Protein AF-A0AAJ6BED9-F1 (afdb_monomer)

Structure (mmCIF, N/CA/C/O backbone):
data_AF-A0AAJ6BED9-F1
#
_entry.id   AF-A0AAJ6BED9-F1
#
loop_
_atom_site.group_PDB
_atom_site.id
_atom_site.type_symbol
_atom_site.label_atom_id
_atom_site.label_alt_id
_atom_site.label_comp_id
_atom_site.label_asym_id
_atom_site.label_entity_id
_atom_site.label_seq_id
_atom_site.pdbx_PDB_ins_code
_atom_site.Cartn_x
_atom_site.Cartn_y
_atom_site.Cartn_z
_atom_site.occupancy
_atom_site.B_iso_or_equiv
_atom_site.auth_seq_id
_atom_site.auth_comp_id
_atom_site.auth_asym_id
_atom_site.auth_atom_id
_atom_site.pdbx_PDB_model_num
ATOM 1 N N . MET A 1 1 ? -24.612 -36.968 -10.592 1.00 33.69 1 MET A N 1
ATOM 2 C CA . MET A 1 1 ? -23.695 -37.540 -11.597 1.00 33.69 1 MET A CA 1
ATOM 3 C C . MET A 1 1 ? -22.971 -36.372 -12.225 1.00 33.69 1 MET A C 1
ATOM 5 O O . MET A 1 1 ? -23.582 -35.660 -13.008 1.00 33.69 1 MET A O 1
ATOM 9 N N . GLU A 1 2 ? -21.736 -36.111 -11.804 1.00 35.62 2 GLU A N 1
ATOM 10 C CA . GLU A 1 2 ? -20.855 -35.187 -12.520 1.00 35.62 2 GLU A CA 1
ATOM 11 C C . GLU A 1 2 ? -20.514 -35.832 -13.863 1.00 35.62 2 GLU A C 1
ATOM 13 O O . GLU A 1 2 ? -19.914 -36.905 -13.925 1.00 35.62 2 GLU A O 1
ATOM 18 N N . THR A 1 3 ? -20.979 -35.229 -14.951 1.00 35.81 3 THR A N 1
ATOM 19 C CA . THR A 1 3 ? -20.512 -35.554 -16.297 1.00 35.81 3 THR A CA 1
ATOM 20 C C . THR A 1 3 ? -19.046 -35.152 -16.381 1.00 35.81 3 THR A C 1
ATOM 22 O O . THR A 1 3 ? -18.733 -33.973 -16.519 1.00 35.81 3 THR A O 1
ATOM 25 N N . VAL A 1 4 ? -18.148 -36.130 -16.279 1.00 38.84 4 VAL A N 1
ATOM 26 C CA . VAL A 1 4 ? -16.735 -35.963 -16.627 1.00 38.84 4 VAL A CA 1
ATOM 27 C C . VAL A 1 4 ? -16.687 -35.678 -18.129 1.00 38.84 4 VAL A C 1
ATOM 29 O O . VAL A 1 4 ? -16.867 -36.581 -18.946 1.00 38.84 4 VAL A O 1
ATOM 32 N N . ILE A 1 5 ? -16.540 -34.405 -18.499 1.00 49.09 5 ILE A N 1
ATOM 33 C CA . ILE A 1 5 ? -16.327 -33.994 -19.888 1.00 49.09 5 ILE A CA 1
ATOM 34 C C . ILE A 1 5 ? -14.952 -34.540 -20.286 1.00 49.09 5 ILE A C 1
ATOM 36 O O . ILE A 1 5 ? -13.954 -34.237 -19.634 1.00 49.09 5 ILE A O 1
ATOM 40 N N . ALA A 1 6 ? -14.900 -35.391 -21.312 1.00 54.53 6 ALA A N 1
ATOM 41 C CA . ALA A 1 6 ? -13.629 -35.865 -21.851 1.00 54.53 6 ALA A CA 1
ATOM 42 C C . ALA A 1 6 ? -12.780 -34.653 -22.288 1.00 54.53 6 ALA A C 1
ATOM 44 O O . ALA A 1 6 ? -13.336 -33.736 -22.896 1.00 54.53 6 ALA A O 1
ATOM 45 N N . PRO A 1 7 ? -11.468 -34.619 -21.992 1.00 61.41 7 PRO A N 1
ATOM 46 C CA . PRO A 1 7 ? -10.629 -33.486 -22.364 1.00 61.41 7 PRO A CA 1
ATOM 47 C C . PRO A 1 7 ? -10.627 -33.308 -23.890 1.00 61.41 7 PRO A C 1
ATOM 49 O O . PRO A 1 7 ? -10.408 -34.273 -24.626 1.00 61.41 7 PRO A O 1
ATOM 52 N N . ASP A 1 8 ? -10.884 -32.086 -24.372 1.00 81.38 8 ASP A N 1
ATOM 53 C CA . ASP A 1 8 ? -10.763 -31.749 -25.796 1.00 81.38 8 ASP A CA 1
ATOM 54 C C . ASP A 1 8 ? -9.273 -31.743 -26.149 1.00 81.38 8 ASP A C 1
ATOM 56 O O . ASP A 1 8 ? -8.536 -30.849 -25.738 1.00 81.38 8 ASP A O 1
ATOM 60 N N . ILE A 1 9 ? -8.807 -32.784 -26.842 1.00 90.75 9 ILE A N 1
ATOM 61 C CA . ILE A 1 9 ? -7.402 -32.947 -27.227 1.00 90.75 9 ILE A CA 1
ATOM 62 C C . ILE A 1 9 ? -7.258 -32.670 -28.726 1.00 90.75 9 ILE A C 1
ATOM 64 O O . ILE A 1 9 ? -7.881 -33.325 -29.566 1.00 90.75 9 ILE A O 1
ATOM 68 N N . LEU A 1 10 ? -6.372 -31.737 -29.072 1.00 92.06 10 LEU A N 1
ATOM 69 C CA . LEU A 1 10 ? -6.001 -31.392 -30.437 1.00 92.06 10 LEU A CA 1
ATOM 70 C C . LEU A 1 10 ? -4.534 -31.747 -30.699 1.00 92.06 10 LEU A C 1
ATOM 72 O O . LEU A 1 10 ? -3.616 -31.123 -30.169 1.00 92.06 10 LEU A O 1
ATOM 76 N N . ASN A 1 11 ? -4.297 -32.717 -31.584 1.00 91.94 11 ASN A N 1
ATOM 77 C CA . ASN A 1 11 ? -2.950 -32.980 -32.078 1.00 91.94 11 ASN A CA 1
ATOM 78 C C . ASN A 1 11 ? -2.599 -32.000 -33.207 1.00 91.94 11 ASN A C 1
ATOM 80 O O . ASN A 1 11 ? -3.043 -32.150 -34.345 1.00 91.94 11 ASN A O 1
ATOM 84 N N . VAL A 1 12 ? -1.791 -30.996 -32.875 1.00 91.00 12 VAL A N 1
ATOM 85 C CA . VAL A 1 12 ? -1.409 -29.893 -33.762 1.00 91.00 12 VAL A CA 1
ATOM 86 C C . VAL A 1 12 ? -0.424 -30.352 -34.841 1.00 91.00 12 VAL A C 1
ATOM 88 O O . VAL A 1 12 ? -0.367 -29.750 -35.911 1.00 91.00 12 VAL A O 1
ATOM 91 N N . THR A 1 13 ? 0.311 -31.444 -34.613 1.00 88.75 13 THR A N 1
ATOM 92 C CA . THR A 1 13 ? 1.275 -31.992 -35.589 1.00 88.75 13 THR A CA 1
ATOM 93 C C . THR A 1 13 ? 0.605 -32.494 -36.874 1.00 88.75 13 THR A C 1
ATOM 95 O O . THR A 1 13 ? 1.237 -32.524 -37.925 1.00 88.75 13 THR A O 1
ATOM 98 N N . LEU A 1 14 ? -0.690 -32.825 -36.812 1.00 90.25 14 LEU A N 1
ATOM 99 C CA . LEU A 1 14 ? -1.482 -33.288 -37.957 1.00 90.25 14 LEU A CA 1
ATOM 100 C C . LEU A 1 14 ? -2.046 -32.141 -38.811 1.00 90.25 14 LEU A C 1
ATOM 102 O O . LEU A 1 14 ? -2.648 -32.392 -39.853 1.00 90.25 14 LEU A O 1
ATOM 106 N N . LEU A 1 15 ? -1.891 -30.891 -38.368 1.00 87.88 15 LEU A N 1
ATOM 107 C CA . LEU A 1 15 ? -2.387 -29.712 -39.070 1.00 87.88 15 LEU A CA 1
ATOM 108 C C . LEU A 1 15 ? -1.301 -29.109 -39.964 1.00 87.88 15 LEU A C 1
ATOM 110 O O . LEU A 1 15 ? -0.133 -29.011 -39.580 1.00 87.88 15 LEU A O 1
ATOM 114 N N . GLU A 1 16 ? -1.708 -28.606 -41.131 1.00 84.75 16 GLU A N 1
ATOM 115 C CA . GLU A 1 16 ? -0.817 -27.821 -41.984 1.00 84.75 16 GLU A CA 1
ATOM 116 C C . GLU A 1 16 ? -0.281 -26.591 -41.226 1.00 84.75 16 GLU A C 1
ATOM 118 O O . GLU A 1 16 ? -1.057 -25.926 -40.530 1.00 84.75 16 GLU A O 1
ATOM 123 N N . PRO A 1 17 ? 1.004 -26.211 -41.388 1.00 79.88 17 PRO A N 1
ATOM 124 C CA . PRO A 1 17 ? 1.624 -25.136 -40.606 1.00 79.88 17 PRO A CA 1
ATOM 125 C C . PRO A 1 17 ? 0.834 -23.821 -40.581 1.00 79.88 17 PRO A C 1
ATOM 127 O O . PRO A 1 17 ? 0.736 -23.175 -39.542 1.00 79.88 17 PRO A O 1
ATOM 130 N N . LYS A 1 18 ? 0.213 -23.445 -41.707 1.00 81.06 18 LYS A N 1
ATOM 131 C CA . LYS A 1 18 ? -0.584 -22.212 -41.829 1.00 81.06 18 LYS A CA 1
ATOM 132 C C . LYS A 1 18 ? -1.930 -22.274 -41.096 1.00 81.06 18 LYS A C 1
ATOM 134 O O . LYS A 1 18 ? -2.507 -21.230 -40.813 1.00 81.06 18 LYS A O 1
ATOM 139 N N . LEU A 1 19 ? -2.428 -23.475 -40.806 1.00 85.00 19 LEU A N 1
ATOM 140 C CA . LEU A 1 19 ? -3.727 -23.716 -40.176 1.00 85.00 19 LEU A CA 1
ATOM 141 C C . LEU A 1 19 ? -3.622 -24.011 -38.675 1.00 85.00 19 LEU A C 1
ATOM 143 O O . LEU A 1 19 ? -4.649 -23.978 -37.998 1.00 85.00 19 LEU A O 1
ATOM 147 N N . LYS A 1 20 ? -2.413 -24.247 -38.142 1.00 88.62 20 LYS A N 1
ATOM 148 C CA . LYS A 1 20 ? -2.180 -24.560 -36.721 1.00 88.62 20 LYS A CA 1
ATOM 149 C C . LYS A 1 20 ? -2.824 -23.523 -35.785 1.00 88.62 20 LYS A C 1
ATOM 151 O O . LYS A 1 20 ? -3.777 -23.848 -35.083 1.00 88.62 20 LYS A O 1
ATOM 156 N N . HIS A 1 21 ? -2.363 -22.269 -35.810 1.00 87.81 21 HIS A N 1
ATOM 157 C CA . HIS A 1 21 ? -2.853 -21.226 -34.892 1.00 87.81 21 HIS A CA 1
ATOM 158 C C . HIS A 1 21 ? -4.339 -20.873 -35.105 1.00 87.81 21 HIS A C 1
ATOM 160 O O . HIS A 1 21 ? -5.075 -20.884 -34.118 1.00 87.81 21 HIS A O 1
ATOM 166 N N . PRO A 1 22 ? -4.836 -20.647 -36.346 1.00 88.00 22 PRO A N 1
ATOM 167 C CA . PRO A 1 22 ? -6.257 -20.360 -36.564 1.00 88.00 22 PRO A CA 1
ATOM 168 C C . PRO A 1 22 ? -7.191 -21.449 -36.024 1.00 88.00 22 PRO A C 1
ATOM 170 O O . PRO A 1 22 ? -8.229 -21.138 -35.446 1.00 88.00 22 PRO A O 1
ATOM 173 N N . THR A 1 23 ? -6.812 -22.724 -36.169 1.00 90.62 23 THR A N 1
ATOM 174 C CA . THR A 1 23 ? -7.613 -23.851 -35.666 1.00 90.62 23 THR A CA 1
ATOM 175 C C . THR A 1 23 ? -7.649 -23.870 -34.142 1.00 90.62 23 THR A C 1
ATOM 177 O O . THR A 1 23 ? -8.713 -24.065 -33.559 1.00 90.62 23 THR A O 1
ATOM 180 N N . ILE A 1 24 ? -6.505 -23.640 -33.492 1.00 92.44 24 ILE A N 1
ATOM 181 C CA . ILE A 1 24 ? -6.423 -23.597 -32.028 1.00 92.44 24 ILE A CA 1
ATOM 182 C C . ILE A 1 24 ? -7.272 -22.447 -31.481 1.00 92.44 24 ILE A C 1
ATOM 184 O O . ILE A 1 24 ? -8.019 -22.647 -30.529 1.00 92.44 24 ILE A O 1
ATOM 188 N N . PHE A 1 25 ? -7.223 -21.271 -32.112 1.00 92.31 25 PHE A N 1
ATOM 189 C CA . PHE A 1 25 ? -7.998 -20.108 -31.671 1.00 92.31 25 PHE A CA 1
ATOM 190 C C . PHE A 1 25 ? -9.494 -20.335 -31.854 1.00 92.31 25 PHE A C 1
ATOM 192 O O . PHE A 1 25 ? -10.259 -20.099 -30.927 1.00 92.31 25 PHE A O 1
ATOM 199 N N . ALA A 1 26 ? -9.908 -20.882 -33.001 1.00 90.88 26 ALA A N 1
ATOM 200 C CA . ALA A 1 26 ? -11.305 -21.224 -33.239 1.00 90.88 26 ALA A CA 1
ATOM 201 C C . ALA A 1 26 ? -11.838 -22.239 -32.215 1.00 90.88 26 ALA A C 1
ATOM 203 O O . ALA A 1 26 ? -12.966 -22.092 -31.746 1.00 90.88 26 ALA A O 1
ATOM 204 N N . ARG A 1 27 ? -11.035 -23.246 -31.834 1.00 92.50 27 ARG A N 1
ATOM 205 C CA . ARG A 1 27 ? -11.416 -24.192 -30.774 1.00 92.50 27 ARG A CA 1
ATOM 206 C C . ARG A 1 27 ? -11.488 -23.525 -29.408 1.00 92.50 27 ARG A C 1
ATOM 208 O O . ARG A 1 27 ? -12.482 -23.700 -28.713 1.00 92.50 27 ARG A O 1
ATOM 215 N N . PHE A 1 28 ? -10.488 -22.724 -29.049 1.00 92.25 28 PHE A N 1
ATOM 216 C CA . PHE A 1 28 ? -10.480 -21.968 -27.799 1.00 92.25 28 PHE A CA 1
ATOM 217 C C . PHE A 1 28 ? -11.705 -21.043 -27.672 1.00 92.25 28 PHE A C 1
ATOM 219 O O . PHE A 1 28 ? -12.379 -21.018 -26.640 1.00 92.25 28 PHE A O 1
ATOM 226 N N . ASP A 1 29 ? -12.055 -20.327 -28.742 1.00 89.00 29 ASP A N 1
ATOM 227 C CA . ASP A 1 29 ? -13.200 -19.416 -28.766 1.00 89.00 29 ASP A CA 1
ATOM 228 C C . ASP A 1 29 ? -14.529 -20.160 -28.530 1.00 89.00 29 ASP A C 1
ATOM 230 O O . ASP A 1 29 ? -15.430 -19.616 -27.888 1.00 89.00 29 ASP A O 1
ATOM 234 N N . GLN A 1 30 ? -14.623 -21.423 -28.961 1.00 91.12 30 GLN A N 1
ATOM 235 C CA . GLN A 1 30 ? -15.791 -22.293 -28.777 1.00 91.12 30 GLN A CA 1
ATOM 236 C C . GLN A 1 30 ? -15.861 -22.978 -27.404 1.00 91.12 30 GLN A C 1
ATOM 238 O O . GLN A 1 30 ? -16.915 -23.515 -27.060 1.00 91.12 30 GLN A O 1
ATOM 243 N N . LEU A 1 31 ? -14.787 -22.954 -26.605 1.00 89.12 31 LEU A N 1
ATOM 244 C CA . LEU A 1 31 ? -14.802 -23.557 -25.271 1.00 89.12 31 LEU A CA 1
ATOM 245 C C . LEU A 1 31 ? -15.856 -22.878 -24.371 1.00 89.12 31 LEU A C 1
ATOM 247 O O . LEU A 1 31 ? -15.963 -21.642 -24.369 1.00 89.12 31 LEU A O 1
ATOM 251 N N . PRO A 1 32 ? -16.611 -23.654 -23.571 1.00 86.31 32 PRO A N 1
ATOM 252 C CA . PRO A 1 32 ? -17.351 -23.135 -22.424 1.00 86.31 32 PRO A CA 1
ATOM 253 C C . PRO A 1 32 ? -16.419 -22.507 -21.377 1.00 86.31 32 PRO A C 1
ATOM 255 O O . PRO A 1 32 ? -15.206 -22.720 -21.396 1.00 86.31 32 PRO A O 1
ATOM 258 N N . ASP A 1 33 ? -16.985 -21.747 -20.438 1.00 81.50 33 ASP A N 1
ATOM 259 C CA . ASP A 1 33 ? -16.214 -21.243 -19.299 1.00 81.50 33 ASP A CA 1
ATOM 260 C C . ASP A 1 33 ? -15.652 -22.395 -18.452 1.00 81.50 33 ASP A C 1
ATOM 262 O O . ASP A 1 33 ? -16.314 -23.419 -18.279 1.00 81.50 33 ASP A O 1
ATOM 266 N N . SER A 1 34 ? -14.436 -22.229 -17.932 1.00 82.44 34 SER A N 1
ATOM 267 C CA . SER A 1 34 ? -13.672 -23.241 -17.183 1.00 82.44 34 SER A CA 1
ATOM 268 C C . SER A 1 34 ? -13.345 -24.538 -17.943 1.00 82.44 34 SER A C 1
ATOM 270 O O . SER A 1 34 ? -12.804 -25.468 -17.348 1.00 82.44 34 SER A O 1
ATOM 272 N N . ALA A 1 35 ? -13.636 -24.629 -19.246 1.00 89.06 35 ALA A N 1
ATOM 273 C CA . ALA A 1 35 ? -13.276 -25.789 -20.057 1.00 89.06 35 ALA A CA 1
ATOM 274 C C . ALA A 1 35 ? -11.829 -25.700 -20.573 1.00 89.06 35 ALA A C 1
ATOM 276 O O . ALA A 1 35 ? -11.302 -24.611 -20.816 1.00 89.06 35 ALA A O 1
ATOM 277 N N . THR A 1 36 ? -11.204 -26.860 -20.783 1.00 92.00 36 THR A N 1
ATOM 278 C CA . THR A 1 36 ? -9.792 -26.983 -21.173 1.00 92.00 36 THR A CA 1
ATOM 279 C C . THR A 1 36 ? -9.641 -27.613 -22.555 1.00 92.00 36 THR A C 1
ATOM 281 O O . THR A 1 36 ? -10.211 -28.670 -22.824 1.00 92.00 36 THR A O 1
ATOM 284 N N . LEU A 1 37 ? -8.813 -26.991 -23.398 1.00 95.00 37 LEU A N 1
ATOM 285 C CA . LEU A 1 37 ? -8.277 -27.553 -24.639 1.00 95.00 37 LEU A CA 1
ATOM 286 C C . LEU A 1 37 ? -6.828 -27.985 -24.404 1.00 95.00 37 LEU A C 1
ATOM 288 O O . LEU A 1 37 ? -5.996 -27.170 -24.016 1.00 95.00 37 LEU A O 1
ATOM 292 N N . ILE A 1 38 ? -6.508 -29.245 -24.678 1.00 95.69 38 ILE A N 1
ATOM 293 C CA . ILE A 1 38 ? -5.142 -29.765 -24.621 1.00 95.69 38 ILE A CA 1
ATOM 294 C C . ILE A 1 38 ? -4.577 -29.817 -26.037 1.00 95.69 38 ILE A C 1
ATOM 296 O O . ILE A 1 38 ? -5.147 -30.466 -26.912 1.00 95.69 38 ILE A O 1
ATOM 300 N N . ILE A 1 39 ? -3.436 -29.176 -26.269 1.00 95.56 39 ILE A N 1
ATOM 301 C CA . ILE A 1 39 ? -2.714 -29.260 -27.540 1.00 95.56 39 ILE A CA 1
ATOM 302 C C . ILE A 1 39 ? -1.499 -30.176 -27.415 1.00 95.56 39 ILE A C 1
ATOM 304 O O . ILE A 1 39 ? -0.772 -30.119 -26.425 1.00 95.56 39 ILE A O 1
ATOM 308 N N . HIS A 1 40 ? -1.265 -31.006 -28.431 1.00 94.00 40 HIS A N 1
ATOM 309 C CA . HIS A 1 40 ? -0.024 -31.768 -28.593 1.00 94.00 40 HIS A CA 1
ATOM 310 C C . HIS A 1 40 ? 0.761 -31.208 -29.777 1.00 94.00 40 HIS A C 1
ATOM 312 O O . HIS A 1 40 ? 0.226 -31.131 -30.886 1.00 94.00 40 HIS A O 1
ATOM 318 N N . ASN A 1 41 ? 2.018 -30.840 -29.554 1.00 91.38 41 ASN A N 1
ATOM 319 C CA . ASN A 1 41 ? 2.892 -30.258 -30.567 1.00 91.38 41 ASN A CA 1
ATOM 320 C C . ASN A 1 41 ? 4.282 -30.918 -30.544 1.00 91.38 41 ASN A C 1
ATOM 322 O O . ASN A 1 41 ? 4.678 -31.520 -29.547 1.00 91.38 41 ASN A O 1
ATOM 326 N N . ASP A 1 42 ? 5.011 -30.791 -31.650 1.00 86.94 42 ASP A N 1
ATOM 327 C CA . ASP A 1 42 ? 6.367 -31.323 -31.864 1.00 86.94 42 ASP A CA 1
ATOM 328 C C . ASP A 1 42 ? 7.481 -30.341 -31.441 1.00 86.94 42 ASP A C 1
ATOM 330 O O . ASP A 1 42 ? 8.663 -30.657 -31.513 1.00 86.94 42 ASP A O 1
ATOM 334 N N . HIS A 1 43 ? 7.110 -29.145 -30.981 1.00 81.38 43 HIS A N 1
ATOM 335 C CA . HIS A 1 43 ? 8.003 -28.112 -30.457 1.00 81.38 43 HIS A CA 1
ATOM 336 C C . HIS A 1 43 ? 7.274 -27.255 -29.414 1.00 81.38 43 HIS A C 1
ATOM 338 O O . HIS A 1 43 ? 6.044 -27.306 -29.312 1.00 81.38 43 HIS A O 1
ATOM 344 N N . ASP A 1 44 ? 8.019 -26.439 -28.670 1.00 80.75 44 ASP A N 1
ATOM 345 C CA . ASP A 1 44 ? 7.466 -25.522 -27.672 1.00 80.75 44 ASP A CA 1
ATOM 346 C C . ASP A 1 44 ? 6.478 -24.517 -28.318 1.00 80.75 44 ASP A C 1
ATOM 348 O O . ASP A 1 44 ? 6.885 -23.705 -29.158 1.00 80.75 44 ASP A O 1
ATOM 352 N N . PRO A 1 45 ? 5.181 -24.533 -27.947 1.00 84.12 45 PRO A N 1
ATOM 353 C CA . PRO A 1 45 ? 4.178 -23.627 -28.492 1.00 84.12 45 PRO A CA 1
ATOM 354 C C . PRO A 1 45 ? 4.193 -22.217 -27.860 1.00 84.12 45 PRO A C 1
ATOM 356 O O . PRO A 1 45 ? 3.204 -21.494 -27.968 1.00 84.12 45 PRO A O 1
ATOM 359 N N . LYS A 1 46 ? 5.288 -21.752 -27.243 1.00 73.69 46 LYS A N 1
ATOM 360 C CA . LYS A 1 46 ? 5.443 -20.353 -26.774 1.00 73.69 46 LYS A CA 1
ATOM 361 C C . LYS A 1 46 ? 4.968 -19.265 -27.761 1.00 73.69 46 LYS A C 1
ATOM 363 O O . LYS A 1 46 ? 4.277 -18.344 -27.323 1.00 73.69 46 LYS A O 1
ATOM 368 N N . PRO A 1 47 ? 5.259 -19.315 -29.079 1.00 73.50 47 PRO A N 1
ATOM 369 C CA . PRO A 1 47 ? 4.750 -18.308 -30.018 1.00 73.50 47 PRO A CA 1
ATOM 370 C C . PRO A 1 47 ? 3.218 -18.232 -30.064 1.00 73.50 47 PRO A C 1
ATOM 372 O O . PRO A 1 47 ? 2.649 -17.147 -30.193 1.00 73.50 47 PRO A O 1
ATOM 375 N N . LEU A 1 48 ? 2.554 -19.382 -29.934 1.00 79.38 48 LEU A N 1
ATOM 376 C CA . LEU A 1 48 ? 1.101 -19.486 -29.879 1.00 79.38 48 LEU A CA 1
ATOM 377 C C . LEU A 1 48 ? 0.547 -18.849 -28.598 1.00 79.38 48 LEU A C 1
ATOM 379 O O . LEU A 1 48 ? -0.450 -18.138 -28.685 1.00 79.38 48 LEU A O 1
ATOM 383 N N . TYR A 1 49 ? 1.203 -19.045 -27.446 1.00 72.38 49 TYR A N 1
ATOM 384 C CA . TYR A 1 49 ? 0.829 -18.396 -26.181 1.00 72.38 49 TYR A CA 1
ATOM 385 C C . TYR A 1 49 ? 0.757 -16.874 -26.332 1.00 72.38 49 TYR A C 1
ATOM 387 O O . TYR A 1 49 ? -0.269 -16.264 -26.034 1.00 72.38 49 TYR A O 1
ATOM 395 N N . TYR A 1 50 ? 1.821 -16.257 -26.855 1.00 55.66 50 TYR A N 1
ATOM 396 C CA . TYR A 1 50 ? 1.868 -14.803 -27.007 1.00 55.66 50 TYR A CA 1
ATOM 397 C C . TYR A 1 50 ? 0.855 -14.285 -28.022 1.00 55.66 50 TYR A C 1
ATOM 399 O O . TYR A 1 50 ? 0.283 -13.214 -27.821 1.00 55.66 50 TYR A O 1
ATOM 407 N N . GLN A 1 51 ? 0.615 -15.030 -29.102 1.00 67.81 51 GLN A N 1
ATOM 408 C CA . GLN A 1 51 ? -0.397 -14.636 -30.071 1.00 67.81 51 GLN A CA 1
ATOM 409 C C . GLN A 1 51 ? -1.811 -14.734 -29.472 1.00 67.81 51 GLN A C 1
ATOM 411 O O . GLN A 1 51 ? -2.605 -13.814 -29.651 1.00 67.81 51 GLN A O 1
ATOM 416 N N . LEU A 1 52 ? -2.111 -15.790 -28.708 1.00 72.62 52 LEU A N 1
ATOM 417 C CA . LEU A 1 52 ? -3.402 -15.940 -28.033 1.00 72.62 52 LEU A CA 1
ATOM 418 C C . LEU A 1 52 ? -3.614 -14.834 -26.988 1.00 72.62 52 LEU A C 1
ATOM 420 O O . LEU A 1 52 ? -4.675 -14.214 -26.959 1.00 72.62 52 LEU A O 1
ATOM 424 N N . LEU A 1 53 ? -2.585 -14.527 -26.190 1.00 61.50 53 LEU A N 1
ATOM 425 C CA . LEU A 1 53 ? -2.602 -13.429 -25.221 1.00 61.50 53 LEU A CA 1
ATOM 426 C C . LEU A 1 53 ? -2.835 -12.072 -25.897 1.00 61.50 53 LEU A C 1
ATOM 428 O O . LEU A 1 53 ? -3.644 -11.277 -25.423 1.00 61.50 53 LEU A O 1
ATOM 432 N N . GLY A 1 54 ? -2.154 -11.811 -27.015 1.00 49.06 54 GLY A N 1
ATOM 433 C CA . GLY A 1 54 ? -2.286 -10.561 -27.760 1.00 49.06 54 GLY A CA 1
ATOM 434 C C . GLY A 1 54 ? -3.669 -10.365 -28.385 1.00 49.06 54 GLY A C 1
ATOM 435 O O . GLY A 1 54 ? -4.162 -9.240 -28.420 1.00 49.06 54 GLY A O 1
ATOM 436 N N . GLU A 1 55 ? -4.311 -11.436 -28.858 1.00 68.00 55 GLU A N 1
ATOM 437 C CA . GLU A 1 55 ? -5.606 -11.329 -29.536 1.00 68.00 55 GLU A CA 1
ATOM 438 C C . GLU A 1 55 ? -6.829 -11.524 -28.625 1.00 68.00 55 GLU A C 1
ATOM 440 O O . GLU A 1 55 ? -7.919 -11.078 -28.983 1.00 68.00 55 GLU A O 1
ATOM 445 N N . ARG A 1 56 ? -6.698 -12.233 -27.495 1.00 72.00 56 ARG A N 1
ATOM 446 C CA . ARG A 1 56 ? -7.822 -12.566 -26.596 1.00 72.00 56 ARG A CA 1
ATOM 447 C C . ARG A 1 56 ? -7.680 -11.989 -25.188 1.00 72.00 56 ARG A C 1
ATOM 449 O O . ARG A 1 56 ? -8.651 -11.991 -24.436 1.00 72.00 56 ARG A O 1
ATOM 456 N N . GLY A 1 57 ? -6.515 -11.447 -24.840 1.00 60.75 57 GLY A N 1
ATOM 457 C CA . GLY A 1 57 ? -6.233 -10.948 -23.498 1.00 60.75 57 GLY A CA 1
ATOM 458 C C . GLY A 1 57 ? -6.089 -12.074 -22.470 1.00 60.75 57 GLY A C 1
ATOM 459 O O . GLY A 1 57 ? -5.989 -13.251 -22.811 1.00 60.75 57 GLY A O 1
ATOM 460 N N . ASN A 1 58 ? -6.071 -11.709 -21.187 1.00 70.25 58 ASN A N 1
ATOM 461 C CA . ASN A 1 58 ? -5.813 -12.631 -20.077 1.00 70.25 58 ASN A CA 1
ATOM 462 C C . ASN A 1 58 ? -7.072 -13.407 -19.633 1.00 70.25 58 ASN A C 1
ATOM 464 O O . ASN A 1 58 ? -7.472 -13.347 -18.473 1.00 70.25 58 ASN A O 1
ATOM 468 N N . ILE A 1 59 ? -7.732 -14.088 -20.574 1.00 79.38 59 ILE A N 1
ATOM 469 C CA . ILE A 1 59 ? -8.969 -14.861 -20.337 1.00 79.38 59 ILE A CA 1
ATOM 470 C C . ILE A 1 59 ? -8.734 -16.378 -20.347 1.00 79.38 59 ILE A C 1
ATOM 472 O O . ILE A 1 59 ? -9.649 -17.159 -20.619 1.00 79.38 59 ILE A O 1
ATOM 476 N N . PHE A 1 60 ? -7.496 -16.812 -20.120 1.00 84.00 60 PHE A N 1
ATOM 477 C CA . PHE A 1 60 ? -7.132 -18.222 -20.114 1.00 84.00 60 PHE A CA 1
ATOM 478 C C . PHE A 1 60 ? -5.959 -18.507 -19.179 1.00 84.00 60 PHE A C 1
ATOM 480 O O . PHE A 1 60 ? -5.138 -17.634 -18.914 1.00 84.00 60 PHE A O 1
ATOM 487 N N . ALA A 1 61 ? -5.877 -19.746 -18.703 1.00 81.38 61 ALA A N 1
ATOM 488 C CA . ALA A 1 61 ? -4.697 -20.285 -18.038 1.00 81.38 61 ALA A CA 1
ATOM 489 C C . ALA A 1 61 ? -3.891 -21.152 -19.016 1.00 81.38 61 ALA A C 1
ATOM 491 O O . ALA A 1 61 ? -4.469 -21.791 -19.9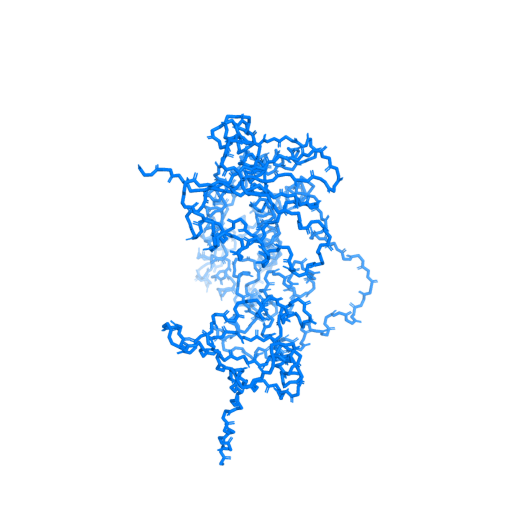00 1.00 81.38 61 ALA A O 1
ATOM 492 N N . TRP A 1 62 ? -2.568 -21.171 -18.843 1.00 85.75 62 TRP A N 1
ATOM 493 C CA . TRP A 1 62 ? -1.628 -21.916 -19.680 1.00 85.75 62 TRP A CA 1
ATOM 494 C C . TRP A 1 62 ? -0.762 -22.828 -18.815 1.00 85.75 62 TRP A C 1
ATOM 496 O O . TRP A 1 62 ? 0.010 -22.346 -17.987 1.00 85.75 62 TRP A O 1
ATOM 506 N N . GLU A 1 63 ? -0.869 -24.136 -19.017 1.00 87.50 63 GLU A N 1
ATOM 507 C CA . GLU A 1 63 ? -0.158 -25.135 -18.221 1.00 87.50 63 GLU A CA 1
ATOM 508 C C . GLU A 1 63 ? 0.556 -26.138 -19.127 1.00 87.50 63 GLU A C 1
ATOM 510 O O . GLU A 1 63 ? -0.045 -26.722 -20.029 1.00 87.50 63 GLU A O 1
ATOM 515 N N . TYR A 1 64 ? 1.847 -26.363 -18.881 1.00 83.25 64 TYR A N 1
ATOM 516 C CA . TYR A 1 64 ? 2.585 -27.435 -19.541 1.00 83.25 64 TYR A CA 1
ATOM 517 C C . TYR A 1 64 ? 2.334 -28.751 -18.814 1.00 83.25 64 TYR A C 1
ATOM 519 O O . TYR A 1 64 ? 2.751 -28.922 -17.672 1.00 83.25 64 TYR A O 1
ATOM 527 N N . LEU A 1 65 ? 1.715 -29.695 -19.512 1.00 88.62 65 LEU A N 1
ATOM 528 C CA . LEU A 1 65 ? 1.556 -31.071 -19.051 1.00 88.62 65 LEU A CA 1
ATOM 529 C C . LEU A 1 65 ? 2.797 -31.916 -19.375 1.00 88.62 65 LEU A C 1
ATOM 531 O O . LEU A 1 65 ? 3.092 -32.878 -18.674 1.00 88.62 65 LEU A O 1
ATOM 535 N N . GLU A 1 66 ? 3.522 -31.564 -20.441 1.00 89.38 66 GLU A N 1
ATOM 536 C CA . GLU A 1 66 ? 4.763 -32.223 -20.859 1.00 89.38 66 GLU A CA 1
ATOM 537 C C . GLU A 1 66 ? 5.650 -31.238 -21.636 1.00 89.38 66 GLU A C 1
ATOM 539 O O . GLU A 1 66 ? 5.141 -30.471 -22.459 1.00 89.38 66 GLU A O 1
ATOM 544 N N . GLN A 1 67 ? 6.962 -31.255 -21.374 1.00 85.38 67 GLN A N 1
ATOM 545 C CA . GLN A 1 67 ? 7.944 -30.323 -21.945 1.00 85.38 67 GLN A CA 1
ATOM 546 C C . GLN A 1 67 ? 9.110 -31.068 -22.609 1.00 85.38 67 GLN A C 1
ATOM 548 O O . GLN A 1 67 ? 10.192 -31.177 -22.036 1.00 85.38 67 GLN A O 1
ATOM 553 N N . GLY A 1 68 ? 8.890 -31.561 -23.829 1.00 79.88 68 GLY A N 1
ATOM 554 C CA . GLY A 1 68 ? 9.925 -32.104 -24.708 1.00 79.88 68 GLY A CA 1
ATOM 555 C C . GLY A 1 68 ? 10.704 -33.313 -24.156 1.00 79.88 68 GLY A C 1
ATOM 556 O O . GLY A 1 68 ? 10.406 -33.833 -23.083 1.00 79.88 68 GLY A O 1
ATOM 557 N N . PRO A 1 69 ? 11.718 -33.797 -24.901 1.00 67.00 69 PRO A N 1
ATOM 558 C CA . PRO A 1 69 ? 12.144 -33.325 -26.223 1.00 67.00 69 PRO A CA 1
ATOM 559 C C . PRO A 1 69 ? 11.280 -33.850 -27.383 1.00 67.00 69 PRO A C 1
ATOM 561 O O . PRO A 1 69 ? 11.336 -33.282 -28.467 1.00 67.00 69 PRO A O 1
ATOM 564 N N . GLU A 1 70 ? 10.477 -34.897 -27.172 1.00 78.12 70 GLU A N 1
ATOM 565 C CA . GLU A 1 70 ? 9.657 -35.511 -28.231 1.00 78.12 70 GLU A CA 1
ATOM 566 C C . GLU A 1 70 ? 8.259 -34.894 -28.350 1.00 78.12 70 GLU A C 1
ATOM 568 O O . GLU A 1 70 ? 7.740 -34.749 -29.455 1.00 78.12 70 GLU A O 1
ATOM 573 N N . TRP A 1 71 ? 7.654 -34.507 -27.222 1.00 86.25 71 TRP A N 1
ATOM 574 C CA . TRP A 1 71 ? 6.292 -33.982 -27.179 1.00 86.25 71 TRP A CA 1
ATOM 575 C C . TRP A 1 71 ? 6.172 -32.767 -26.273 1.00 86.25 71 TRP A C 1
ATOM 577 O O . TRP A 1 71 ? 6.704 -32.730 -25.168 1.00 86.25 71 TRP A O 1
ATOM 587 N N . TRP A 1 72 ? 5.392 -31.794 -26.728 1.00 89.12 72 TRP A N 1
ATOM 588 C CA . TRP A 1 72 ? 4.970 -30.649 -25.936 1.00 89.12 72 TRP A CA 1
ATOM 589 C C . TRP A 1 72 ? 3.458 -30.706 -25.780 1.00 89.12 72 TRP A C 1
ATOM 591 O O . TRP A 1 72 ? 2.720 -30.558 -26.759 1.00 89.12 72 TRP A O 1
ATOM 601 N N . LYS A 1 73 ? 2.998 -30.962 -24.554 1.00 92.88 73 LYS A N 1
ATOM 602 C CA . LYS A 1 73 ? 1.572 -31.033 -24.224 1.00 92.88 73 LYS A CA 1
ATOM 603 C C . LYS A 1 73 ? 1.206 -29.843 -23.362 1.00 92.88 73 LYS A C 1
ATOM 605 O O . LYS A 1 73 ? 1.793 -29.655 -22.299 1.00 92.88 73 LYS A O 1
ATOM 610 N N . VAL A 1 74 ? 0.236 -29.058 -23.808 1.00 92.19 74 VAL A N 1
ATOM 611 C CA . VAL A 1 74 ? -0.189 -27.842 -23.111 1.00 92.19 74 VAL A CA 1
ATOM 612 C C . VAL A 1 74 ? -1.694 -27.854 -22.914 1.00 92.19 74 VAL A C 1
ATOM 614 O O . VAL A 1 74 ? -2.431 -28.065 -23.873 1.00 92.19 74 VAL A O 1
ATOM 617 N N . ALA A 1 75 ? -2.138 -27.591 -21.690 1.00 93.31 75 ALA A N 1
ATOM 618 C CA . ALA A 1 75 ? -3.524 -27.312 -21.354 1.00 93.31 75 ALA A CA 1
ATOM 619 C C . ALA A 1 75 ? -3.797 -25.800 -21.418 1.00 93.31 75 ALA A C 1
ATOM 621 O O . ALA A 1 75 ? -3.106 -24.997 -20.789 1.00 93.31 75 ALA A O 1
ATOM 622 N N . ILE A 1 76 ? -4.822 -25.428 -22.183 1.00 92.75 76 ILE A N 1
ATOM 623 C CA . ILE A 1 76 ? -5.334 -24.066 -22.333 1.00 92.75 76 ILE A CA 1
ATOM 624 C C . ILE A 1 76 ? -6.748 -24.048 -21.752 1.00 92.75 76 ILE A C 1
ATOM 626 O O . ILE A 1 76 ? -7.686 -24.550 -22.373 1.00 92.75 76 ILE A O 1
ATOM 630 N N . THR A 1 77 ? -6.909 -23.487 -20.557 1.00 89.56 77 THR A N 1
ATOM 631 C CA . THR A 1 77 ? -8.204 -23.453 -19.856 1.00 89.56 77 THR A CA 1
ATOM 632 C C . THR A 1 77 ? -8.845 -22.088 -20.017 1.00 89.56 77 THR A C 1
ATOM 634 O O . THR A 1 77 ? -8.245 -21.086 -19.634 1.00 89.56 77 THR A O 1
ATOM 637 N N . LYS A 1 78 ? -10.061 -22.026 -20.570 1.00 87.25 78 LYS A N 1
ATOM 638 C CA . LYS A 1 78 ? -10.796 -20.769 -20.738 1.00 87.25 78 LYS A CA 1
ATOM 639 C C . LYS A 1 78 ? -11.348 -20.291 -19.403 1.00 87.25 78 LYS A C 1
ATOM 641 O O . LYS A 1 78 ? -11.931 -21.067 -18.657 1.00 87.25 78 LYS A O 1
ATOM 646 N N . ASN A 1 79 ? -11.185 -19.005 -19.127 1.00 78.69 79 ASN A N 1
ATOM 647 C CA . ASN A 1 79 ? -11.659 -18.373 -17.909 1.00 78.69 79 ASN A CA 1
ATOM 648 C C . ASN A 1 79 ? -12.298 -17.018 -18.252 1.00 78.69 79 ASN A C 1
ATOM 650 O O . ASN A 1 79 ? -11.638 -15.979 -18.256 1.00 78.69 79 ASN A O 1
ATOM 654 N N . LEU A 1 80 ? -13.594 -17.038 -18.586 1.00 60.00 80 LEU A N 1
ATOM 655 C CA . LEU A 1 80 ? -14.405 -15.838 -18.846 1.00 60.00 80 LEU A CA 1
ATOM 656 C C . LEU A 1 80 ? -14.576 -14.998 -17.577 1.00 60.00 80 LEU A C 1
ATOM 658 O O . LEU A 1 80 ? -14.728 -13.778 -17.644 1.00 60.00 80 LEU A O 1
ATOM 662 N N . HIS A 1 81 ? -14.512 -15.659 -16.424 1.00 56.31 81 HIS A N 1
ATOM 663 C CA . HIS A 1 81 ? -14.395 -15.053 -15.109 1.00 56.31 81 HIS A CA 1
ATOM 664 C C . HIS A 1 81 ? -12.979 -15.198 -14.585 1.00 56.31 81 HIS A C 1
ATOM 666 O O . HIS A 1 81 ? -12.828 -15.609 -13.429 1.00 56.31 81 HIS A O 1
ATOM 672 N N . ALA A 1 82 ? -11.972 -14.881 -15.420 1.00 48.69 82 ALA A N 1
ATOM 673 C CA . ALA A 1 82 ? -10.597 -14.703 -14.969 1.00 48.69 82 ALA A CA 1
ATOM 674 C C . ALA A 1 82 ? -10.692 -14.051 -13.599 1.00 48.69 82 ALA A C 1
ATOM 676 O O . ALA A 1 82 ? -11.237 -12.944 -13.495 1.00 48.69 82 ALA A O 1
ATOM 677 N N . ALA A 1 83 ? -10.366 -14.832 -12.552 1.00 49.12 83 ALA A N 1
ATOM 678 C CA . ALA A 1 83 ? -10.463 -14.366 -11.181 1.00 49.12 83 ALA A CA 1
ATOM 679 C C . ALA A 1 83 ? -9.804 -13.011 -11.232 1.00 49.12 83 ALA A C 1
ATOM 681 O O . ALA A 1 83 ? -8.698 -12.942 -11.767 1.00 49.12 83 ALA A O 1
ATOM 682 N N . SER A 1 84 ? -10.539 -11.956 -10.873 1.00 55.06 84 SER A N 1
ATOM 683 C CA . SER A 1 84 ? -9.993 -10.616 -10.956 1.00 55.06 84 SER A CA 1
ATOM 684 C C . SER A 1 84 ? -8.664 -10.687 -10.227 1.00 55.06 84 SER A C 1
ATOM 686 O O . SER A 1 84 ? -8.643 -10.808 -9.006 1.00 55.06 84 SER A O 1
ATOM 688 N N . THR A 1 85 ? -7.566 -10.704 -10.985 1.00 64.50 85 THR A N 1
ATOM 689 C CA . THR A 1 85 ? -6.222 -10.710 -10.415 1.00 64.50 85 THR A CA 1
ATOM 690 C C . THR A 1 85 ? -5.975 -9.365 -9.760 1.00 64.50 85 THR A C 1
ATOM 692 O O . THR A 1 85 ? -4.974 -9.189 -9.078 1.00 64.50 85 THR A O 1
ATOM 695 N N . GLU A 1 86 ? -6.893 -8.413 -9.982 1.00 82.12 86 GLU A N 1
ATOM 696 C CA . GLU A 1 86 ? -6.933 -7.179 -9.245 1.00 82.12 86 GLU A CA 1
ATOM 697 C C . GLU A 1 86 ? -7.089 -7.448 -7.761 1.00 82.12 86 GLU A C 1
ATOM 699 O O . GLU A 1 86 ? -8.070 -8.035 -7.288 1.00 82.12 86 GLU A O 1
ATOM 704 N N . THR A 1 87 ? -6.092 -6.972 -7.043 1.00 90.69 87 THR A N 1
ATOM 705 C CA . THR A 1 87 ? -6.037 -7.037 -5.600 1.00 90.69 87 THR A CA 1
ATOM 706 C C . THR A 1 87 ? -6.989 -6.008 -4.978 1.00 90.69 87 THR A C 1
ATOM 708 O O . THR A 1 87 ? -7.474 -5.092 -5.651 1.00 90.69 87 THR A O 1
ATOM 711 N N . LEU A 1 88 ? -7.263 -6.125 -3.676 1.00 90.56 88 LEU A N 1
ATOM 712 C CA . LEU A 1 88 ? -8.047 -5.144 -2.919 1.00 90.56 88 LEU A CA 1
ATOM 713 C C . LEU A 1 88 ? -7.484 -3.728 -3.100 1.00 90.56 88 LEU A C 1
ATOM 715 O O . LEU A 1 88 ? -8.234 -2.790 -3.373 1.00 90.56 88 LEU A O 1
ATOM 719 N N . GLY A 1 89 ? -6.158 -3.599 -3.023 1.00 88.62 89 GLY A N 1
ATOM 720 C CA . GLY A 1 89 ? -5.440 -2.352 -3.240 1.00 88.62 89 GLY A CA 1
ATOM 721 C C . GLY A 1 89 ? -5.642 -1.808 -4.651 1.00 88.62 89 GLY A C 1
ATOM 722 O O . GLY A 1 89 ? -6.001 -0.650 -4.817 1.00 88.62 89 GLY A O 1
ATOM 723 N N . GLN A 1 90 ? -5.514 -2.635 -5.688 1.00 88.19 90 GLN A N 1
ATOM 724 C CA . GLN A 1 90 ? -5.723 -2.180 -7.069 1.00 88.19 90 GLN A CA 1
ATOM 725 C C . GLN A 1 90 ? -7.168 -1.728 -7.321 1.00 88.19 90 GLN A C 1
ATOM 727 O O . GLN A 1 90 ? -7.399 -0.715 -7.985 1.00 88.19 90 GLN A O 1
ATOM 732 N N . LEU A 1 91 ? -8.146 -2.433 -6.748 1.00 89.38 91 LEU A N 1
ATOM 733 C CA . LEU A 1 91 ? -9.554 -2.056 -6.840 1.00 89.38 91 LEU A CA 1
ATOM 734 C C . LEU A 1 91 ? -9.840 -0.726 -6.130 1.00 89.38 91 LEU A C 1
ATOM 736 O O . LEU A 1 91 ? -10.538 0.112 -6.701 1.00 89.38 91 LEU A O 1
ATOM 740 N N . ALA A 1 92 ? -9.293 -0.522 -4.928 1.00 88.38 92 ALA A N 1
ATOM 741 C CA . ALA A 1 92 ? -9.437 0.719 -4.165 1.00 88.38 92 ALA A CA 1
ATOM 742 C C . ALA A 1 92 ? -8.697 1.900 -4.817 1.00 88.38 92 ALA A C 1
ATOM 744 O O . ALA A 1 92 ? -9.239 3.000 -4.878 1.00 88.38 92 ALA A O 1
ATOM 745 N N . ALA A 1 93 ? -7.516 1.662 -5.392 1.00 86.56 93 ALA A N 1
ATOM 746 C CA . ALA A 1 93 ? -6.737 2.684 -6.084 1.00 86.56 93 ALA A CA 1
ATOM 747 C C . ALA A 1 93 ? -7.439 3.188 -7.356 1.00 86.56 93 ALA A C 1
ATOM 749 O O . ALA A 1 93 ? -7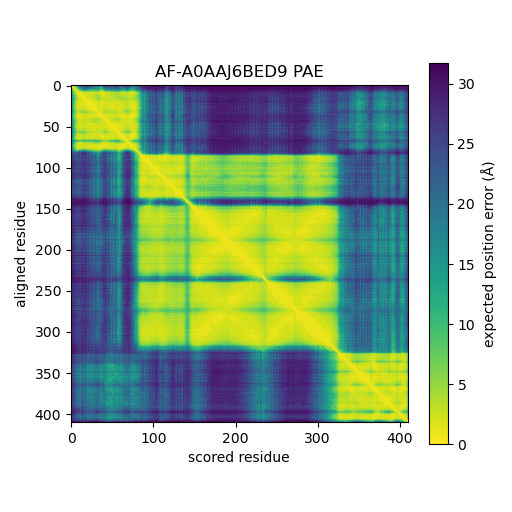.346 4.367 -7.702 1.00 86.56 93 ALA A O 1
ATOM 750 N N . LYS A 1 94 ? -8.159 2.299 -8.059 1.00 85.06 94 LYS A N 1
ATOM 751 C CA . LYS A 1 94 ? -8.990 2.662 -9.218 1.00 85.06 94 LYS A CA 1
ATOM 752 C C . LYS A 1 94 ? -10.271 3.391 -8.821 1.00 85.06 94 LYS A C 1
ATOM 754 O O . LYS A 1 94 ? -10.717 4.255 -9.568 1.00 85.06 94 LYS A O 1
ATOM 759 N N . ASP A 1 95 ? -10.881 3.011 -7.701 1.00 84.25 95 ASP A N 1
ATOM 760 C CA . ASP A 1 95 ? -12.130 3.594 -7.213 1.00 84.25 95 ASP A CA 1
ATOM 761 C C . ASP A 1 95 ? -12.196 3.521 -5.684 1.00 84.25 95 ASP A C 1
ATOM 763 O O . ASP A 1 95 ? -12.517 2.477 -5.107 1.00 84.25 95 ASP A O 1
ATOM 767 N N . LEU A 1 96 ? -11.955 4.656 -5.022 1.00 83.12 96 LEU A N 1
ATOM 768 C CA . LEU A 1 96 ? -11.920 4.720 -3.562 1.00 83.12 96 LEU A CA 1
ATOM 769 C C . LEU A 1 96 ? -13.275 4.378 -2.918 1.00 83.12 96 LEU A C 1
ATOM 771 O O . LEU A 1 96 ? -13.328 3.978 -1.759 1.00 83.12 96 LEU A O 1
ATOM 775 N N . ARG A 1 97 ? -14.396 4.444 -3.647 1.00 84.00 97 ARG A N 1
ATOM 776 C CA . ARG A 1 97 ? -15.695 4.003 -3.107 1.00 84.00 97 ARG A CA 1
ATOM 777 C C . ARG A 1 97 ? -15.701 2.501 -2.827 1.00 84.00 97 ARG A C 1
ATOM 779 O O . ARG A 1 97 ? -16.397 2.046 -1.922 1.00 84.00 97 ARG A O 1
ATOM 786 N N . LYS A 1 98 ? -14.897 1.719 -3.554 1.00 88.44 98 LYS A N 1
ATOM 787 C CA . LYS A 1 98 ? -14.713 0.287 -3.276 1.00 88.44 98 LYS A CA 1
ATOM 788 C C . LYS A 1 98 ? -14.032 0.053 -1.929 1.00 88.44 98 LYS A C 1
ATOM 790 O O . LYS A 1 98 ? -14.363 -0.926 -1.265 1.00 88.44 98 LYS A O 1
ATOM 795 N N . ALA A 1 99 ? -13.195 0.984 -1.465 1.00 87.31 99 ALA A N 1
ATOM 796 C CA . ALA A 1 99 ? -12.624 0.938 -0.120 1.00 87.31 99 ALA A CA 1
ATOM 797 C C . ALA A 1 99 ? -13.704 0.963 0.974 1.00 87.31 99 ALA A C 1
ATOM 799 O O . ALA A 1 99 ? -13.577 0.267 1.979 1.00 87.31 99 ALA A O 1
ATOM 800 N N . GLN A 1 100 ? -14.816 1.677 0.759 1.00 86.12 100 GLN A N 1
ATOM 801 C CA . GLN A 1 100 ? -15.942 1.677 1.704 1.00 86.12 100 GLN A CA 1
ATOM 802 C C . GLN A 1 100 ? -16.615 0.302 1.790 1.00 86.12 100 GLN A C 1
ATOM 804 O O . GLN A 1 100 ? -16.994 -0.135 2.878 1.00 86.12 100 GLN A O 1
ATOM 809 N N . VAL A 1 101 ? -16.724 -0.405 0.660 1.00 90.81 101 VAL A N 1
ATOM 810 C CA . VAL A 1 101 ? -17.226 -1.786 0.629 1.00 90.81 101 VAL A CA 1
ATOM 811 C C . VAL A 1 101 ? -16.269 -2.700 1.390 1.00 90.81 101 VAL A C 1
ATOM 813 O O . VAL A 1 101 ? -16.709 -3.462 2.247 1.00 90.81 101 VAL A O 1
ATOM 816 N N 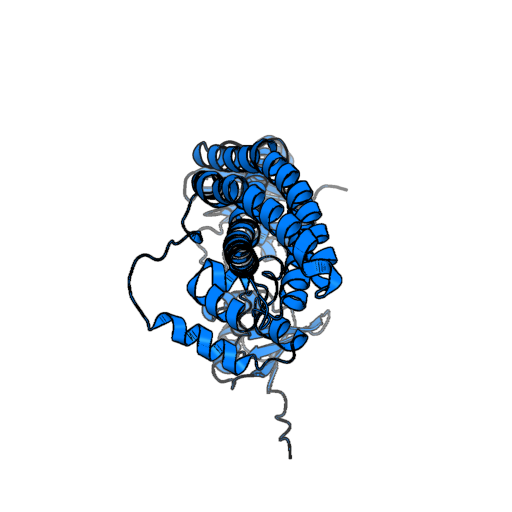. PHE A 1 102 ? -14.961 -2.589 1.152 1.00 92.25 102 PHE A N 1
ATOM 817 C CA . PHE A 1 102 ? -13.964 -3.370 1.886 1.00 92.25 102 PHE A CA 1
ATOM 818 C C . PHE A 1 102 ? -14.045 -3.120 3.393 1.00 92.25 102 PHE A C 1
ATOM 820 O O . PHE A 1 102 ? -14.199 -4.072 4.156 1.00 92.25 102 PHE A O 1
ATOM 827 N N . LYS A 1 103 ? -14.088 -1.854 3.817 1.00 87.06 103 LYS A N 1
ATOM 828 C CA . LYS A 1 103 ? -14.246 -1.462 5.222 1.00 87.06 103 LYS A CA 1
ATOM 829 C C . LYS A 1 103 ? -15.499 -2.069 5.862 1.00 87.06 103 LYS A C 1
ATOM 831 O O . LYS A 1 103 ? -15.412 -2.619 6.959 1.00 87.06 103 LYS A O 1
ATOM 836 N N . LYS A 1 104 ? -16.644 -2.028 5.169 1.00 89.00 104 LYS A N 1
ATOM 837 C CA . LYS A 1 104 ? -17.917 -2.609 5.637 1.00 89.00 104 LYS A CA 1
ATOM 838 C C . LYS A 1 104 ? -17.801 -4.101 5.963 1.00 89.00 104 LYS A C 1
ATOM 840 O O . LYS A 1 104 ? -18.412 -4.559 6.922 1.00 89.00 104 LYS A O 1
ATOM 845 N N . TYR A 1 105 ? -17.018 -4.847 5.188 1.00 89.31 105 TYR A N 1
ATOM 846 C CA . TYR A 1 105 ? -16.773 -6.276 5.415 1.00 89.31 105 TYR A CA 1
ATOM 847 C C . TYR A 1 105 ? -15.482 -6.550 6.207 1.00 89.31 105 TYR A C 1
ATOM 849 O O . TYR A 1 105 ? -15.097 -7.703 6.396 1.00 89.31 105 TYR A O 1
ATOM 857 N N . GLY A 1 106 ? -14.802 -5.498 6.676 1.00 87.81 106 GLY A N 1
ATOM 858 C CA . GLY A 1 106 ? -13.519 -5.585 7.363 1.00 87.81 106 GLY A CA 1
ATOM 859 C C . GLY A 1 106 ? -12.391 -6.141 6.490 1.00 87.81 106 GLY A C 1
ATOM 860 O O . GLY A 1 106 ? -11.456 -6.716 7.029 1.00 87.81 106 GLY A O 1
ATOM 861 N N . LEU A 1 107 ? -12.472 -6.043 5.167 1.00 90.56 107 LEU A N 1
ATOM 862 C CA . LEU A 1 107 ? -11.398 -6.454 4.268 1.00 90.56 107 LEU A CA 1
ATOM 863 C C . LEU A 1 107 ? -10.291 -5.392 4.268 1.00 90.56 107 LEU A C 1
ATOM 865 O O . LEU A 1 107 ? -10.557 -4.213 4.040 1.00 90.56 107 LEU A O 1
ATOM 869 N N . ASP A 1 108 ? -9.060 -5.824 4.529 1.00 89.69 108 ASP A N 1
ATOM 870 C CA . ASP A 1 108 ? -7.888 -4.955 4.629 1.00 89.69 108 ASP A CA 1
ATOM 871 C C . ASP A 1 108 ? -7.333 -4.634 3.233 1.00 89.69 108 ASP A C 1
ATOM 873 O O . ASP A 1 108 ? -6.632 -5.437 2.620 1.00 89.69 108 ASP A O 1
ATOM 877 N N . PHE A 1 109 ? -7.697 -3.463 2.711 1.00 91.69 109 PHE A N 1
ATOM 878 C CA . PHE A 1 109 ? -7.279 -2.988 1.390 1.00 91.69 109 PHE A CA 1
ATOM 879 C C . PHE A 1 109 ? -6.015 -2.113 1.425 1.00 91.69 109 PHE A C 1
ATOM 881 O O . PHE A 1 109 ? -5.524 -1.735 0.358 1.00 91.69 109 PHE A O 1
ATOM 888 N N . CYS A 1 110 ? -5.506 -1.767 2.613 1.00 88.38 110 CYS A N 1
ATOM 889 C CA . CYS A 1 110 ? -4.329 -0.918 2.770 1.00 88.38 110 CYS A CA 1
ATOM 890 C C . CYS A 1 110 ? -3.062 -1.771 2.924 1.00 88.38 110 CYS A C 1
ATOM 892 O O . CYS A 1 110 ? -2.275 -1.836 1.976 1.00 88.38 110 CYS A O 1
ATOM 894 N N . CYS A 1 111 ? -2.895 -2.484 4.041 1.00 84.75 111 CYS A N 1
ATOM 895 C CA . CYS A 1 111 ? -1.745 -3.361 4.297 1.00 84.75 111 CYS A CA 1
ATOM 896 C C . 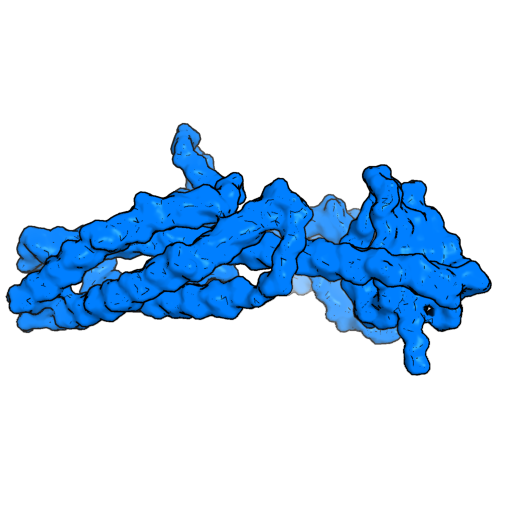CYS A 1 111 ? -1.912 -4.704 3.571 1.00 84.75 111 CYS A C 1
ATOM 898 O O . CYS A 1 111 ? -1.064 -5.115 2.781 1.00 84.75 111 CYS A O 1
ATOM 900 N N . GLY A 1 112 ? -3.081 -5.329 3.718 1.00 81.06 112 GLY A N 1
ATOM 901 C CA . GLY A 1 112 ? -3.504 -6.531 2.992 1.00 81.06 112 GLY A CA 1
ATOM 902 C C . GLY A 1 112 ? -3.852 -6.304 1.516 1.00 81.06 112 GLY A C 1
ATOM 903 O O . GLY A 1 112 ? -4.355 -7.214 0.850 1.00 81.06 112 GLY A O 1
ATOM 904 N N . GLY A 1 113 ? -3.561 -5.116 0.976 1.00 84.06 113 GLY A N 1
ATOM 905 C CA . GLY A 1 113 ? -3.944 -4.673 -0.364 1.00 84.06 113 GLY A CA 1
ATOM 906 C C . GLY A 1 113 ? -3.426 -5.543 -1.511 1.00 84.06 113 GLY A C 1
ATOM 907 O O . GLY A 1 113 ? -3.969 -5.453 -2.608 1.00 84.06 113 GLY A O 1
ATOM 908 N N . LYS A 1 114 ? -2.435 -6.413 -1.271 1.00 85.56 114 LYS A N 1
ATOM 909 C CA . LYS A 1 114 ? -1.872 -7.371 -2.244 1.00 85.56 114 LYS A CA 1
ATOM 910 C C . LYS A 1 114 ? -2.745 -8.621 -2.454 1.00 85.56 114 LYS A C 1
ATOM 912 O O . LYS A 1 114 ? -2.522 -9.347 -3.417 1.00 85.56 114 LYS A O 1
ATOM 917 N N . LYS A 1 115 ? -3.743 -8.872 -1.598 1.00 84.94 115 LYS A N 1
ATOM 918 C CA . LYS A 1 115 ? -4.672 -10.010 -1.728 1.00 84.94 115 LYS A CA 1
ATOM 919 C C . LYS A 1 115 ? -5.804 -9.693 -2.696 1.00 84.94 115 LYS A C 1
ATOM 921 O O . LYS A 1 115 ? -6.257 -8.555 -2.785 1.00 84.94 115 LYS A O 1
ATOM 926 N N . THR A 1 116 ? -6.314 -10.698 -3.388 1.00 88.38 116 THR A N 1
ATOM 927 C CA . THR A 1 116 ? -7.567 -10.613 -4.148 1.00 88.38 116 THR A CA 1
ATOM 928 C C . THR A 1 116 ? -8.782 -10.606 -3.216 1.00 88.38 116 THR A C 1
ATOM 930 O O . THR A 1 116 ? -8.709 -11.000 -2.049 1.00 88.38 116 THR A O 1
ATOM 933 N N . VAL A 1 117 ? -9.945 -10.208 -3.746 1.00 85.38 117 VAL A N 1
ATOM 934 C CA . VAL A 1 117 ? -11.218 -10.259 -3.001 1.00 85.38 117 VAL A CA 1
ATOM 935 C C . VAL A 1 117 ? -11.494 -11.671 -2.486 1.00 85.38 117 VAL A C 1
ATOM 937 O O . VAL A 1 117 ? -11.876 -11.835 -1.331 1.00 85.38 117 VAL A O 1
ATOM 940 N N . ARG A 1 118 ? -11.266 -12.699 -3.311 1.00 81.38 118 ARG A N 1
ATOM 941 C CA . ARG A 1 118 ? -11.548 -14.096 -2.952 1.00 81.38 118 ARG A CA 1
ATOM 942 C C . ARG A 1 118 ? -10.634 -14.610 -1.850 1.00 81.38 118 ARG A C 1
ATOM 944 O O . ARG A 1 118 ? -11.136 -15.234 -0.921 1.00 81.38 118 ARG A O 1
ATOM 951 N N . GLU A 1 119 ? -9.338 -14.315 -1.920 1.00 80.12 119 GLU A N 1
ATOM 952 C CA . GLU A 1 119 ? -8.374 -14.694 -0.878 1.00 80.12 119 GLU A CA 1
ATOM 953 C C . GLU A 1 119 ? -8.733 -14.047 0.463 1.00 80.12 119 GLU A C 1
ATOM 955 O O . GLU A 1 119 ? -8.882 -14.741 1.467 1.00 80.12 119 GLU A O 1
ATOM 960 N N . ALA A 1 120 ? -8.972 -12.734 0.469 1.00 84.44 120 ALA A N 1
ATOM 961 C CA . ALA A 1 120 ? -9.320 -12.013 1.689 1.00 84.44 120 ALA A CA 1
ATOM 962 C C . ALA A 1 120 ? -10.682 -12.448 2.269 1.00 84.44 120 ALA A C 1
ATOM 964 O O . ALA A 1 120 ? -10.864 -12.489 3.486 1.00 84.44 120 ALA A O 1
ATOM 965 N N . CYS A 1 121 ? -11.642 -12.817 1.413 1.00 82.31 121 CYS A N 1
ATOM 966 C CA . CYS A 1 121 ? -12.920 -13.377 1.852 1.00 82.31 121 CYS A CA 1
ATOM 967 C C . CYS A 1 121 ? -12.768 -14.782 2.445 1.00 82.31 121 CYS A C 1
ATOM 969 O O . CYS A 1 121 ? -13.399 -15.071 3.461 1.00 82.31 121 CYS A O 1
ATOM 971 N N . ALA A 1 122 ? -11.931 -15.638 1.851 1.00 77.25 122 ALA A N 1
ATOM 972 C CA . ALA A 1 122 ? -11.696 -16.996 2.336 1.00 77.25 122 ALA A CA 1
ATOM 973 C C . ALA A 1 122 ? -11.123 -17.001 3.762 1.00 77.25 122 ALA A C 1
ATOM 975 O O . ALA A 1 122 ? -11.585 -17.767 4.605 1.00 77.25 122 ALA A O 1
ATOM 976 N N . GLU A 1 123 ? -10.194 -16.091 4.064 1.00 80.81 123 GLU A N 1
ATOM 977 C CA . GLU A 1 123 ? -9.614 -15.935 5.406 1.00 80.81 123 GLU A CA 1
ATOM 978 C C . GLU A 1 123 ? -10.643 -15.520 6.468 1.00 80.81 123 GLU A C 1
ATOM 980 O O . GLU A 1 123 ? -10.524 -15.899 7.632 1.00 80.81 123 GLU A O 1
ATOM 985 N N . LYS A 1 124 ? -11.665 -14.752 6.072 1.00 80.62 124 LYS A N 1
ATOM 986 C CA . LYS A 1 124 ? -12.712 -14.245 6.973 1.00 80.62 124 LYS A CA 1
ATOM 987 C C . LYS A 1 124 ? -14.015 -15.047 6.934 1.00 80.62 124 LYS A C 1
ATOM 989 O O . LYS A 1 124 ? -14.960 -14.688 7.634 1.00 80.62 124 LYS A O 1
ATOM 994 N N . GLY A 1 125 ? -14.090 -16.111 6.132 1.00 80.88 125 GLY A N 1
ATOM 995 C CA . GLY A 1 125 ? -15.316 -16.894 5.948 1.00 80.88 125 GLY A CA 1
ATOM 996 C C . GLY A 1 125 ? -16.460 -16.103 5.298 1.00 80.88 125 GLY A C 1
ATOM 997 O O . GLY A 1 125 ? -17.626 -16.331 5.617 1.00 80.88 125 GLY A O 1
ATOM 998 N N . LEU A 1 126 ? -16.136 -15.147 4.422 1.00 82.62 126 LEU A N 1
ATOM 999 C CA . LEU A 1 126 ? -17.096 -14.286 3.727 1.00 82.62 126 LEU A CA 1
ATOM 1000 C C . LEU A 1 126 ? -17.443 -14.830 2.331 1.00 82.62 126 LEU A C 1
ATOM 1002 O O . LEU A 1 126 ? -16.626 -15.472 1.673 1.00 82.62 126 LEU A O 1
ATOM 1006 N N . ASP A 1 127 ? -18.647 -14.519 1.842 1.00 81.88 127 ASP A N 1
ATOM 1007 C CA . ASP A 1 127 ? -19.062 -14.844 0.472 1.00 81.88 127 ASP A CA 1
ATOM 1008 C C . ASP A 1 127 ? -18.474 -13.837 -0.528 1.00 81.88 127 ASP A C 1
ATOM 1010 O O . ASP A 1 127 ? -18.983 -12.723 -0.706 1.00 81.88 127 ASP A O 1
ATOM 1014 N N . ALA A 1 128 ? -17.403 -14.254 -1.205 1.00 79.44 128 ALA A N 1
ATOM 1015 C CA . ALA A 1 128 ? -16.719 -13.436 -2.198 1.00 79.44 128 ALA A CA 1
ATOM 1016 C C . ALA A 1 128 ? -17.623 -13.040 -3.377 1.00 79.44 128 ALA A C 1
ATOM 1018 O O . ALA A 1 128 ? -17.495 -11.931 -3.891 1.00 79.44 128 ALA A O 1
ATOM 1019 N N . THR A 1 129 ? -18.573 -13.892 -3.780 1.00 81.12 129 THR A N 1
ATOM 1020 C CA . THR A 1 129 ? -19.464 -13.617 -4.921 1.00 81.12 129 THR A CA 1
ATOM 1021 C C . THR A 1 129 ? -20.364 -12.427 -4.625 1.00 81.12 129 THR A C 1
ATOM 1023 O O . THR A 1 129 ? -20.530 -11.533 -5.458 1.00 81.12 129 THR A O 1
ATOM 1026 N N . ARG A 1 130 ? -20.923 -12.385 -3.413 1.00 84.00 130 ARG A N 1
ATOM 1027 C CA . ARG A 1 130 ? -21.759 -11.274 -2.952 1.00 84.00 130 ARG A CA 1
ATOM 1028 C C . ARG A 1 130 ? -20.978 -9.961 -2.916 1.00 84.00 130 ARG A C 1
ATOM 1030 O O . ARG A 1 130 ? -21.484 -8.932 -3.360 1.00 84.00 130 ARG A O 1
ATOM 1037 N N . ILE A 1 131 ? -19.754 -9.992 -2.395 1.00 86.19 131 ILE A N 1
ATOM 1038 C CA . ILE A 1 131 ? -18.911 -8.797 -2.273 1.00 86.19 131 ILE A CA 1
ATOM 1039 C C . ILE A 1 131 ? -18.488 -8.302 -3.661 1.00 86.19 131 ILE A C 1
ATOM 1041 O O . ILE A 1 131 ? -18.601 -7.112 -3.946 1.00 86.19 131 ILE A O 1
ATOM 1045 N N . GLU A 1 132 ? -18.104 -9.200 -4.571 1.00 84.75 132 GLU A N 1
ATOM 1046 C CA . GLU A 1 132 ? -17.809 -8.868 -5.972 1.00 84.75 132 GLU A CA 1
ATOM 1047 C C . GLU A 1 132 ? -19.000 -8.216 -6.692 1.00 84.75 132 GLU A C 1
ATOM 1049 O O . GLU A 1 132 ? -18.809 -7.305 -7.500 1.00 84.75 132 GLU A O 1
ATOM 1054 N N . GLN A 1 133 ? -20.232 -8.643 -6.404 1.00 82.06 133 GLN A N 1
ATOM 1055 C CA . GLN A 1 133 ? -21.438 -8.002 -6.936 1.00 82.06 133 GLN A CA 1
ATOM 1056 C C . GLN A 1 133 ? -21.642 -6.595 -6.362 1.00 82.06 133 GLN A C 1
ATOM 1058 O O . GLN A 1 133 ? -21.944 -5.670 -7.115 1.00 82.06 133 GLN A O 1
ATOM 1063 N N . GLU A 1 134 ? -21.445 -6.407 -5.055 1.00 87.44 134 GLU A N 1
ATOM 1064 C CA . GLU A 1 134 ? -21.555 -5.089 -4.418 1.00 87.44 134 GLU A CA 1
ATOM 1065 C C . GLU A 1 134 ? -20.525 -4.105 -4.995 1.00 87.44 134 GLU A C 1
ATOM 1067 O O . GLU A 1 134 ? -20.895 -2.997 -5.377 1.00 87.44 134 GLU A O 1
ATOM 1072 N N . LEU A 1 135 ? -19.277 -4.546 -5.190 1.00 86.06 135 LEU A N 1
ATOM 1073 C CA . LEU A 1 135 ? -18.202 -3.757 -5.807 1.00 86.06 135 LEU A CA 1
ATOM 1074 C C . LEU A 1 135 ? -18.504 -3.323 -7.249 1.00 86.06 135 LEU A C 1
ATOM 1076 O O . LEU A 1 135 ? -18.054 -2.258 -7.674 1.00 86.06 135 LEU A O 1
ATOM 1080 N N . LYS A 1 136 ? -19.238 -4.142 -8.015 1.00 83.44 136 LYS A N 1
ATOM 1081 C CA . LYS A 1 136 ? -19.686 -3.799 -9.377 1.00 83.44 136 LYS A CA 1
ATOM 1082 C C . LYS A 1 136 ? -20.804 -2.759 -9.367 1.00 83.44 136 LYS A C 1
ATOM 1084 O O . LYS A 1 136 ? -20.888 -1.941 -10.277 1.00 83.44 136 LYS A O 1
ATOM 1089 N N . ASN A 1 137 ? -21.648 -2.772 -8.339 1.00 81.25 137 ASN A N 1
ATOM 1090 C CA . ASN A 1 137 ? -22.782 -1.859 -8.226 1.00 81.25 137 ASN A CA 1
ATOM 1091 C C . ASN A 1 137 ? -22.379 -0.470 -7.702 1.00 81.25 137 ASN A C 1
ATOM 1093 O O . ASN A 1 137 ? -23.106 0.496 -7.932 1.00 81.25 137 ASN A O 1
ATOM 1097 N N . THR A 1 138 ? -21.207 -0.334 -7.070 1.00 71.31 138 THR A N 1
ATOM 1098 C CA . THR A 1 138 ? -20.673 0.952 -6.586 1.00 71.31 138 THR A CA 1
ATOM 1099 C C . THR A 1 138 ? -20.516 1.998 -7.700 1.00 71.31 138 THR A C 1
ATOM 1101 O O . THR A 1 138 ? -20.644 3.193 -7.446 1.00 71.31 138 THR A O 1
ATOM 1104 N N . SER A 1 139 ? -20.335 1.562 -8.952 1.00 58.31 139 SER A N 1
ATOM 1105 C CA . SER A 1 139 ? -20.193 2.419 -10.139 1.00 58.31 139 SER A CA 1
ATOM 1106 C C . SER A 1 139 ? -21.458 3.208 -10.512 1.00 58.31 139 SER A C 1
ATOM 1108 O O . SER A 1 139 ? -21.385 4.129 -11.322 1.00 58.31 139 SER A O 1
ATOM 1110 N N . VAL A 1 140 ? -22.624 2.838 -9.971 1.00 54.31 140 VAL A N 1
ATOM 1111 C CA . VAL A 1 140 ? -23.940 3.313 -10.445 1.00 54.31 140 VAL A CA 1
ATOM 1112 C C . VAL A 1 140 ? -24.431 4.557 -9.687 1.00 54.31 140 VAL A C 1
ATOM 1114 O O . VAL A 1 140 ? -25.339 5.249 -10.145 1.00 54.31 140 VAL A O 1
ATOM 1117 N N . THR A 1 141 ? -23.812 4.904 -8.557 1.00 44.88 141 THR A N 1
ATOM 1118 C CA . THR A 1 141 ? -24.290 5.977 -7.672 1.00 44.88 141 THR A CA 1
ATOM 1119 C C . THR A 1 141 ? -23.313 7.155 -7.618 1.00 44.88 141 THR A C 1
ATOM 1121 O O . THR A 1 141 ? -22.258 7.067 -6.998 1.00 44.88 141 THR A O 1
ATOM 1124 N N . LEU A 1 142 ? -23.750 8.262 -8.239 1.00 42.28 142 LEU A N 1
ATOM 1125 C CA . LEU A 1 142 ? -23.217 9.638 -8.240 1.00 42.28 142 LEU A CA 1
ATOM 1126 C C . LEU A 1 142 ? -21.974 9.916 -9.120 1.00 42.28 142 LEU A C 1
ATOM 1128 O O . LEU A 1 142 ? -20.863 9.531 -8.766 1.00 42.28 142 LEU A O 1
ATOM 1132 N N . PRO A 1 143 ? -22.127 10.674 -10.228 1.00 40.44 143 PRO A N 1
ATOM 1133 C CA . PRO A 1 143 ? -21.009 11.298 -10.923 1.00 40.44 143 PRO A CA 1
ATOM 1134 C C . PRO A 1 143 ? -20.628 12.604 -10.209 1.00 40.44 143 PRO A C 1
ATOM 1136 O O . PRO A 1 143 ? -21.382 13.576 -10.240 1.00 40.44 143 PRO A O 1
ATOM 1139 N N . GLY A 1 144 ? -19.459 12.641 -9.565 1.00 44.06 144 GLY A N 1
ATOM 1140 C CA . GLY A 1 144 ? -18.934 13.872 -8.970 1.00 44.06 144 GLY A CA 1
ATOM 1141 C C . GLY A 1 144 ? -17.665 13.676 -8.141 1.00 44.06 144 GLY A C 1
ATOM 1142 O O . GLY A 1 144 ? -17.697 13.014 -7.110 1.00 44.06 144 GLY A O 1
ATOM 1143 N N . THR A 1 145 ? -16.572 14.310 -8.585 1.00 48.44 145 THR A N 1
ATOM 1144 C CA . THR A 1 145 ? -15.299 14.512 -7.854 1.00 48.44 145 THR A CA 1
ATOM 1145 C C . THR A 1 145 ? -14.618 13.251 -7.315 1.00 48.44 145 THR A C 1
ATOM 1147 O O . THR A 1 145 ? -14.257 13.176 -6.146 1.00 48.44 145 THR A O 1
ATOM 1150 N N . GLU A 1 146 ? -14.374 12.267 -8.178 1.00 60.28 146 GLU A N 1
ATOM 1151 C CA . GLU A 1 146 ? -13.410 11.212 -7.859 1.00 60.28 146 GLU A CA 1
ATOM 1152 C C . GLU A 1 146 ? -11.984 11.759 -7.972 1.00 60.28 146 GLU A C 1
ATOM 1154 O O . GLU A 1 146 ? -11.553 12.215 -9.036 1.00 60.28 146 GLU A O 1
ATOM 1159 N N . LEU A 1 147 ? -11.240 11.713 -6.866 1.00 66.75 147 LEU A N 1
ATOM 1160 C CA . LEU A 1 147 ? -9.804 11.960 -6.884 1.00 66.75 147 LEU A CA 1
ATOM 1161 C C . LEU A 1 147 ? -9.130 10.735 -7.504 1.00 66.75 147 LEU A C 1
ATOM 1163 O O . LEU A 1 147 ? -9.019 9.676 -6.892 1.00 66.75 147 LEU A O 1
ATOM 1167 N N . ARG A 1 148 ? -8.706 10.870 -8.760 1.00 79.12 148 ARG A N 1
ATOM 1168 C CA . ARG A 1 148 ? -7.999 9.819 -9.499 1.00 79.12 148 ARG A CA 1
ATOM 1169 C C . ARG A 1 148 ? -6.523 9.808 -9.102 1.00 79.12 148 ARG A C 1
ATOM 1171 O O . ARG A 1 148 ? -5.670 10.226 -9.878 1.00 79.12 148 ARG A O 1
ATOM 1178 N N . TYR A 1 149 ? -6.220 9.334 -7.894 1.00 83.56 149 TYR A N 1
ATOM 1179 C CA . TYR A 1 149 ? -4.850 9.280 -7.356 1.00 83.56 149 TYR A CA 1
ATOM 1180 C C . TYR A 1 149 ? -3.875 8.530 -8.279 1.00 83.56 149 TYR A C 1
ATOM 1182 O O . TYR A 1 149 ? -2.701 8.882 -8.390 1.00 83.56 149 TYR A O 1
ATOM 1190 N N . MET A 1 150 ? -4.377 7.534 -9.017 1.00 83.88 150 MET A N 1
ATOM 1191 C CA . MET A 1 150 ? -3.612 6.806 -10.033 1.00 83.88 150 MET A CA 1
ATOM 1192 C C . MET A 1 150 ? -3.108 7.684 -11.185 1.00 83.88 150 MET A C 1
ATOM 1194 O O . MET A 1 150 ? -2.118 7.322 -11.815 1.00 83.88 150 MET A O 1
ATOM 1198 N N . ASP A 1 151 ? -3.705 8.846 -11.433 1.00 86.25 151 ASP A N 1
ATOM 1199 C CA . ASP A 1 151 ? -3.261 9.764 -12.485 1.00 86.25 151 ASP A CA 1
ATOM 1200 C C . ASP A 1 151 ? -2.265 10.813 -11.965 1.00 86.25 151 ASP A C 1
ATOM 1202 O O . ASP A 1 151 ? -1.669 11.553 -12.747 1.00 86.25 151 ASP A O 1
ATOM 1206 N N . TRP A 1 152 ? -2.071 10.906 -10.646 1.00 87.12 152 TRP A N 1
ATOM 1207 C CA . TRP A 1 152 ? -1.194 11.909 -10.053 1.00 87.12 152 TRP A CA 1
ATOM 1208 C C . TRP A 1 152 ? 0.277 11.554 -10.245 1.00 87.12 152 TRP A C 1
ATOM 1210 O O . TRP A 1 152 ? 0.676 10.380 -10.222 1.00 87.12 152 TRP A O 1
ATOM 1220 N N . SER A 1 153 ? 1.095 12.594 -10.414 1.00 91.06 153 SER A N 1
ATOM 1221 C CA . SER A 1 153 ? 2.546 12.452 -10.413 1.00 91.06 153 SER A CA 1
ATOM 1222 C C . SER A 1 153 ? 3.047 12.157 -8.999 1.00 91.06 153 SER A C 1
ATOM 1224 O O . SER A 1 153 ? 2.452 12.596 -8.016 1.00 91.06 153 SER A O 1
ATOM 1226 N N . LEU A 1 154 ? 4.152 11.415 -8.888 1.00 93.38 154 LEU A N 1
ATOM 1227 C CA . LEU A 1 154 ? 4.680 10.984 -7.588 1.00 93.38 154 LEU A CA 1
ATOM 1228 C C . LEU A 1 154 ? 5.072 12.150 -6.683 1.00 93.38 154 LEU A C 1
ATOM 1230 O O . LEU A 1 154 ? 4.871 12.079 -5.477 1.00 93.38 154 LEU A O 1
ATOM 1234 N N . ASP A 1 155 ? 5.595 13.232 -7.263 1.00 90.44 155 ASP A N 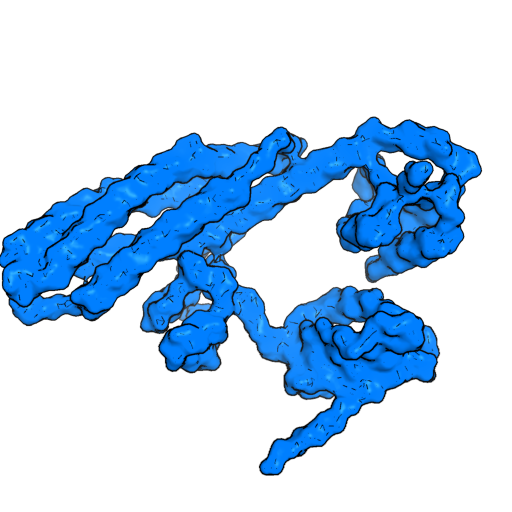1
ATOM 1235 C CA . ASP A 1 155 ? 5.941 14.439 -6.519 1.00 90.44 155 ASP A CA 1
ATOM 1236 C C . ASP A 1 155 ? 4.713 15.094 -5.886 1.00 90.44 155 ASP A C 1
ATOM 1238 O O . ASP A 1 155 ? 4.739 15.411 -4.698 1.00 90.44 155 ASP A O 1
ATOM 1242 N N . PHE A 1 156 ? 3.624 15.209 -6.648 1.00 91.19 156 PHE A N 1
ATOM 1243 C CA . PHE A 1 156 ? 2.374 15.763 -6.146 1.00 91.19 156 PHE A CA 1
ATOM 1244 C C . PHE A 1 156 ? 1.690 14.834 -5.138 1.00 91.19 156 PHE A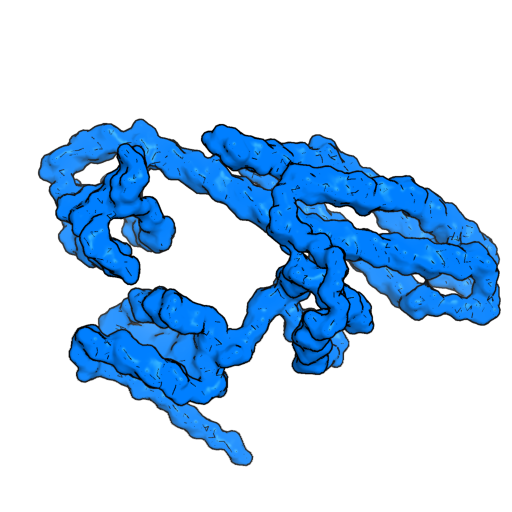 C 1
ATOM 1246 O O . PHE A 1 156 ? 1.204 15.308 -4.118 1.00 91.19 156 PHE A O 1
ATOM 1253 N N . LEU A 1 157 ? 1.667 13.520 -5.391 1.00 93.00 157 LEU A N 1
ATOM 1254 C CA . LEU A 1 157 ? 1.066 12.549 -4.474 1.00 93.00 157 LEU A CA 1
ATOM 1255 C C . LEU A 1 157 ? 1.792 12.530 -3.121 1.00 93.00 157 LEU A C 1
ATOM 1257 O O . LEU A 1 157 ? 1.128 12.566 -2.091 1.00 93.00 157 LEU A O 1
ATOM 1261 N N . ALA A 1 158 ? 3.128 12.555 -3.119 1.00 95.00 158 ALA A N 1
ATOM 1262 C CA . ALA A 1 158 ? 3.907 12.665 -1.887 1.00 95.00 158 ALA A CA 1
ATOM 1263 C C . ALA A 1 158 ? 3.592 13.969 -1.131 1.00 95.00 158 ALA A C 1
ATOM 1265 O O . ALA A 1 158 ? 3.356 13.945 0.072 1.00 95.00 158 ALA A O 1
ATOM 1266 N N . ASP A 1 159 ? 3.519 15.111 -1.828 1.00 88.38 159 ASP A N 1
ATOM 1267 C CA . ASP A 1 159 ? 3.124 16.379 -1.199 1.00 88.38 159 ASP A CA 1
ATOM 1268 C C . ASP A 1 159 ? 1.695 16.350 -0.652 1.00 88.38 159 ASP A C 1
ATOM 1270 O O . ASP A 1 159 ? 1.430 16.894 0.419 1.00 88.38 159 ASP A O 1
ATOM 1274 N N . PHE A 1 160 ? 0.764 15.713 -1.356 1.00 92.88 160 PHE A N 1
ATOM 1275 C CA . PHE A 1 160 ? -0.607 15.567 -0.888 1.00 92.88 160 PHE A CA 1
ATOM 1276 C C . PHE A 1 160 ? -0.684 14.744 0.401 1.00 92.88 160 PHE A C 1
ATOM 1278 O O . PHE A 1 160 ? -1.373 15.160 1.332 1.00 92.88 160 PHE A O 1
ATOM 1285 N N . ILE A 1 161 ? 0.033 13.618 0.464 1.00 93.94 161 ILE A N 1
ATOM 1286 C CA . ILE A 1 161 ? 0.084 12.744 1.641 1.00 93.94 161 ILE A CA 1
ATOM 1287 C C . ILE A 1 161 ? 0.607 13.516 2.859 1.00 93.94 161 ILE A C 1
ATOM 1289 O O . ILE A 1 161 ? -0.054 13.531 3.898 1.00 93.94 161 ILE A O 1
ATOM 1293 N N . ILE A 1 162 ? 1.703 14.270 2.705 1.00 93.81 162 ILE A N 1
ATOM 1294 C CA . ILE A 1 162 ? 2.242 15.121 3.779 1.00 93.81 162 ILE A CA 1
ATOM 1295 C C . ILE A 1 162 ? 1.206 16.159 4.235 1.00 93.81 162 ILE A C 1
ATOM 1297 O O . ILE A 1 162 ? 0.902 16.293 5.422 1.00 93.81 162 ILE A O 1
ATOM 1301 N N . ASN A 1 163 ? 0.664 16.928 3.290 1.00 91.50 163 ASN A N 1
ATOM 1302 C CA . ASN A 1 163 ? -0.165 18.090 3.614 1.00 91.50 163 ASN A CA 1
ATOM 1303 C C . ASN A 1 163 ? -1.583 17.723 4.071 1.00 91.50 163 ASN A C 1
ATOM 1305 O O . ASN A 1 163 ? -2.264 18.564 4.655 1.00 91.50 163 ASN A O 1
ATOM 1309 N N . THR A 1 164 ? -2.022 16.492 3.811 1.00 88.62 164 THR A N 1
ATOM 1310 C CA . THR A 1 164 ? -3.358 16.010 4.172 1.00 88.62 164 THR A CA 1
ATOM 1311 C C . THR A 1 164 ? -3.269 15.049 5.347 1.00 88.62 164 THR A C 1
ATOM 1313 O O . THR A 1 164 ? -3.713 15.381 6.443 1.00 88.62 164 THR A O 1
ATOM 1316 N N . HIS A 1 165 ? -2.633 13.896 5.149 1.00 95.25 165 HIS A N 1
ATOM 1317 C CA . HIS A 1 165 ? -2.645 12.799 6.111 1.00 95.25 165 HIS A CA 1
ATOM 1318 C C . HIS A 1 165 ? -1.608 12.993 7.219 1.00 95.25 165 HIS A C 1
ATOM 1320 O O . HIS A 1 165 ? -1.952 12.939 8.397 1.00 95.25 165 HIS A O 1
ATOM 1326 N N . HIS A 1 166 ? -0.362 13.361 6.898 1.00 98.00 166 HIS A N 1
ATOM 1327 C CA . HIS A 1 166 ? 0.642 13.577 7.953 1.00 98.00 166 HIS A CA 1
ATOM 1328 C C . HIS A 1 166 ? 0.278 14.790 8.819 1.00 98.00 166 HIS A C 1
ATOM 1330 O O . HIS A 1 166 ? 0.443 14.777 10.042 1.00 98.00 166 HIS A O 1
ATOM 1336 N N . ALA A 1 167 ? -0.248 15.850 8.198 1.00 93.00 167 ALA A N 1
ATOM 1337 C CA . ALA A 1 167 ? -0.788 17.008 8.904 1.00 93.00 167 ALA A CA 1
ATOM 1338 C C . ALA A 1 167 ? -1.963 16.628 9.826 1.00 93.00 167 ALA A C 1
ATOM 1340 O O . ALA A 1 167 ? -2.011 17.077 10.979 1.00 93.00 167 ALA A O 1
ATOM 1341 N N . TYR A 1 168 ? -2.878 15.777 9.345 1.00 96.06 168 TYR A N 1
ATOM 1342 C CA . TYR A 1 168 ? -3.985 15.245 10.136 1.00 96.06 168 TYR A CA 1
ATOM 1343 C C . TYR A 1 168 ? -3.481 14.431 11.333 1.00 96.06 168 TYR A C 1
ATOM 1345 O O . TYR A 1 168 ? -3.895 14.715 12.460 1.00 96.06 168 TYR A O 1
ATOM 1353 N N . VAL A 1 169 ? -2.544 13.497 11.133 1.00 97.50 169 VAL A N 1
ATOM 1354 C CA . VAL A 1 169 ? -1.950 12.698 12.217 1.00 97.50 169 VAL A CA 1
ATOM 1355 C C . VAL A 1 169 ? -1.327 13.609 13.273 1.00 97.50 169 VAL A C 1
ATOM 1357 O O . VAL A 1 169 ? -1.663 13.495 14.450 1.00 97.50 169 VAL A O 1
ATOM 1360 N N . ARG A 1 170 ? -0.498 14.583 12.876 1.00 97.12 170 ARG A N 1
ATOM 1361 C CA . ARG A 1 170 ? 0.152 15.512 13.820 1.00 97.12 170 ARG A CA 1
ATOM 1362 C C . ARG A 1 170 ? -0.832 16.348 14.631 1.00 97.12 170 ARG A C 1
ATOM 1364 O O . ARG A 1 170 ? -0.545 16.680 15.779 1.00 97.12 170 ARG A O 1
ATOM 1371 N N . THR A 1 171 ? -1.970 16.691 14.037 1.00 96.00 171 THR A N 1
ATOM 1372 C CA . THR A 1 171 ? -2.988 17.521 14.685 1.00 96.00 171 THR A CA 1
ATOM 1373 C C . THR A 1 171 ? -3.880 16.698 15.616 1.00 96.00 171 THR A C 1
ATOM 1375 O O . THR A 1 171 ? -4.152 17.135 16.729 1.00 96.00 171 THR A O 1
ATOM 1378 N N . ASN A 1 172 ? -4.310 15.503 15.203 1.00 96.62 172 ASN A N 1
ATOM 1379 C CA . ASN A 1 172 ? -5.345 14.739 15.912 1.00 96.62 172 ASN A CA 1
ATOM 1380 C C . ASN A 1 172 ? -4.783 13.703 16.895 1.00 96.62 172 ASN A C 1
ATOM 1382 O O . ASN A 1 172 ? -5.392 13.441 17.933 1.00 96.62 172 ASN A O 1
ATOM 1386 N N . LEU A 1 173 ? -3.611 13.127 16.619 1.00 97.44 173 LEU A N 1
ATOM 1387 C CA . LEU A 1 173 ? -2.999 12.112 17.480 1.00 97.44 173 LEU A CA 1
ATOM 1388 C C . LEU A 1 173 ? -2.762 12.595 18.930 1.00 97.44 173 LEU A C 1
ATOM 1390 O O . LEU A 1 173 ? -3.015 11.814 19.854 1.00 97.44 173 LEU A O 1
ATOM 1394 N N . PRO A 1 174 ? -2.345 13.854 19.197 1.00 98.12 174 PRO A N 1
ATOM 1395 C CA . PRO A 1 174 ? -2.251 14.366 20.566 1.00 98.12 174 PRO A CA 1
ATOM 1396 C C . PRO A 1 174 ? -3.579 14.311 21.334 1.00 98.12 174 PRO A C 1
ATOM 1398 O O . PRO A 1 174 ? -3.588 13.931 22.509 1.00 98.12 174 PRO A O 1
ATOM 1401 N N . ASP A 1 175 ? -4.695 14.627 20.673 1.00 97.94 175 ASP A N 1
ATOM 1402 C CA . ASP A 1 175 ? -6.027 14.583 21.278 1.00 97.94 175 ASP A CA 1
ATOM 1403 C C . ASP A 1 175 ? -6.472 13.140 21.533 1.00 97.94 175 ASP A C 1
ATOM 1405 O O . ASP A 1 175 ? -6.951 12.830 22.628 1.00 97.94 175 ASP A O 1
ATOM 1409 N N . VAL A 1 176 ? -6.236 12.231 20.579 1.00 98.50 176 VAL A N 1
ATOM 1410 C CA . VAL A 1 176 ? -6.493 10.790 20.755 1.00 98.50 176 VAL A CA 1
ATOM 1411 C C . VAL A 1 176 ? -5.762 10.267 21.997 1.00 98.50 176 VAL A C 1
ATOM 1413 O O . VAL A 1 176 ? -6.385 9.655 22.868 1.00 98.50 176 VAL A O 1
ATOM 1416 N N . ARG A 1 177 ? -4.465 10.578 22.150 1.00 98.62 177 ARG A N 1
ATOM 1417 C CA . ARG A 1 177 ? -3.676 10.205 23.342 1.00 98.62 177 ARG A CA 1
ATOM 1418 C C . ARG A 1 177 ? -4.246 10.803 24.620 1.00 98.62 177 ARG A C 1
ATOM 1420 O O . ARG A 1 177 ? -4.386 10.105 25.628 1.00 98.62 177 ARG A O 1
ATOM 1427 N N . PHE A 1 178 ? -4.569 12.096 24.602 1.00 98.50 178 PHE A N 1
ATOM 1428 C CA . PHE A 1 178 ? -5.113 12.787 25.766 1.00 98.50 178 PHE A CA 1
ATOM 1429 C C . PHE A 1 178 ? -6.406 12.125 26.253 1.00 98.50 178 PHE A C 1
ATOM 1431 O O . PHE A 1 178 ? -6.526 11.784 27.436 1.00 98.50 178 PHE A O 1
ATOM 1438 N N . TYR A 1 179 ? -7.356 11.894 25.346 1.00 98.62 179 TYR A N 1
ATOM 1439 C CA . TYR A 1 179 ? -8.630 11.282 25.698 1.00 98.62 179 TYR A CA 1
ATOM 1440 C C . TYR A 1 179 ? -8.481 9.810 26.082 1.00 98.62 179 TYR A C 1
ATOM 1442 O O . TYR A 1 179 ? -9.122 9.392 27.046 1.00 98.62 179 TYR A O 1
ATOM 1450 N N . ALA A 1 180 ? -7.586 9.052 25.442 1.00 98.69 180 ALA A N 1
ATOM 1451 C CA . ALA A 1 180 ? -7.305 7.667 25.816 1.00 98.69 180 ALA A CA 1
ATOM 1452 C C . ALA A 1 180 ? -6.821 7.566 27.270 1.00 98.69 180 ALA A C 1
ATOM 1454 O O . ALA A 1 180 ? -7.355 6.781 28.056 1.00 98.69 180 ALA A O 1
ATOM 1455 N N . ARG A 1 181 ? -5.880 8.430 27.680 1.00 98.69 181 ARG A N 1
ATOM 1456 C CA . ARG A 1 181 ? -5.429 8.509 29.080 1.00 98.69 181 ARG A CA 1
ATOM 1457 C C . ARG A 1 181 ? -6.551 8.911 30.023 1.00 98.69 181 ARG A C 1
ATOM 1459 O O . ARG A 1 181 ? -6.736 8.271 31.056 1.00 98.69 181 ARG A O 1
ATOM 1466 N N . LYS A 1 182 ? -7.287 9.972 29.686 1.00 98.38 182 LYS A N 1
ATOM 1467 C CA . LYS A 1 182 ? -8.345 10.524 30.540 1.00 98.38 182 LYS A CA 1
ATOM 1468 C C . LYS A 1 182 ? -9.453 9.502 30.789 1.00 98.38 182 LYS A C 1
ATOM 1470 O O . LYS A 1 182 ? -9.868 9.312 31.929 1.00 98.38 182 LYS A O 1
ATOM 1475 N N . VAL A 1 183 ? -9.928 8.847 29.733 1.00 98.31 183 VAL A N 1
ATOM 1476 C CA . VAL A 1 183 ? -11.017 7.868 29.811 1.00 98.31 183 VAL A CA 1
ATOM 1477 C C . VAL A 1 183 ? -10.552 6.619 30.556 1.00 98.31 183 VAL A C 1
ATOM 1479 O O . VAL A 1 183 ? -11.243 6.191 31.477 1.00 98.31 183 VAL A O 1
ATOM 1482 N N . ALA A 1 184 ? -9.349 6.108 30.274 1.00 98.38 184 ALA A N 1
ATOM 1483 C CA . ALA A 1 184 ? -8.778 4.988 31.021 1.00 98.38 184 ALA A CA 1
ATOM 1484 C C . ALA A 1 184 ? -8.590 5.303 32.516 1.00 98.38 184 ALA A C 1
ATOM 1486 O O . ALA A 1 184 ? -8.885 4.461 33.357 1.00 98.38 184 ALA A O 1
ATOM 1487 N N . ALA A 1 185 ? -8.164 6.518 32.873 1.00 98.12 185 ALA A N 1
ATOM 1488 C CA . ALA A 1 185 ? -7.981 6.908 34.272 1.00 98.12 185 ALA A CA 1
ATOM 1489 C C . ALA A 1 185 ? -9.300 6.943 35.066 1.00 98.12 185 ALA A C 1
ATOM 1491 O O . ALA A 1 185 ? -9.322 6.583 36.240 1.00 98.12 185 ALA A O 1
ATOM 1492 N N . VAL A 1 186 ? -10.398 7.374 34.438 1.00 97.44 186 VAL A N 1
ATOM 1493 C CA . VAL A 1 186 ? -11.707 7.515 35.103 1.00 97.44 186 VAL A CA 1
ATOM 1494 C C . VAL A 1 186 ? -12.516 6.217 35.065 1.00 97.44 186 VAL A C 1
ATOM 1496 O O . VAL A 1 186 ? -13.173 5.866 36.043 1.00 97.44 186 VAL A O 1
ATOM 1499 N N . HIS A 1 187 ? -12.491 5.504 33.939 1.00 97.31 187 HIS A N 1
ATOM 1500 C CA . HIS A 1 187 ? -13.361 4.354 33.685 1.00 97.31 187 HIS A CA 1
ATOM 1501 C C . HIS A 1 187 ? -12.633 3.005 33.745 1.00 97.31 187 HIS A C 1
ATOM 1503 O O . HIS A 1 187 ? -13.303 1.985 33.889 1.00 97.31 187 HIS A O 1
ATOM 1509 N N . GLY A 1 188 ? -11.295 2.975 33.727 1.00 96.00 188 GLY A N 1
ATOM 1510 C CA . GLY A 1 188 ? -10.495 1.746 33.617 1.00 96.00 188 GLY A CA 1
ATOM 1511 C C . GLY A 1 188 ? -10.708 0.716 34.729 1.00 96.00 188 GLY A C 1
ATOM 1512 O O . GLY A 1 188 ? -10.478 -0.467 34.518 1.00 96.00 188 GLY A O 1
ATOM 1513 N N . GLY A 1 189 ? -11.199 1.134 35.901 1.00 96.31 189 GLY A N 1
ATOM 1514 C CA . GLY A 1 189 ? -11.564 0.201 36.974 1.00 96.31 189 GLY A CA 1
ATOM 1515 C C . GLY A 1 189 ? -12.812 -0.640 36.671 1.00 96.31 189 GLY A C 1
ATOM 1516 O O . GLY A 1 189 ? -12.918 -1.760 37.159 1.00 96.31 189 GLY A O 1
ATOM 1517 N N . ARG A 1 190 ? -13.755 -0.110 35.879 1.00 96.75 190 ARG A N 1
ATOM 1518 C CA . ARG A 1 190 ? -14.971 -0.822 35.432 1.00 96.75 190 ARG A CA 1
ATOM 1519 C C . ARG A 1 190 ? -14.831 -1.400 34.022 1.00 96.75 190 ARG A C 1
ATOM 1521 O O . ARG A 1 190 ? -15.510 -2.367 33.706 1.00 96.75 190 ARG A O 1
ATOM 1528 N N . HIS A 1 191 ? -13.944 -0.806 33.231 1.00 97.06 191 HIS A N 1
ATOM 1529 C CA . HIS A 1 191 ? -13.722 -1.051 31.807 1.00 97.06 191 HIS A CA 1
ATOM 1530 C C . HIS A 1 191 ? -12.221 -1.309 31.576 1.00 97.06 191 HIS A C 1
ATOM 1532 O O . HIS A 1 191 ? -11.493 -0.402 31.153 1.00 97.06 191 HIS A O 1
ATOM 1538 N N . PRO A 1 192 ? -11.702 -2.490 31.971 1.00 96.75 192 PRO A N 1
ATOM 1539 C CA . PRO A 1 192 ? -10.265 -2.783 31.971 1.00 96.75 192 PRO A CA 1
ATOM 1540 C C . PRO A 1 192 ? -9.623 -2.723 30.577 1.00 96.75 192 PRO A C 1
ATOM 1542 O O . PRO A 1 192 ? -8.440 -2.398 30.462 1.00 96.75 192 PRO A O 1
ATOM 1545 N N . GLU A 1 193 ? -10.393 -2.963 29.515 1.00 98.00 193 GLU A N 1
ATOM 1546 C CA . GLU A 1 193 ? -9.964 -2.851 28.121 1.00 98.00 193 GLU A CA 1
ATOM 1547 C C . GLU A 1 193 ? -9.446 -1.451 27.765 1.00 98.00 193 GLU A C 1
ATOM 1549 O O . GLU A 1 193 ? -8.536 -1.316 26.946 1.00 98.00 193 GLU A O 1
ATOM 1554 N N . LEU A 1 194 ? -9.930 -0.403 28.442 1.00 98.38 194 LEU A N 1
ATOM 1555 C CA . LEU A 1 194 ? -9.439 0.965 28.260 1.00 98.38 194 LEU A CA 1
ATOM 1556 C C . LEU A 1 194 ? -7.967 1.121 28.650 1.00 98.38 194 LEU A C 1
ATOM 1558 O O . LEU A 1 194 ? -7.268 1.972 28.099 1.00 98.38 194 LEU A O 1
ATOM 1562 N N . GLY A 1 195 ? -7.483 0.309 29.596 1.00 98.38 195 GLY A N 1
ATOM 1563 C CA . GLY A 1 195 ? -6.070 0.273 29.961 1.00 98.38 195 GLY A CA 1
ATOM 1564 C C . GLY A 1 195 ? -5.200 -0.184 28.791 1.00 98.38 195 GLY A C 1
ATOM 1565 O O . GLY A 1 195 ? -4.178 0.447 28.510 1.00 98.38 195 GLY A O 1
ATOM 1566 N N . THR A 1 196 ? -5.651 -1.221 28.082 1.00 98.62 196 THR A N 1
ATOM 1567 C CA . THR A 1 196 ? -5.006 -1.753 26.876 1.00 98.62 196 THR A CA 1
ATOM 1568 C C . THR A 1 196 ? -5.132 -0.788 25.702 1.00 98.62 196 THR A C 1
ATOM 1570 O O . THR A 1 196 ? -4.127 -0.493 25.064 1.00 98.62 196 THR A O 1
ATOM 1573 N N . ILE A 1 197 ? -6.319 -0.218 25.456 1.00 98.69 197 ILE A N 1
ATOM 1574 C CA . ILE A 1 197 ? -6.525 0.785 24.395 1.00 98.69 197 ILE A CA 1
ATOM 1575 C C . ILE A 1 197 ? -5.578 1.970 24.592 1.00 98.69 197 ILE A C 1
ATOM 1577 O O . ILE A 1 197 ? -4.904 2.382 23.653 1.00 98.69 197 ILE A O 1
ATOM 1581 N N . ARG A 1 198 ? -5.470 2.491 25.821 1.00 98.75 198 ARG A N 1
ATOM 1582 C CA . ARG A 1 198 ? -4.526 3.567 26.142 1.00 98.75 198 ARG A CA 1
ATOM 1583 C C . ARG A 1 198 ? -3.094 3.177 25.792 1.00 98.75 198 ARG A C 1
ATOM 1585 O O . ARG A 1 198 ? -2.404 3.987 25.192 1.00 98.75 198 ARG A O 1
ATOM 1592 N N . GLN A 1 199 ? -2.646 1.984 26.182 1.00 98.75 199 GLN A N 1
ATOM 1593 C CA . GLN A 1 199 ? -1.290 1.524 25.880 1.00 98.75 199 GLN A CA 1
ATOM 1594 C C . GLN A 1 199 ? -1.042 1.463 24.366 1.00 98.75 199 GLN A C 1
ATOM 1596 O O . GLN A 1 199 ? -0.073 2.048 23.897 1.00 98.75 199 GLN A O 1
ATOM 1601 N N . LEU A 1 200 ? -1.946 0.837 23.611 1.00 98.75 200 LEU A N 1
ATOM 1602 C CA . LEU A 1 200 ? -1.830 0.725 22.155 1.00 98.75 200 LEU A CA 1
ATOM 1603 C C . LEU A 1 200 ? -1.788 2.100 21.478 1.00 98.75 200 LEU A C 1
ATOM 1605 O O . LEU A 1 200 ? -1.004 2.304 20.561 1.00 98.75 200 LEU A O 1
ATOM 1609 N N . VAL A 1 201 ? -2.582 3.062 21.954 1.00 98.75 201 VAL A N 1
ATOM 1610 C CA . VAL A 1 201 ? -2.561 4.446 21.452 1.00 98.75 201 VAL A CA 1
ATOM 1611 C C . VAL A 1 201 ? -1.213 5.133 21.699 1.00 98.75 201 VAL A C 1
ATOM 1613 O O . VAL A 1 201 ? -0.773 5.909 20.854 1.00 98.75 201 VAL A O 1
ATOM 1616 N N . GLU A 1 202 ? -0.546 4.878 22.830 1.00 98.56 202 GLU A N 1
ATOM 1617 C CA . GLU A 1 202 ? 0.805 5.412 23.062 1.00 98.56 202 GLU A CA 1
ATOM 1618 C C . GLU A 1 202 ? 1.823 4.802 22.099 1.00 98.56 202 GLU A C 1
ATOM 1620 O O . GLU A 1 202 ? 2.581 5.542 21.480 1.00 98.56 202 GLU A O 1
ATOM 1625 N N . GLU A 1 203 ? 1.796 3.479 21.933 1.00 98.44 203 GLU A N 1
ATOM 1626 C CA . GLU A 1 203 ? 2.713 2.765 21.039 1.00 98.44 203 GLU A CA 1
ATOM 1627 C C . GLU A 1 203 ? 2.531 3.214 19.581 1.00 98.44 203 GLU A C 1
ATOM 1629 O O . GLU A 1 203 ? 3.506 3.550 18.914 1.00 98.44 203 GLU A O 1
ATOM 1634 N N . ILE A 1 204 ? 1.281 3.318 19.109 1.00 98.31 204 ILE A N 1
ATOM 1635 C CA . ILE A 1 204 ? 0.957 3.861 17.779 1.00 98.31 204 ILE A CA 1
ATOM 1636 C C . ILE A 1 204 ? 1.506 5.280 17.633 1.00 98.31 204 ILE A C 1
ATOM 1638 O O . ILE A 1 204 ? 2.040 5.631 16.584 1.00 98.31 204 ILE A O 1
ATOM 1642 N N . ALA A 1 205 ? 1.372 6.115 18.664 1.00 97.38 205 ALA A N 1
ATOM 1643 C CA . ALA A 1 205 ? 1.815 7.495 18.573 1.00 97.38 205 ALA A CA 1
ATOM 1644 C C . ALA A 1 205 ? 3.336 7.632 18.461 1.00 97.38 205 ALA A C 1
ATOM 1646 O O . ALA A 1 205 ? 3.824 8.487 17.719 1.00 97.38 205 ALA A O 1
ATOM 1647 N N . GLU A 1 206 ? 4.074 6.820 19.214 1.00 95.62 206 GLU A N 1
ATOM 1648 C CA . GLU A 1 206 ? 5.534 6.782 19.171 1.00 95.62 206 GLU A CA 1
ATOM 1649 C C . GLU A 1 206 ? 6.027 6.267 17.815 1.00 95.62 206 GLU A C 1
ATOM 1651 O O . GLU A 1 206 ? 6.871 6.913 17.190 1.00 95.62 206 GLU A O 1
ATOM 1656 N N . GLU A 1 207 ? 5.443 5.169 17.327 1.00 96.19 207 GLU A N 1
ATOM 1657 C CA . GLU A 1 207 ? 5.774 4.580 16.028 1.00 96.19 207 GLU A CA 1
ATOM 1658 C C . GLU A 1 207 ? 5.472 5.541 14.877 1.00 96.19 207 GLU A C 1
ATOM 1660 O O . GLU A 1 207 ? 6.373 5.850 14.099 1.00 96.19 207 GLU A O 1
ATOM 1665 N N . LEU A 1 208 ? 4.252 6.089 14.806 1.00 95.44 208 LEU A N 1
ATOM 1666 C CA . LEU A 1 208 ? 3.867 6.995 13.723 1.00 95.44 208 LEU A CA 1
ATOM 1667 C C . LEU A 1 208 ? 4.707 8.272 13.718 1.00 95.44 208 LEU A C 1
ATOM 1669 O O . LEU A 1 208 ? 5.121 8.714 12.656 1.00 95.44 208 LEU A O 1
ATOM 1673 N N . THR A 1 209 ? 5.015 8.864 14.875 1.00 93.44 209 THR A N 1
ATOM 1674 C CA . THR A 1 209 ? 5.814 10.103 14.896 1.00 93.44 209 THR A CA 1
ATOM 1675 C C . THR A 1 209 ? 7.189 9.890 14.258 1.00 93.44 209 THR A C 1
ATOM 1677 O O . THR A 1 209 ? 7.604 10.689 13.421 1.00 93.44 209 THR A O 1
ATOM 1680 N N . ALA A 1 210 ? 7.872 8.798 14.614 1.00 94.94 210 ALA A N 1
ATOM 1681 C CA . ALA A 1 210 ? 9.167 8.460 14.029 1.00 94.94 210 ALA A CA 1
ATOM 1682 C C . ALA A 1 210 ? 9.045 8.034 12.556 1.00 94.94 210 ALA A C 1
ATOM 1684 O O . ALA A 1 210 ? 9.901 8.378 11.743 1.00 94.94 210 ALA A O 1
ATOM 1685 N N . HIS A 1 211 ? 7.987 7.301 12.213 1.00 97.06 211 HIS A N 1
ATOM 1686 C CA . HIS A 1 211 ? 7.696 6.847 10.857 1.00 97.06 211 HIS A CA 1
ATOM 1687 C C . HIS A 1 211 ? 7.535 8.024 9.879 1.00 97.06 211 HIS A C 1
ATOM 1689 O O . HIS A 1 211 ? 8.283 8.117 8.907 1.00 97.06 211 HIS A O 1
ATOM 1695 N N . LEU A 1 212 ? 6.666 8.994 10.200 1.00 97.75 212 LEU A N 1
ATOM 1696 C CA . LEU A 1 212 ? 6.420 10.169 9.353 1.00 97.75 212 LEU A CA 1
ATOM 1697 C C . LEU A 1 212 ? 7.701 10.982 9.095 1.00 97.75 212 LEU A C 1
ATOM 1699 O O . LEU A 1 212 ? 7.891 11.538 8.013 1.00 97.75 212 LEU A O 1
ATOM 1703 N N . GLU A 1 213 ? 8.604 11.064 10.079 1.00 96.62 213 GLU A N 1
ATOM 1704 C CA . GLU A 1 213 ? 9.898 11.732 9.906 1.00 96.62 213 GLU A CA 1
ATOM 1705 C C . GLU A 1 213 ? 10.805 10.999 8.908 1.00 96.62 213 GLU A C 1
ATOM 1707 O O . GLU A 1 213 ? 11.447 11.652 8.080 1.00 96.62 213 GLU A O 1
ATOM 1712 N N . LYS A 1 214 ? 10.857 9.659 8.942 1.00 96.69 214 LYS A N 1
ATOM 1713 C CA . LYS A 1 214 ? 11.635 8.870 7.970 1.00 96.69 214 LYS A CA 1
ATOM 1714 C C . LYS A 1 214 ? 11.121 9.095 6.554 1.00 96.69 214 LYS A C 1
ATOM 1716 O O . LYS A 1 214 ? 11.919 9.299 5.633 1.00 96.69 214 LYS A O 1
ATOM 1721 N N . GLU A 1 215 ? 9.805 9.103 6.383 1.00 97.94 215 GLU A N 1
ATOM 1722 C CA . GLU A 1 215 ? 9.194 9.328 5.081 1.00 97.94 215 GLU A CA 1
ATOM 1723 C C . GLU A 1 215 ? 9.509 10.723 4.542 1.00 97.94 215 GLU A C 1
ATOM 1725 O O . GLU A 1 215 ? 10.043 10.866 3.442 1.00 97.94 215 GLU A O 1
ATOM 1730 N N . GLU A 1 216 ? 9.263 11.759 5.340 1.00 98.00 216 GLU A N 1
ATOM 1731 C CA . GLU A 1 216 ? 9.418 13.149 4.911 1.00 98.00 216 GLU A CA 1
ATOM 1732 C C . GLU A 1 216 ? 10.874 13.568 4.693 1.00 98.00 216 GLU A C 1
ATOM 1734 O O . GLU A 1 216 ? 11.146 14.398 3.822 1.00 98.00 216 GLU A O 1
ATOM 1739 N N . GLN A 1 217 ? 11.814 13.011 5.460 1.00 96.50 217 GLN A N 1
ATOM 1740 C CA . GLN A 1 217 ? 13.227 13.397 5.392 1.00 96.50 217 GLN A CA 1
ATOM 1741 C C . GLN A 1 217 ? 14.052 12.519 4.448 1.00 96.50 217 GLN A C 1
ATOM 1743 O O . GLN A 1 217 ? 15.097 12.964 3.970 1.00 96.50 217 GLN A O 1
ATOM 1748 N N . GLN A 1 218 ? 13.615 11.286 4.172 1.00 94.25 218 GLN A N 1
ATOM 1749 C CA . GLN A 1 218 ? 14.403 10.327 3.393 1.00 94.25 218 GLN A CA 1
ATOM 1750 C C . GLN A 1 218 ? 13.625 9.775 2.198 1.00 94.25 218 GLN A C 1
ATOM 1752 O O . GLN A 1 218 ? 14.033 9.987 1.051 1.00 94.25 218 GLN A O 1
ATOM 1757 N N . LEU A 1 219 ? 12.498 9.100 2.441 1.00 96.12 219 LEU A N 1
ATOM 1758 C CA . LEU A 1 219 ? 11.810 8.334 1.400 1.00 96.12 219 LEU A CA 1
ATOM 1759 C C . LEU A 1 219 ? 11.151 9.231 0.345 1.00 96.12 219 LEU A C 1
ATOM 1761 O O . LEU A 1 219 ? 11.423 9.095 -0.848 1.00 96.12 219 LEU A O 1
ATOM 1765 N N . PHE A 1 220 ? 10.325 10.191 0.752 1.00 97.56 220 PHE A N 1
ATOM 1766 C CA . PHE A 1 220 ? 9.611 11.077 -0.169 1.00 97.56 220 PHE A CA 1
ATOM 1767 C C . PHE A 1 220 ? 10.548 12.008 -0.946 1.00 97.56 220 PHE A C 1
ATOM 1769 O O . PHE A 1 220 ? 10.354 12.151 -2.158 1.00 97.56 220 PHE A O 1
ATOM 1776 N N . PRO A 1 221 ? 11.610 12.594 -0.352 1.00 96.06 221 PRO A N 1
ATOM 1777 C CA . PRO A 1 221 ? 12.637 13.288 -1.124 1.00 96.06 221 PRO A CA 1
ATOM 1778 C C . PRO A 1 221 ? 13.259 12.406 -2.209 1.00 96.06 221 PRO A C 1
ATOM 1780 O O . PRO A 1 221 ? 13.419 12.857 -3.346 1.00 96.06 221 PRO A O 1
ATOM 1783 N N . ARG A 1 222 ? 13.551 11.136 -1.905 1.00 94.06 222 ARG A N 1
ATOM 1784 C CA . ARG A 1 222 ? 14.065 10.179 -2.889 1.00 94.06 222 ARG A CA 1
ATOM 1785 C C . ARG A 1 222 ? 13.048 9.899 -4.001 1.00 94.06 222 ARG A C 1
ATOM 1787 O O . ARG A 1 222 ? 13.412 9.966 -5.174 1.00 94.06 222 ARG A O 1
ATOM 1794 N N . VAL A 1 223 ? 11.776 9.673 -3.672 1.00 95.00 223 VAL A N 1
ATOM 1795 C CA . VAL A 1 223 ? 10.691 9.501 -4.659 1.00 95.00 223 VAL A CA 1
ATOM 1796 C C . VAL A 1 223 ? 10.577 10.723 -5.582 1.00 95.00 223 VAL A C 1
ATOM 1798 O O . VAL A 1 223 ? 10.490 10.587 -6.805 1.00 95.00 223 VAL A O 1
ATOM 1801 N N . LYS A 1 224 ? 10.665 11.936 -5.028 1.00 93.69 224 LYS A N 1
ATOM 1802 C CA . LYS A 1 224 ? 10.657 13.184 -5.808 1.00 93.69 224 LYS A CA 1
ATOM 1803 C C . LYS A 1 224 ? 11.869 13.308 -6.730 1.00 93.69 224 LYS A C 1
ATOM 1805 O O . LYS A 1 224 ? 11.725 13.774 -7.861 1.00 93.69 224 LYS A O 1
ATOM 1810 N N . GLN A 1 225 ? 13.050 12.871 -6.292 1.00 92.50 225 GLN A N 1
ATOM 1811 C CA . GLN A 1 225 ? 14.244 12.834 -7.142 1.00 92.50 225 GLN A CA 1
ATOM 1812 C C . GLN A 1 225 ? 14.065 11.892 -8.337 1.00 92.50 225 GLN A C 1
ATOM 1814 O O . GLN A 1 225 ? 14.451 12.262 -9.445 1.00 92.50 225 GLN A O 1
ATOM 1819 N N . LEU A 1 226 ? 13.444 10.722 -8.146 1.00 91.19 226 LEU A N 1
ATOM 1820 C CA . LEU A 1 226 ? 13.119 9.801 -9.243 1.00 91.19 226 LEU A CA 1
ATOM 1821 C C . LEU A 1 226 ? 12.174 10.461 -10.256 1.00 91.19 226 LEU A C 1
ATOM 1823 O O . LEU A 1 226 ? 12.453 10.475 -11.456 1.00 91.19 226 LEU A O 1
ATOM 1827 N N . ALA A 1 227 ? 11.099 11.090 -9.771 1.00 90.62 227 ALA A N 1
ATOM 1828 C CA . ALA A 1 227 ? 10.151 11.809 -10.620 1.00 90.62 227 ALA A CA 1
ATOM 1829 C C . ALA A 1 227 ? 10.822 12.947 -11.412 1.00 90.62 227 ALA A C 1
ATOM 1831 O O . ALA A 1 227 ? 10.570 13.119 -12.607 1.00 90.62 227 ALA A O 1
ATOM 1832 N N . ALA A 1 228 ? 11.712 13.709 -10.770 1.00 90.12 228 ALA A N 1
ATOM 1833 C CA . ALA A 1 228 ? 12.476 14.769 -11.421 1.00 90.12 228 ALA A CA 1
ATOM 1834 C C . ALA A 1 228 ? 13.477 14.224 -12.454 1.00 90.12 228 ALA A C 1
ATOM 1836 O O . ALA A 1 228 ? 13.628 14.816 -13.524 1.00 90.12 228 ALA A O 1
ATOM 1837 N N . ALA A 1 229 ? 14.135 13.096 -12.169 1.00 87.88 229 ALA A N 1
ATOM 1838 C CA . ALA A 1 229 ? 15.072 12.454 -13.086 1.00 87.88 229 ALA A CA 1
ATOM 1839 C C . ALA A 1 229 ? 14.380 12.016 -14.382 1.00 87.88 229 ALA A C 1
ATOM 1841 O O . ALA A 1 229 ? 14.902 12.290 -15.462 1.00 87.88 229 ALA A O 1
ATOM 1842 N N . VAL A 1 230 ? 13.172 11.449 -14.294 1.00 84.75 230 VAL A N 1
ATOM 1843 C CA . VAL A 1 230 ? 12.370 11.113 -15.481 1.00 84.75 230 VAL A CA 1
ATOM 1844 C C . VAL A 1 230 ? 11.990 12.354 -16.280 1.00 84.75 230 VAL A C 1
ATOM 1846 O O . VAL A 1 230 ? 12.231 12.389 -17.485 1.00 84.75 230 VAL A O 1
ATOM 1849 N N . LYS A 1 231 ? 11.479 13.409 -15.627 1.00 84.31 231 LYS A N 1
ATOM 1850 C CA . LYS A 1 231 ? 11.139 14.678 -16.305 1.00 84.31 231 LYS A CA 1
ATOM 1851 C C . LYS A 1 231 ? 12.354 15.308 -17.004 1.00 84.31 231 LYS A C 1
ATOM 1853 O O . LYS A 1 231 ? 12.208 15.917 -18.058 1.00 84.31 231 LYS A O 1
ATOM 1858 N N . ALA A 1 232 ? 13.546 15.158 -16.427 1.00 84.12 232 ALA A N 1
ATOM 1859 C CA . ALA A 1 232 ? 14.798 15.690 -16.962 1.00 84.12 232 ALA A CA 1
ATOM 1860 C C . ALA A 1 232 ? 15.545 14.723 -17.904 1.00 84.12 232 ALA A C 1
ATOM 1862 O O . ALA A 1 232 ? 16.640 15.064 -18.351 1.00 84.12 232 ALA A O 1
ATOM 1863 N N . ASN A 1 233 ? 14.997 13.531 -18.170 1.00 77.38 233 ASN A N 1
ATOM 1864 C CA . ASN A 1 233 ? 15.646 12.442 -18.906 1.00 77.38 233 ASN A CA 1
ATOM 1865 C C . ASN A 1 233 ? 17.074 12.121 -18.405 1.00 77.38 233 ASN A C 1
ATOM 1867 O O . ASN A 1 233 ? 18.005 11.936 -19.189 1.00 77.38 233 ASN A O 1
ATOM 1871 N N . LYS A 1 234 ? 17.265 12.108 -17.080 1.00 75.25 234 LYS A N 1
ATOM 1872 C CA . LYS A 1 234 ? 18.547 11.820 -16.419 1.00 75.25 234 LYS A CA 1
ATOM 1873 C C . LYS A 1 234 ? 18.563 10.404 -15.857 1.00 75.25 234 LYS A C 1
ATOM 1875 O O . LYS A 1 234 ? 17.558 9.924 -15.345 1.00 75.25 234 LYS A O 1
ATOM 1880 N N . CYS A 1 235 ? 19.732 9.770 -15.883 1.00 69.62 235 CYS A N 1
ATOM 1881 C CA . CYS A 1 235 ? 19.966 8.529 -15.148 1.00 69.62 235 CYS A CA 1
ATOM 1882 C C . CYS A 1 235 ? 20.137 8.807 -13.647 1.00 69.62 235 CYS A C 1
ATOM 1884 O O . CYS A 1 235 ? 20.614 9.873 -13.249 1.00 69.62 235 CYS A O 1
ATOM 1886 N N . ILE A 1 236 ? 19.801 7.817 -12.824 1.00 71.88 236 ILE A N 1
ATOM 1887 C CA . ILE A 1 236 ? 20.084 7.804 -11.384 1.00 71.88 236 ILE A CA 1
ATOM 1888 C C . ILE A 1 236 ? 21.260 6.872 -11.088 1.00 71.88 236 ILE A C 1
ATOM 1890 O O . ILE A 1 236 ? 21.508 5.910 -11.820 1.00 71.88 236 ILE A O 1
ATOM 1894 N N . MET A 1 237 ? 22.010 7.187 -10.033 1.00 56.66 237 MET A N 1
ATOM 1895 C CA . MET A 1 237 ? 23.250 6.475 -9.711 1.00 56.66 237 MET A CA 1
ATOM 1896 C C . MET A 1 237 ? 23.017 5.259 -8.816 1.00 56.66 237 MET A C 1
ATOM 1898 O O . MET A 1 237 ? 23.600 4.209 -9.092 1.00 56.66 237 MET A O 1
ATOM 1902 N N . ASP A 1 238 ? 22.105 5.381 -7.850 1.00 70.50 238 ASP A N 1
ATOM 1903 C CA . ASP A 1 238 ? 21.944 4.417 -6.763 1.00 70.50 238 ASP A CA 1
ATOM 1904 C C . ASP A 1 238 ? 20.565 3.756 -6.800 1.00 70.50 238 ASP A C 1
ATOM 1906 O O . ASP A 1 238 ? 19.574 4.403 -7.151 1.00 70.50 238 ASP A O 1
ATOM 1910 N N . ALA A 1 239 ? 20.526 2.474 -6.440 1.00 73.81 239 ALA A N 1
ATOM 1911 C CA . ALA A 1 239 ? 19.316 1.698 -6.179 1.00 73.81 239 ALA A CA 1
ATOM 1912 C C . ALA A 1 239 ? 19.100 1.574 -4.663 1.00 73.81 239 ALA A C 1
ATOM 1914 O O . ALA A 1 239 ? 19.980 1.930 -3.879 1.00 73.81 239 ALA A O 1
ATOM 1915 N N . GLY A 1 240 ? 17.965 1.014 -4.248 1.00 82.12 240 GLY A N 1
ATOM 1916 C CA . GLY A 1 240 ? 17.745 0.640 -2.845 1.00 82.12 240 GLY A CA 1
ATOM 1917 C C . GLY A 1 240 ? 16.408 1.085 -2.275 1.00 82.12 240 GLY A C 1
ATOM 1918 O O . GLY A 1 240 ? 16.169 0.887 -1.085 1.00 82.12 240 GLY A O 1
ATOM 1919 N N . LEU A 1 241 ? 15.519 1.637 -3.107 1.00 90.44 241 LEU A N 1
ATOM 1920 C CA . LEU A 1 241 ? 14.199 2.068 -2.664 1.00 90.44 241 LEU A CA 1
ATOM 1921 C C . LEU A 1 241 ? 13.374 0.902 -2.094 1.00 90.44 241 LEU A C 1
ATOM 1923 O O . LEU A 1 241 ? 12.651 1.084 -1.121 1.00 90.44 241 LEU A O 1
ATOM 1927 N N . GLN A 1 242 ? 13.532 -0.304 -2.651 1.00 90.38 242 GLN A N 1
ATOM 1928 C CA . GLN A 1 242 ? 12.807 -1.499 -2.209 1.00 90.38 242 GLN A CA 1
ATOM 1929 C C . GLN A 1 242 ? 13.029 -1.830 -0.732 1.00 90.38 242 GLN A C 1
ATOM 1931 O O . GLN A 1 242 ? 12.071 -2.156 -0.042 1.00 90.38 242 GLN A O 1
ATOM 1936 N N . ALA A 1 243 ? 14.271 -1.757 -0.246 1.00 87.94 243 ALA A N 1
ATOM 1937 C CA . ALA A 1 243 ? 14.563 -2.078 1.149 1.00 87.94 243 ALA A CA 1
ATOM 1938 C C . ALA A 1 243 ? 13.884 -1.074 2.091 1.00 87.94 243 ALA A C 1
ATOM 1940 O O . ALA A 1 243 ? 13.201 -1.483 3.022 1.00 87.94 243 ALA A O 1
ATOM 1941 N N . ALA A 1 244 ? 13.984 0.223 1.777 1.00 93.19 244 ALA A N 1
ATOM 1942 C CA . ALA A 1 244 ? 13.330 1.273 2.552 1.00 93.19 244 ALA A CA 1
ATOM 1943 C C . ALA A 1 244 ? 11.798 1.128 2.554 1.00 93.19 244 ALA A C 1
ATOM 1945 O O . ALA A 1 244 ? 11.176 1.268 3.600 1.00 93.19 244 ALA A O 1
ATOM 1946 N N . ILE A 1 245 ? 11.191 0.806 1.406 1.00 93.88 245 ILE A N 1
ATOM 1947 C CA . ILE A 1 245 ? 9.742 0.569 1.305 1.00 93.88 245 ILE A CA 1
ATOM 1948 C C . ILE A 1 245 ? 9.315 -0.645 2.133 1.00 93.88 245 ILE A C 1
ATOM 1950 O O . ILE A 1 245 ? 8.306 -0.569 2.821 1.00 93.88 245 ILE A O 1
ATOM 1954 N N . ASN A 1 246 ? 10.072 -1.745 2.106 1.00 92.00 246 ASN A N 1
ATOM 1955 C CA . ASN A 1 246 ? 9.738 -2.936 2.895 1.00 92.00 246 ASN A CA 1
ATOM 1956 C C . ASN A 1 246 ? 9.730 -2.638 4.403 1.00 92.00 246 ASN A C 1
ATOM 1958 O O . ASN A 1 246 ? 8.868 -3.140 5.127 1.00 92.00 246 ASN A O 1
ATOM 1962 N N . ASP A 1 247 ? 10.673 -1.814 4.868 1.00 91.75 247 ASP A N 1
ATOM 1963 C CA . ASP A 1 247 ? 10.710 -1.368 6.260 1.00 91.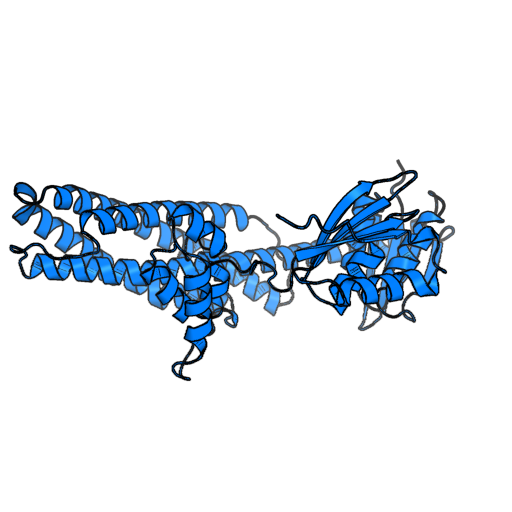75 247 ASP A CA 1
ATOM 1964 C C . ASP A 1 247 ? 9.456 -0.537 6.597 1.00 91.75 247 ASP A C 1
ATOM 1966 O O . ASP A 1 247 ? 8.828 -0.779 7.627 1.00 91.75 247 ASP A O 1
ATOM 1970 N N . MET A 1 248 ? 9.028 0.372 5.706 1.00 95.12 248 MET A N 1
ATOM 1971 C CA . MET A 1 248 ? 7.791 1.152 5.897 1.00 95.12 248 MET A CA 1
ATOM 1972 C C . MET A 1 248 ? 6.538 0.268 5.896 1.00 95.12 248 MET A C 1
ATOM 1974 O O . MET A 1 248 ? 5.706 0.389 6.789 1.00 95.12 248 MET A O 1
ATOM 1978 N N . GLU A 1 249 ? 6.416 -0.674 4.953 1.00 92.88 249 GLU A N 1
ATOM 1979 C CA . GLU A 1 249 ? 5.284 -1.613 4.899 1.00 92.88 249 GLU A CA 1
ATOM 1980 C C . GLU A 1 249 ? 5.185 -2.461 6.183 1.00 92.88 249 GLU A C 1
ATOM 1982 O O . GLU A 1 249 ? 4.087 -2.708 6.681 1.00 92.88 249 GLU A O 1
ATOM 1987 N N . THR A 1 250 ? 6.321 -2.854 6.769 1.00 93.56 250 THR A N 1
ATOM 1988 C CA . THR A 1 250 ? 6.358 -3.599 8.041 1.00 93.56 250 THR A CA 1
ATOM 1989 C C . THR A 1 250 ? 5.860 -2.748 9.215 1.00 93.56 250 THR A C 1
ATOM 1991 O O . THR A 1 250 ? 5.123 -3.227 10.086 1.00 93.56 250 THR A O 1
ATOM 1994 N N . GLU A 1 251 ? 6.238 -1.468 9.247 1.00 95.12 251 GLU A N 1
ATOM 1995 C CA . GLU A 1 251 ? 5.735 -0.506 10.233 1.00 95.12 251 GLU A CA 1
ATOM 1996 C C . GLU A 1 251 ? 4.217 -0.287 10.058 1.00 95.12 251 GLU A C 1
ATOM 1998 O O . GLU A 1 251 ? 3.477 -0.303 11.045 1.00 95.12 251 GLU A O 1
ATOM 2003 N N . HIS A 1 252 ? 3.722 -0.217 8.816 1.00 96.94 252 HIS A N 1
ATOM 2004 C CA . HIS A 1 252 ? 2.287 -0.137 8.508 1.00 96.94 252 HIS A CA 1
ATOM 2005 C C . HIS A 1 252 ? 1.499 -1.351 9.004 1.00 96.94 252 HIS A C 1
ATOM 2007 O O . HIS A 1 252 ? 0.452 -1.191 9.636 1.00 96.94 252 HIS A O 1
ATOM 2013 N N . GLU A 1 253 ? 1.985 -2.569 8.756 1.00 92.44 253 GLU A N 1
ATOM 2014 C CA . GLU A 1 253 ? 1.353 -3.797 9.258 1.00 92.44 253 GLU A CA 1
ATOM 2015 C C . GLU A 1 253 ? 1.282 -3.807 10.788 1.00 92.44 253 GLU A C 1
ATOM 2017 O O . GLU A 1 253 ? 0.260 -4.172 11.376 1.00 92.44 253 GLU A O 1
ATOM 2022 N N . THR A 1 254 ? 2.352 -3.347 11.436 1.00 94.69 254 THR A N 1
ATOM 2023 C CA . THR A 1 254 ? 2.446 -3.270 12.893 1.00 94.69 254 THR A CA 1
ATOM 2024 C C . THR A 1 254 ? 1.406 -2.309 13.474 1.00 94.69 254 THR A C 1
ATOM 2026 O O . THR A 1 254 ? 0.674 -2.679 14.398 1.00 94.69 254 THR A O 1
ATOM 2029 N N . VAL A 1 255 ? 1.288 -1.097 12.923 1.00 96.00 255 VAL A N 1
ATOM 2030 C CA . VAL A 1 255 ? 0.291 -0.106 13.360 1.00 96.00 255 VAL A CA 1
ATOM 2031 C C . VAL A 1 255 ? -1.133 -0.571 13.036 1.00 96.00 255 VAL A C 1
ATOM 2033 O O . VAL A 1 255 ? -2.011 -0.510 13.902 1.00 96.00 255 VAL A O 1
ATOM 2036 N N . GLY A 1 256 ? -1.363 -1.107 11.834 1.00 93.56 256 GLY A N 1
ATOM 2037 C CA . GLY A 1 256 ? -2.659 -1.650 11.417 1.00 93.56 256 GLY A CA 1
ATOM 2038 C C . GLY A 1 256 ? -3.148 -2.776 12.333 1.00 93.56 256 GLY A C 1
ATOM 2039 O O . GLY A 1 256 ? -4.306 -2.786 12.753 1.00 93.56 256 GLY A O 1
ATOM 2040 N N . GLY A 1 257 ? -2.249 -3.675 12.746 1.00 94.06 257 GLY A N 1
ATOM 2041 C CA . GLY A 1 257 ? -2.554 -4.727 13.715 1.00 94.06 257 GLY A CA 1
ATOM 2042 C C . GLY A 1 257 ? -3.010 -4.182 15.072 1.00 94.06 257 GLY A C 1
ATOM 2043 O O . GLY A 1 257 ? -3.985 -4.681 15.641 1.00 94.06 257 GLY A O 1
ATOM 2044 N N . LYS A 1 258 ? -2.364 -3.124 15.583 1.00 97.62 258 LYS A N 1
ATOM 2045 C CA . LYS A 1 258 ? -2.773 -2.471 16.841 1.00 97.62 258 LYS A CA 1
ATOM 2046 C C . LYS A 1 258 ? -4.150 -1.814 16.723 1.00 97.62 258 LYS A C 1
ATOM 2048 O O . LYS A 1 258 ? -4.958 -1.935 17.646 1.00 97.62 258 LYS A O 1
ATOM 2053 N N . LEU A 1 259 ? -4.445 -1.166 15.596 1.00 96.62 259 LEU A N 1
ATOM 2054 C CA . LEU A 1 259 ? -5.758 -0.566 15.339 1.00 96.62 259 LEU A CA 1
ATOM 2055 C C . LEU A 1 259 ? -6.870 -1.617 15.260 1.00 96.62 259 LEU A C 1
ATOM 2057 O O . LEU A 1 259 ? -7.936 -1.415 15.838 1.00 96.62 259 LEU A O 1
ATOM 2061 N N . GLU A 1 260 ? -6.612 -2.770 14.645 1.00 93.88 260 GLU A N 1
ATOM 2062 C CA . GLU A 1 260 ? -7.569 -3.882 14.618 1.00 93.88 260 GLU A CA 1
ATOM 2063 C C . GLU A 1 260 ? -7.834 -4.445 16.027 1.00 93.88 260 GLU A C 1
ATOM 2065 O O . GLU A 1 260 ? -8.966 -4.808 16.357 1.00 93.88 260 GLU A O 1
ATOM 2070 N N . VAL A 1 261 ? -6.820 -4.487 16.901 1.00 97.75 261 VAL A N 1
ATOM 2071 C CA . VAL A 1 261 ? -7.018 -4.846 18.316 1.00 97.75 261 VAL A CA 1
ATOM 2072 C C . VAL A 1 261 ? -7.872 -3.800 19.029 1.00 97.75 261 VAL A C 1
ATOM 2074 O O . VAL A 1 261 ? -8.820 -4.178 19.716 1.00 97.75 261 VAL A O 1
ATOM 2077 N N . ILE A 1 262 ? -7.590 -2.504 18.847 1.00 98.31 262 ILE A N 1
ATOM 2078 C CA . ILE A 1 262 ? -8.416 -1.426 19.411 1.00 98.31 262 ILE A CA 1
ATOM 2079 C C . ILE A 1 262 ? -9.865 -1.592 18.953 1.00 98.31 262 ILE A C 1
ATOM 2081 O O . ILE A 1 262 ? -10.754 -1.634 19.794 1.00 98.31 262 ILE A O 1
ATOM 2085 N N . ARG A 1 263 ? -10.101 -1.772 17.653 1.00 95.88 263 ARG A N 1
ATOM 2086 C CA . ARG A 1 263 ? -11.438 -1.959 17.080 1.00 95.88 263 ARG A CA 1
ATOM 2087 C C . ARG A 1 263 ? -12.204 -3.125 17.713 1.00 95.88 263 ARG A C 1
ATOM 2089 O O . ARG A 1 263 ? -13.401 -3.013 17.954 1.00 95.88 263 ARG A O 1
ATOM 2096 N N . LYS A 1 264 ? -11.528 -4.241 18.003 1.00 96.25 264 LYS A N 1
ATOM 2097 C CA . LYS A 1 264 ? -12.137 -5.388 18.702 1.00 96.25 264 LYS A CA 1
ATOM 2098 C C . LYS A 1 264 ? -12.467 -5.070 20.156 1.00 96.25 264 LYS A C 1
ATOM 2100 O O . LYS A 1 264 ? -13.538 -5.437 20.625 1.00 96.25 264 LYS A O 1
ATOM 2105 N N . LEU A 1 265 ? -11.559 -4.404 20.869 1.00 98.12 265 LEU A N 1
ATOM 2106 C CA . LEU A 1 265 ? -11.767 -4.023 22.271 1.00 98.12 265 LEU A CA 1
ATOM 2107 C C . LEU A 1 265 ? -12.897 -3.003 22.434 1.00 98.12 265 LEU A C 1
ATOM 2109 O O . LEU A 1 265 ? -13.564 -3.000 23.462 1.00 98.12 265 LEU A O 1
ATOM 2113 N N . THR A 1 266 ? -13.108 -2.154 21.431 1.00 97.19 266 THR A N 1
ATOM 2114 C CA . THR A 1 266 ? -14.168 -1.145 21.422 1.00 97.19 266 THR A CA 1
ATOM 2115 C C . THR A 1 266 ? -15.497 -1.666 20.870 1.00 97.19 266 THR A C 1
ATOM 2117 O O . THR A 1 266 ? -16.426 -0.874 20.739 1.00 97.19 266 THR A O 1
ATOM 2120 N N . ASP A 1 267 ? -15.586 -2.956 20.515 1.00 95.81 267 ASP A N 1
ATOM 2121 C CA . ASP A 1 267 ? -16.729 -3.561 19.815 1.00 95.81 267 ASP A CA 1
ATOM 2122 C C . ASP A 1 267 ? -17.171 -2.722 18.603 1.00 95.81 267 ASP A C 1
ATOM 2124 O O . ASP A 1 267 ? -18.307 -2.274 18.514 1.00 95.81 267 ASP A O 1
ATOM 2128 N N . ASP A 1 268 ? -16.233 -2.423 17.698 1.00 94.44 268 ASP A N 1
ATOM 2129 C CA . ASP A 1 268 ? -16.447 -1.520 16.554 1.00 94.44 268 ASP A CA 1
ATOM 2130 C C . ASP A 1 268 ? -16.890 -0.106 16.981 1.00 94.44 268 ASP A C 1
ATOM 2132 O O . ASP A 1 268 ? -17.749 0.529 16.369 1.00 94.44 268 ASP A O 1
ATOM 2136 N N . TYR A 1 269 ? -16.272 0.392 18.056 1.00 96.50 269 TYR A N 1
ATOM 2137 C CA . TYR A 1 269 ? -16.527 1.705 18.654 1.00 96.50 269 TYR A CA 1
ATOM 2138 C C . TYR A 1 269 ? -17.961 1.894 19.180 1.00 96.50 269 TYR A C 1
ATOM 2140 O O . TYR A 1 269 ? -18.466 3.021 19.231 1.00 96.50 269 TYR A O 1
ATOM 2148 N N . GLN A 1 270 ? -18.609 0.815 19.625 1.00 96.19 270 GLN A N 1
ATOM 2149 C CA . GLN A 1 270 ? -19.894 0.881 20.318 1.00 96.19 270 GLN A CA 1
ATOM 2150 C C . GLN A 1 270 ? -19.722 1.378 21.756 1.00 96.19 270 GLN A C 1
ATOM 2152 O O . GLN A 1 270 ? -18.844 0.949 22.500 1.00 96.19 270 GLN A O 1
ATOM 2157 N N . LEU A 1 271 ? -20.578 2.312 22.169 1.00 95.88 271 LEU A N 1
ATOM 2158 C CA . LEU A 1 271 ? -20.474 2.934 23.488 1.00 95.88 271 LEU A CA 1
ATOM 2159 C C . LEU A 1 271 ? -21.166 2.092 24.568 1.00 95.88 271 LEU A C 1
ATOM 2161 O O . LEU A 1 271 ? -22.329 1.720 24.387 1.00 95.88 271 LEU A O 1
ATOM 2165 N N . PRO A 1 272 ? -20.524 1.865 25.730 1.00 95.38 272 PRO A N 1
ATOM 2166 C CA . PRO A 1 272 ? -21.196 1.233 26.854 1.00 95.38 272 PRO A CA 1
ATOM 2167 C C . PRO A 1 272 ? -22.266 2.163 27.463 1.00 95.38 272 PRO A C 1
ATOM 2169 O O . PRO A 1 272 ? -22.175 3.390 27.338 1.00 95.38 272 PRO A O 1
ATOM 2172 N N . PRO A 1 273 ? -23.266 1.618 28.185 1.00 94.88 273 PRO A N 1
ATOM 2173 C CA . PRO A 1 273 ? -24.373 2.405 28.741 1.00 94.88 273 PRO A CA 1
ATOM 2174 C C . PRO A 1 273 ? -23.958 3.524 29.707 1.00 94.88 273 PRO A C 1
ATOM 2176 O O . PRO A 1 273 ? -24.700 4.484 29.898 1.00 94.88 273 PRO A O 1
ATOM 2179 N N . ASP A 1 274 ? -22.792 3.404 30.340 1.00 94.94 274 ASP A N 1
ATOM 2180 C CA . ASP A 1 274 ? -22.250 4.374 31.291 1.00 94.94 274 ASP A CA 1
ATOM 2181 C C . ASP A 1 274 ? -21.175 5.295 30.679 1.00 94.94 274 ASP A C 1
ATOM 2183 O O . ASP A 1 274 ? -20.443 5.973 31.413 1.00 94.94 274 ASP A O 1
ATOM 2187 N N . ALA A 1 275 ? -21.069 5.331 29.346 1.00 95.50 275 ALA A N 1
ATOM 2188 C CA . ALA A 1 275 ? -20.141 6.193 28.628 1.00 95.50 275 ALA A CA 1
ATOM 2189 C C . ALA A 1 275 ? -20.450 7.679 28.865 1.00 95.50 275 ALA A C 1
ATOM 2191 O O . ALA A 1 275 ? -21.561 8.165 28.646 1.00 95.50 275 ALA A O 1
ATOM 2192 N N . CYS A 1 276 ? -19.431 8.436 29.274 1.00 96.00 276 CYS A N 1
ATOM 2193 C CA . CYS A 1 276 ? -19.523 9.888 29.390 1.00 96.00 276 CYS A CA 1
ATOM 2194 C C . CYS A 1 276 ? -19.181 10.591 28.063 1.00 96.00 276 CYS A C 1
ATOM 2196 O O . CYS A 1 276 ? -18.706 9.976 27.108 1.00 96.00 276 CYS A O 1
ATOM 2198 N N . ALA A 1 277 ? -19.338 11.918 28.012 1.00 96.94 277 ALA A N 1
ATOM 2199 C CA . ALA A 1 277 ? -19.022 12.708 26.818 1.00 96.94 277 ALA A CA 1
ATOM 2200 C C . ALA A 1 277 ? -17.562 12.552 26.340 1.00 96.94 277 ALA A C 1
ATOM 2202 O O . ALA A 1 277 ? -17.317 12.485 25.140 1.00 96.94 277 ALA A O 1
ATOM 2203 N N . SER A 1 278 ? -16.587 12.453 27.257 1.00 97.19 278 SER A N 1
ATOM 2204 C CA . SER A 1 278 ? -15.177 12.219 26.888 1.00 97.19 278 SER A CA 1
ATOM 2205 C C . SER A 1 278 ? -14.931 10.807 26.347 1.00 97.19 278 SER A C 1
ATOM 2207 O O . SER A 1 278 ? -14.061 10.636 25.502 1.00 97.19 278 SER A O 1
ATOM 2209 N N . TYR A 1 279 ? -15.700 9.816 26.804 1.00 98.12 279 TYR A N 1
ATOM 2210 C CA . TYR A 1 279 ? -15.655 8.449 26.281 1.00 98.12 279 TYR A CA 1
ATOM 2211 C C . TYR A 1 279 ? -16.178 8.425 24.839 1.00 98.12 279 TYR A C 1
ATOM 2213 O O . TYR A 1 279 ? -15.496 7.930 23.946 1.00 98.12 279 TYR A O 1
ATOM 2221 N N . ASN A 1 280 ? -17.342 9.041 24.597 1.00 97.50 280 ASN A N 1
ATOM 2222 C CA . ASN A 1 280 ? -17.903 9.194 23.252 1.00 97.50 280 ASN A CA 1
ATOM 2223 C C . ASN A 1 280 ? -16.906 9.872 22.301 1.00 97.50 280 ASN A C 1
ATOM 2225 O O . ASN A 1 280 ? -16.608 9.348 21.229 1.00 97.50 280 ASN A O 1
ATOM 2229 N N . LEU A 1 281 ? -16.322 10.992 22.734 1.00 97.62 281 LEU A N 1
ATOM 2230 C CA . LEU A 1 281 ? -15.341 11.713 21.931 1.00 97.62 281 LEU A CA 1
ATOM 2231 C C . LEU A 1 281 ? -14.102 10.864 21.609 1.00 97.62 281 LEU A C 1
ATOM 2233 O O . LEU A 1 281 ? -13.666 10.874 20.465 1.00 97.62 281 LEU A O 1
ATOM 2237 N N . LEU A 1 282 ? -13.570 10.092 22.565 1.00 98.38 282 LEU A N 1
ATOM 2238 C CA . LEU A 1 282 ? -12.448 9.185 22.303 1.00 98.38 282 LEU A CA 1
ATOM 2239 C C . LEU A 1 282 ? -12.773 8.181 21.194 1.00 98.38 282 LEU A C 1
ATOM 2241 O O . LEU A 1 282 ? -11.989 8.024 20.266 1.00 98.38 282 LEU A O 1
ATOM 2245 N N . TYR A 1 283 ? -13.912 7.496 21.296 1.00 98.38 283 TYR A N 1
ATOM 2246 C CA . TYR A 1 283 ? -14.283 6.450 20.342 1.00 98.38 283 TYR A CA 1
ATOM 2247 C C . TYR A 1 283 ? -14.505 7.019 18.943 1.00 98.38 283 TYR A C 1
ATOM 2249 O O . TYR A 1 283 ? -14.046 6.438 17.963 1.00 98.38 283 TYR A O 1
ATOM 2257 N N . ARG A 1 284 ? -15.115 8.204 18.854 1.00 98.06 284 ARG A N 1
ATOM 2258 C CA . ARG A 1 284 ? -15.217 8.940 17.594 1.00 98.06 284 ARG A CA 1
ATOM 2259 C C . ARG A 1 284 ? -13.858 9.299 17.006 1.00 98.06 284 ARG A C 1
ATOM 2261 O O . ARG A 1 284 ? -13.633 9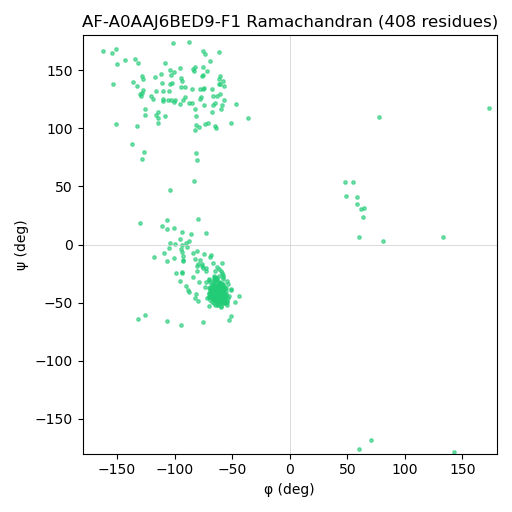.027 15.834 1.00 98.06 284 ARG A O 1
ATOM 2268 N N . LEU A 1 285 ? -12.966 9.882 17.808 1.00 97.94 285 LEU A N 1
ATOM 2269 C CA . LEU A 1 285 ? -11.630 10.259 17.349 1.00 97.94 285 LEU A CA 1
ATOM 2270 C C . LEU A 1 285 ? -10.827 9.034 16.904 1.00 97.94 285 LEU A C 1
ATOM 2272 O O . LEU A 1 285 ? -10.156 9.100 15.886 1.00 97.94 285 LEU A O 1
ATOM 2276 N N . LEU A 1 286 ? -10.920 7.907 17.617 1.00 98.44 286 LEU A N 1
ATOM 2277 C CA . LEU A 1 286 ? -10.270 6.659 17.209 1.00 98.44 286 LEU A CA 1
ATOM 2278 C C . LEU A 1 286 ? -10.814 6.140 15.875 1.00 98.44 286 LEU A C 1
ATOM 2280 O O . LEU A 1 286 ? -10.024 5.707 15.041 1.00 98.44 286 LEU A O 1
ATOM 2284 N N . ALA A 1 287 ? -12.131 6.186 15.666 1.00 96.31 287 ALA A N 1
ATOM 2285 C CA . ALA A 1 287 ? -12.742 5.765 14.411 1.00 96.31 287 ALA A CA 1
ATOM 2286 C C . ALA A 1 287 ? -12.322 6.674 13.242 1.00 96.31 287 ALA A C 1
ATOM 2288 O O . ALA A 1 287 ? -11.866 6.179 12.216 1.00 96.31 287 ALA A O 1
ATOM 2289 N N . GLU A 1 288 ? -12.409 7.996 13.420 1.00 96.06 288 GLU A N 1
ATOM 2290 C CA . GLU A 1 288 ? -12.001 8.989 12.414 1.00 96.06 288 GLU A CA 1
ATOM 2291 C C . GLU A 1 288 ? -10.494 8.893 12.105 1.00 96.06 288 GLU A C 1
ATOM 2293 O O . GLU A 1 288 ? -10.101 8.909 10.941 1.00 96.06 288 GLU A O 1
ATOM 2298 N N . PHE A 1 289 ? -9.658 8.701 13.130 1.00 97.44 289 PHE A N 1
ATOM 2299 C CA . PHE A 1 289 ? -8.214 8.520 12.977 1.00 97.44 289 PHE A CA 1
ATOM 2300 C C . PHE A 1 289 ? -7.861 7.236 12.223 1.00 97.44 289 PHE A C 1
ATOM 2302 O O . PHE A 1 289 ? -7.019 7.250 11.331 1.00 97.44 289 PHE A O 1
ATOM 2309 N N . THR A 1 290 ? -8.525 6.129 12.563 1.00 95.56 290 THR A N 1
ATOM 2310 C CA . THR A 1 290 ? -8.339 4.837 11.885 1.00 95.56 290 THR A CA 1
ATOM 2311 C C . THR A 1 290 ? -8.733 4.933 10.412 1.00 95.56 290 THR A C 1
ATOM 2313 O O . THR A 1 290 ? -8.062 4.372 9.549 1.00 95.56 290 THR A O 1
ATOM 2316 N N . ASP A 1 291 ? -9.802 5.671 10.112 1.00 91.75 291 ASP A N 1
ATOM 2317 C CA . ASP A 1 291 ? -10.267 5.877 8.745 1.00 91.75 291 ASP A CA 1
ATOM 2318 C C . ASP A 1 291 ? -9.283 6.677 7.899 1.00 91.75 291 ASP A C 1
ATOM 2320 O O . ASP A 1 291 ? -8.973 6.254 6.785 1.00 91.75 291 ASP A O 1
ATOM 2324 N N . ASP A 1 292 ? -8.781 7.800 8.418 1.00 94.25 292 ASP A N 1
ATOM 2325 C CA . ASP A 1 292 ? -7.776 8.596 7.711 1.00 94.25 292 ASP A CA 1
ATOM 2326 C C . ASP A 1 292 ? -6.498 7.782 7.477 1.00 94.25 292 ASP A C 1
ATOM 2328 O O . ASP A 1 292 ? -6.008 7.720 6.348 1.00 94.25 292 ASP A O 1
ATOM 2332 N N . LEU A 1 293 ? -6.028 7.060 8.502 1.00 95.88 293 LEU A N 1
ATOM 2333 C CA . LEU A 1 293 ? -4.800 6.277 8.410 1.00 95.88 293 LEU A CA 1
ATOM 2334 C C . LEU A 1 293 ? -4.910 5.113 7.411 1.00 95.88 293 LEU A C 1
ATOM 2336 O O . LEU A 1 293 ? -3.955 4.818 6.697 1.00 95.88 293 LEU A O 1
ATOM 2340 N N . HIS A 1 294 ? -6.072 4.465 7.294 1.00 94.00 294 HIS A N 1
ATOM 2341 C CA . HIS A 1 294 ? -6.271 3.441 6.265 1.00 94.00 294 HIS A CA 1
ATOM 2342 C C . HIS A 1 294 ? -6.153 4.008 4.846 1.00 94.00 294 HIS A C 1
ATOM 2344 O O . HIS A 1 294 ? -5.596 3.346 3.969 1.00 94.00 294 HIS A O 1
ATOM 2350 N N . ILE A 1 295 ? -6.672 5.216 4.603 1.00 91.25 295 ILE A N 1
ATOM 2351 C CA . ILE A 1 295 ? -6.552 5.874 3.297 1.00 91.25 295 ILE A CA 1
ATOM 2352 C C . ILE A 1 295 ? -5.108 6.305 3.055 1.00 91.25 295 ILE A C 1
ATOM 2354 O O . ILE A 1 295 ? -4.580 6.030 1.981 1.00 91.25 295 ILE A O 1
ATOM 2358 N N . HIS A 1 296 ? -4.463 6.901 4.055 1.00 96.12 296 HIS A N 1
ATOM 2359 C CA . HIS A 1 296 ? -3.047 7.268 4.035 1.00 96.12 296 HIS A CA 1
ATOM 2360 C C . HIS A 1 296 ? -2.169 6.081 3.613 1.00 96.12 296 HIS A C 1
ATOM 2362 O O . HIS A 1 296 ? -1.575 6.119 2.533 1.00 96.12 296 HIS A O 1
ATOM 2368 N N . ILE A 1 297 ? -2.186 4.992 4.385 1.00 97.00 297 ILE A N 1
ATOM 2369 C CA . ILE A 1 297 ? -1.385 3.790 4.112 1.00 97.00 297 ILE A CA 1
ATOM 2370 C C . ILE A 1 297 ? -1.748 3.185 2.751 1.00 97.00 297 ILE A C 1
ATOM 2372 O O . ILE A 1 297 ? -0.897 2.654 2.037 1.00 97.00 297 ILE A O 1
ATOM 2376 N N . HIS A 1 298 ? -3.020 3.255 2.346 1.00 95.69 298 HIS A N 1
ATOM 2377 C CA . HIS A 1 298 ? -3.430 2.777 1.032 1.00 95.69 298 HIS A CA 1
ATOM 2378 C C . HIS A 1 298 ? -2.763 3.560 -0.109 1.00 95.69 298 HIS A C 1
ATOM 2380 O O . HIS A 1 298 ? -2.261 2.934 -1.048 1.00 95.69 298 HIS A O 1
ATOM 2386 N N . LEU A 1 299 ? -2.747 4.896 -0.030 1.00 94.19 299 LEU A N 1
ATOM 2387 C CA . LEU A 1 299 ? -2.100 5.752 -1.028 1.00 94.19 299 LEU A CA 1
ATOM 2388 C C . LEU A 1 299 ? -0.600 5.461 -1.132 1.00 94.19 299 LEU A C 1
ATOM 2390 O O . LEU A 1 299 ? -0.039 5.530 -2.224 1.00 94.19 299 LEU A O 1
ATOM 2394 N N . GLU A 1 300 ? 0.039 5.084 -0.033 1.00 97.81 300 GLU A N 1
ATOM 2395 C CA . GLU A 1 300 ? 1.445 4.691 -0.013 1.00 97.81 300 GLU A CA 1
ATOM 2396 C C . GLU A 1 300 ? 1.664 3.299 -0.598 1.00 97.81 300 GLU A C 1
ATOM 2398 O O . GLU A 1 300 ? 2.222 3.169 -1.692 1.00 97.81 300 GLU A O 1
ATOM 2403 N N . ASN A 1 301 ? 1.147 2.269 0.074 1.00 96.38 301 ASN A N 1
ATOM 2404 C CA . ASN A 1 301 ? 1.412 0.864 -0.238 1.00 96.38 301 ASN A CA 1
ATOM 2405 C C . ASN A 1 301 ? 0.924 0.456 -1.629 1.00 96.38 301 ASN A C 1
ATOM 2407 O O . ASN A 1 301 ? 1.529 -0.391 -2.282 1.00 96.38 301 ASN A O 1
ATOM 2411 N N . ASN A 1 302 ? -0.191 1.028 -2.089 1.00 93.75 302 ASN A N 1
ATOM 2412 C CA . ASN A 1 302 ? -0.860 0.559 -3.302 1.00 93.75 302 ASN A CA 1
ATOM 2413 C C . ASN A 1 302 ? -0.738 1.530 -4.480 1.00 93.75 302 ASN A C 1
ATOM 2415 O O . ASN A 1 302 ? -1.144 1.172 -5.587 1.00 93.75 302 ASN A O 1
ATOM 2419 N N . ILE A 1 303 ? -0.192 2.737 -4.273 1.00 94.19 303 ILE A N 1
ATOM 2420 C CA . ILE A 1 303 ? -0.047 3.736 -5.342 1.00 94.19 303 ILE A CA 1
ATOM 2421 C C . ILE A 1 303 ? 1.362 4.327 -5.378 1.00 94.19 303 ILE A C 1
ATOM 2423 O O . ILE A 1 303 ? 2.054 4.149 -6.381 1.00 94.19 303 ILE A O 1
ATOM 2427 N N . LEU A 1 304 ? 1.796 5.034 -4.332 1.00 97.00 304 LEU A N 1
ATOM 2428 C CA . LEU A 1 304 ? 3.066 5.762 -4.330 1.00 97.00 304 LEU A CA 1
ATOM 2429 C C . LEU A 1 304 ? 4.261 4.807 -4.427 1.00 97.00 304 LEU A C 1
ATOM 2431 O O . LEU A 1 304 ? 5.104 4.977 -5.309 1.00 97.00 304 LEU A O 1
ATOM 2435 N N . PHE A 1 305 ? 4.319 3.798 -3.555 1.00 96.44 305 PHE A N 1
ATOM 2436 C CA . PHE A 1 305 ? 5.446 2.871 -3.452 1.00 96.44 305 PHE A CA 1
ATOM 2437 C C . PHE A 1 305 ? 5.612 1.999 -4.703 1.00 96.44 305 PHE A C 1
ATOM 2439 O O . PHE A 1 305 ? 6.710 2.021 -5.270 1.00 96.44 305 PHE A O 1
ATOM 2446 N N . PRO A 1 306 ? 4.570 1.312 -5.225 1.00 93.56 306 PRO A N 1
ATOM 2447 C CA . PRO A 1 306 ? 4.723 0.496 -6.428 1.00 93.56 306 PRO A CA 1
ATOM 2448 C C . PRO A 1 306 ? 5.160 1.328 -7.635 1.00 93.56 306 PRO A C 1
ATOM 2450 O O . PRO A 1 306 ? 6.110 0.971 -8.326 1.00 93.56 306 PRO A O 1
ATOM 2453 N N . LYS A 1 307 ? 4.541 2.498 -7.842 1.00 94.44 307 LYS A N 1
ATOM 2454 C CA . LYS A 1 307 ? 4.925 3.386 -8.942 1.00 94.44 307 LYS A CA 1
ATOM 2455 C C . LYS A 1 307 ? 6.356 3.907 -8.803 1.00 94.44 307 LYS A C 1
ATOM 2457 O O . LYS A 1 307 ? 7.034 4.077 -9.811 1.00 94.44 307 LYS A O 1
ATOM 2462 N N . ALA A 1 308 ? 6.812 4.211 -7.588 1.00 95.50 308 ALA A N 1
ATOM 2463 C CA . ALA A 1 308 ? 8.177 4.677 -7.370 1.00 95.50 308 ALA A CA 1
ATOM 2464 C C . ALA A 1 308 ? 9.210 3.575 -7.656 1.00 95.50 308 ALA A C 1
ATOM 2466 O O . ALA A 1 308 ? 10.254 3.865 -8.240 1.00 95.50 308 ALA A O 1
ATOM 2467 N N . LEU A 1 309 ? 8.901 2.321 -7.311 1.00 92.56 309 LEU A N 1
ATOM 2468 C CA . LEU A 1 309 ? 9.726 1.157 -7.645 1.00 92.56 309 LEU A CA 1
ATOM 2469 C C . LEU A 1 309 ? 9.785 0.906 -9.151 1.00 92.56 309 LEU A C 1
ATOM 2471 O O . LEU A 1 309 ? 10.876 0.724 -9.693 1.00 92.56 309 LEU A O 1
ATOM 2475 N N . ASP A 1 310 ? 8.640 0.959 -9.834 1.00 91.00 310 ASP A N 1
ATOM 2476 C CA . ASP A 1 310 ? 8.579 0.840 -11.293 1.00 91.00 310 ASP A CA 1
ATOM 2477 C C . ASP A 1 310 ? 9.419 1.932 -11.969 1.00 91.00 310 ASP A C 1
ATOM 2479 O O . ASP A 1 310 ? 10.174 1.658 -12.904 1.00 91.00 310 ASP A O 1
ATOM 2483 N N . LEU A 1 311 ? 9.358 3.161 -11.447 1.00 90.50 311 LEU A N 1
ATOM 2484 C CA . LEU A 1 311 ? 10.135 4.288 -11.954 1.00 90.50 311 LEU A CA 1
ATOM 2485 C C . LEU A 1 311 ? 11.643 4.130 -11.710 1.00 90.50 311 LEU A C 1
ATOM 2487 O O . LEU A 1 311 ? 12.445 4.430 -12.596 1.00 90.50 311 LEU A O 1
ATOM 2491 N N . GLU A 1 312 ? 12.048 3.664 -10.521 1.00 92.06 312 GLU A N 1
ATOM 2492 C CA . GLU A 1 312 ? 13.453 3.359 -10.220 1.00 92.06 312 GLU A CA 1
ATOM 2493 C C . GLU A 1 312 ? 13.977 2.273 -11.168 1.00 92.06 312 GLU A C 1
ATOM 2495 O O . GLU A 1 312 ? 15.052 2.429 -11.752 1.00 92.06 312 GLU A O 1
ATOM 2500 N N . LYS A 1 313 ? 13.189 1.217 -11.392 1.00 87.69 313 LYS A N 1
ATOM 2501 C CA . LYS A 1 313 ? 13.523 0.135 -12.319 1.00 87.69 313 LYS A CA 1
ATOM 2502 C C . LYS A 1 313 ? 13.685 0.642 -13.752 1.00 87.69 313 LYS A C 1
ATOM 2504 O O . LYS A 1 313 ? 14.710 0.354 -14.366 1.00 87.69 313 LYS A O 1
ATOM 2509 N N . GLU A 1 314 ? 12.744 1.437 -14.263 1.00 85.88 314 GLU A N 1
ATOM 2510 C CA . GLU A 1 314 ? 12.825 2.018 -15.612 1.00 85.88 314 GLU A CA 1
ATOM 2511 C C . GLU A 1 314 ? 14.110 2.846 -15.790 1.00 85.88 314 GLU A C 1
ATOM 2513 O O . GLU A 1 314 ? 14.815 2.732 -16.795 1.00 85.88 314 GLU A O 1
ATOM 2518 N N . LEU A 1 315 ? 14.451 3.668 -14.796 1.00 84.56 315 LEU A N 1
ATOM 2519 C CA . LEU A 1 315 ? 15.651 4.502 -14.829 1.00 84.56 315 LEU A CA 1
ATOM 2520 C C . LEU A 1 315 ? 16.950 3.680 -14.776 1.00 84.56 315 LEU A C 1
ATOM 2522 O O . LEU A 1 315 ? 17.925 4.027 -15.450 1.00 84.56 315 LEU A O 1
ATOM 2526 N N . LEU A 1 316 ? 16.975 2.587 -14.010 1.00 81.62 316 LEU A N 1
ATOM 2527 C CA . LEU A 1 316 ? 18.111 1.662 -13.959 1.00 81.62 316 LEU A CA 1
ATOM 2528 C C . LEU A 1 316 ? 18.258 0.855 -15.258 1.00 81.62 316 LEU A C 1
ATOM 2530 O O . LEU A 1 316 ? 19.380 0.639 -15.721 1.00 81.62 316 LEU A O 1
ATOM 2534 N N . GLU A 1 317 ? 17.152 0.453 -15.883 1.00 77.69 317 GLU A N 1
ATOM 2535 C CA . GLU A 1 317 ? 17.152 -0.219 -17.186 1.00 77.69 317 GLU A CA 1
ATOM 2536 C C . GLU A 1 317 ? 17.648 0.713 -18.299 1.00 77.69 317 GLU A C 1
ATOM 2538 O O . GLU A 1 317 ? 18.487 0.304 -19.103 1.00 77.69 317 GLU A O 1
ATOM 2543 N N . LYS A 1 318 ? 17.228 1.989 -18.309 1.00 70.50 318 LYS A N 1
ATOM 2544 C CA . LYS A 1 318 ? 17.770 3.008 -19.229 1.00 70.50 318 LYS A CA 1
ATOM 2545 C C . LYS A 1 318 ? 19.277 3.189 -19.060 1.00 70.50 318 LYS A C 1
ATOM 2547 O O . LYS A 1 318 ? 19.991 3.289 -20.055 1.00 70.50 318 LYS A O 1
ATOM 2552 N N . LYS A 1 319 ? 19.784 3.172 -17.822 1.00 66.38 319 LYS A N 1
ATOM 2553 C CA . LYS A 1 319 ? 21.231 3.196 -17.549 1.00 66.38 319 LYS A CA 1
ATOM 2554 C C . LYS A 1 319 ? 21.931 1.964 -18.123 1.00 66.38 319 LYS A C 1
ATOM 2556 O O . LYS A 1 319 ? 22.982 2.114 -18.735 1.00 66.38 319 LYS A O 1
ATOM 2561 N N . GLN A 1 320 ? 21.376 0.764 -17.941 1.00 60.56 320 GLN A N 1
ATOM 2562 C CA . GLN A 1 320 ? 21.951 -0.454 -18.524 1.00 60.56 320 GLN A CA 1
ATOM 2563 C C . GLN A 1 320 ? 21.949 -0.395 -20.051 1.00 60.56 320 GLN A C 1
ATOM 2565 O O . GLN A 1 320 ? 22.955 -0.734 -20.654 1.00 60.56 320 GLN A O 1
ATOM 2570 N N . GLN A 1 321 ? 20.879 0.089 -20.680 1.00 60.06 321 GLN A N 1
ATOM 2571 C CA . GLN A 1 321 ? 20.821 0.262 -22.135 1.00 60.06 321 GLN A CA 1
ATOM 2572 C C . GLN A 1 321 ? 21.846 1.291 -22.633 1.00 60.06 321 GLN A C 1
ATOM 2574 O O . GLN A 1 321 ? 22.535 1.023 -23.613 1.00 60.06 321 GLN A O 1
ATOM 2579 N N . ALA A 1 322 ? 22.016 2.414 -21.926 1.00 59.03 322 ALA A N 1
ATOM 2580 C CA . ALA A 1 322 ? 23.052 3.400 -22.231 1.00 59.03 322 ALA A CA 1
ATOM 2581 C C . ALA A 1 322 ? 24.470 2.815 -22.069 1.00 59.03 322 ALA A C 1
ATOM 2583 O O . ALA A 1 322 ? 25.286 2.935 -22.974 1.00 59.03 322 ALA A O 1
ATOM 2584 N N . ALA A 1 323 ? 24.742 2.097 -20.974 1.00 55.47 323 ALA A N 1
ATOM 2585 C CA . ALA A 1 323 ? 26.042 1.468 -20.722 1.00 55.47 323 ALA A CA 1
ATOM 2586 C C . ALA A 1 323 ? 26.354 0.317 -21.700 1.00 55.47 323 ALA A C 1
ATOM 2588 O O . ALA A 1 323 ? 27.498 0.119 -22.091 1.00 55.47 323 ALA A O 1
ATOM 2589 N N . VAL A 1 324 ? 25.334 -0.428 -22.136 1.00 54.56 324 VAL A N 1
ATOM 2590 C CA . VAL A 1 324 ? 25.419 -1.468 -23.180 1.00 54.56 324 VAL A CA 1
ATOM 2591 C C . VAL A 1 324 ? 25.549 -0.846 -24.581 1.00 54.56 324 VAL A C 1
ATOM 2593 O O . VAL A 1 324 ? 25.805 -1.556 -25.545 1.00 54.56 324 VAL A O 1
ATOM 2596 N N . SER A 1 325 ? 25.404 0.470 -24.739 1.00 57.34 325 SER A N 1
ATOM 2597 C CA . SER A 1 325 ? 25.710 1.169 -25.992 1.00 57.34 325 SER A CA 1
ATOM 2598 C C . SER A 1 325 ? 27.145 1.720 -26.035 1.00 57.34 325 SER A C 1
ATOM 2600 O O . SER A 1 325 ? 27.597 2.089 -27.123 1.00 57.34 325 SER A O 1
ATOM 2602 N N . ASP A 1 326 ? 27.864 1.784 -24.907 1.00 63.94 326 ASP A N 1
ATOM 2603 C CA . ASP A 1 326 ? 29.139 2.519 -24.799 1.00 63.94 326 ASP A CA 1
ATOM 2604 C C . ASP A 1 326 ? 30.341 1.814 -25.469 1.00 63.94 326 ASP A C 1
ATOM 2606 O O . ASP A 1 326 ? 31.315 2.472 -25.831 1.00 63.94 326 ASP A O 1
ATOM 2610 N N . ASP A 1 327 ? 30.287 0.500 -25.712 1.00 77.69 327 ASP A N 1
ATOM 2611 C CA . ASP A 1 327 ? 31.329 -0.282 -26.409 1.00 77.69 327 ASP A CA 1
ATOM 2612 C C . ASP A 1 327 ? 30.881 -0.791 -27.796 1.00 77.69 327 ASP A C 1
ATOM 2614 O O . ASP A 1 327 ? 31.530 -1.668 -28.375 1.00 77.69 327 ASP A O 1
ATOM 2618 N N . TRP A 1 328 ? 29.801 -0.232 -28.364 1.00 86.00 328 TRP A N 1
ATOM 2619 C CA . TRP A 1 328 ? 29.256 -0.640 -29.668 1.00 86.00 328 TRP A CA 1
ATOM 2620 C C . TRP A 1 328 ? 30.336 -0.756 -30.750 1.00 86.00 328 TRP A C 1
ATOM 2622 O O . TRP A 1 328 ? 30.419 -1.773 -31.439 1.00 86.00 328 TRP A O 1
ATOM 2632 N N . ASP A 1 329 ? 31.177 0.272 -30.890 1.00 85.56 329 ASP A N 1
ATOM 2633 C CA . ASP A 1 329 ? 32.196 0.316 -31.942 1.00 85.56 329 ASP A CA 1
ATOM 2634 C C . ASP A 1 329 ? 33.265 -0.776 -31.739 1.00 85.56 329 ASP A C 1
ATOM 2636 O O . ASP A 1 329 ? 33.773 -1.333 -32.712 1.00 85.56 329 ASP A O 1
ATOM 2640 N N . GLN A 1 330 ? 33.557 -1.150 -30.487 1.00 85.56 330 GLN A N 1
ATOM 2641 C CA . GLN A 1 330 ? 34.513 -2.212 -30.154 1.00 85.56 330 GLN A CA 1
ATOM 2642 C C . GLN A 1 330 ? 33.949 -3.593 -30.501 1.00 85.56 330 GLN A C 1
ATOM 2644 O O . GLN A 1 330 ? 34.627 -4.403 -31.135 1.00 85.56 330 GLN A O 1
ATOM 2649 N N . VAL A 1 331 ? 32.690 -3.855 -30.134 1.00 86.62 331 VAL A N 1
ATOM 2650 C CA . VAL A 1 331 ? 32.011 -5.119 -30.457 1.00 86.62 331 VAL A CA 1
ATOM 2651 C C . VAL A 1 331 ? 31.799 -5.246 -31.964 1.00 86.62 331 VAL A C 1
ATOM 2653 O O . VAL A 1 331 ? 32.046 -6.309 -32.531 1.00 86.62 331 VAL A O 1
ATOM 2656 N N . GLN A 1 332 ? 31.404 -4.170 -32.647 1.00 87.75 332 GLN A N 1
ATOM 2657 C CA . GLN A 1 332 ? 31.264 -4.186 -34.100 1.00 87.75 332 GLN A CA 1
ATOM 2658 C C . GLN A 1 332 ? 32.608 -4.466 -34.788 1.00 87.75 332 GLN A C 1
ATOM 2660 O O . GLN A 1 332 ? 32.650 -5.266 -35.720 1.00 87.75 332 GLN A O 1
ATOM 2665 N N . ALA A 1 333 ? 33.703 -3.861 -34.314 1.00 87.50 333 ALA A N 1
ATOM 2666 C CA . ALA A 1 333 ? 35.042 -4.123 -34.836 1.00 87.50 333 ALA A CA 1
ATOM 2667 C C . ALA A 1 333 ? 35.490 -5.576 -34.597 1.00 87.50 333 ALA A C 1
ATOM 2669 O O . ALA A 1 333 ? 36.039 -6.195 -35.506 1.00 87.50 333 ALA A O 1
ATOM 2670 N N . ARG A 1 334 ? 35.202 -6.149 -33.417 1.00 89.19 334 ARG A N 1
ATOM 2671 C CA . ARG A 1 334 ? 35.510 -7.554 -33.075 1.00 89.19 334 ARG A CA 1
ATOM 2672 C C . ARG A 1 334 ? 34.915 -8.546 -34.076 1.00 89.19 334 ARG A C 1
ATOM 2674 O O . ARG A 1 334 ? 35.551 -9.550 -34.377 1.00 89.19 334 ARG A O 1
ATOM 2681 N N . PHE A 1 335 ? 33.714 -8.271 -34.577 1.00 90.12 335 PHE A N 1
ATOM 2682 C CA . PHE A 1 335 ? 32.996 -9.159 -35.492 1.00 90.12 335 PHE A CA 1
ATOM 2683 C C . PHE A 1 335 ? 32.971 -8.656 -36.942 1.00 90.12 335 PHE A C 1
ATOM 2685 O O . PHE A 1 335 ? 32.207 -9.189 -37.739 1.00 90.12 335 PHE A O 1
ATOM 2692 N N . ALA A 1 336 ? 33.778 -7.658 -37.319 1.00 85.31 336 ALA A N 1
ATOM 2693 C CA . ALA A 1 336 ? 33.661 -6.982 -38.618 1.00 85.31 336 ALA A CA 1
ATOM 2694 C C . ALA A 1 336 ? 33.618 -7.946 -39.826 1.00 85.31 336 ALA A C 1
ATOM 2696 O O . ALA A 1 336 ? 32.798 -7.758 -40.725 1.00 85.31 336 ALA A O 1
ATOM 2697 N N . ASP A 1 337 ? 34.417 -9.019 -39.797 1.00 87.00 337 ASP A N 1
ATOM 2698 C CA . ASP A 1 337 ? 34.489 -10.037 -40.860 1.00 87.00 337 ASP A CA 1
ATOM 2699 C C . ASP A 1 337 ? 33.563 -11.255 -40.634 1.00 87.00 337 ASP A C 1
ATOM 2701 O O . ASP A 1 337 ? 33.520 -12.186 -41.441 1.00 87.00 337 ASP A O 1
ATOM 2705 N N . SER A 1 338 ? 32.813 -11.280 -39.529 1.00 91.31 338 SER A N 1
ATOM 2706 C CA . SER A 1 338 ? 32.012 -12.424 -39.074 1.00 91.31 338 SER A CA 1
ATOM 2707 C C . SER A 1 338 ? 30.560 -12.073 -38.716 1.00 91.31 338 SER A C 1
ATOM 2709 O O . SER A 1 338 ? 29.868 -12.875 -38.083 1.00 91.31 338 SER A O 1
ATOM 2711 N N . LEU A 1 339 ? 30.056 -10.924 -39.179 1.00 92.31 339 LEU A N 1
ATOM 2712 C CA . LEU A 1 339 ? 28.655 -10.529 -39.017 1.00 92.31 339 LEU A CA 1
ATOM 2713 C C . LEU A 1 339 ? 27.727 -11.251 -40.003 1.00 92.31 339 LEU A C 1
ATOM 2715 O O . LEU A 1 339 ? 27.967 -11.307 -41.208 1.00 92.31 339 LEU A O 1
ATOM 2719 N N . VAL A 1 340 ? 26.613 -11.759 -39.484 1.00 94.56 340 VAL A N 1
ATOM 2720 C CA . VAL A 1 340 ? 25.441 -12.165 -40.268 1.00 94.56 340 VAL A CA 1
ATOM 2721 C C . VAL A 1 340 ? 24.374 -11.103 -40.072 1.00 94.56 340 VAL A C 1
ATOM 2723 O O . VAL A 1 340 ? 24.111 -10.715 -38.942 1.00 94.56 340 VAL A O 1
ATOM 2726 N N . THR A 1 341 ? 23.752 -10.616 -41.140 1.00 95.75 341 THR A N 1
ATOM 2727 C CA . THR A 1 341 ? 22.805 -9.497 -41.052 1.00 95.75 341 THR A CA 1
ATOM 2728 C C . THR A 1 341 ? 21.377 -9.938 -41.338 1.00 95.75 341 THR A C 1
ATOM 2730 O O . THR A 1 341 ? 21.133 -10.692 -42.278 1.00 95.75 341 THR A O 1
ATOM 2733 N N . ILE A 1 342 ? 20.425 -9.421 -40.563 1.00 96.06 342 ILE A N 1
ATOM 2734 C CA . ILE A 1 342 ? 18.990 -9.589 -40.789 1.00 96.06 342 ILE A CA 1
ATOM 2735 C C . ILE A 1 342 ? 18.267 -8.242 -40.665 1.00 96.06 342 ILE A C 1
ATOM 2737 O O . ILE A 1 342 ? 18.534 -7.453 -39.757 1.00 96.06 342 ILE A O 1
ATOM 2741 N N . ASP A 1 343 ? 17.338 -7.970 -41.582 1.00 96.00 343 ASP A N 1
ATOM 2742 C CA . ASP A 1 343 ? 16.443 -6.815 -41.498 1.00 96.00 343 ASP A CA 1
ATOM 2743 C C . ASP A 1 343 ? 15.029 -7.276 -41.164 1.00 96.00 343 ASP A C 1
ATOM 2745 O O . ASP A 1 343 ? 14.353 -7.906 -41.979 1.00 96.00 343 ASP A O 1
ATOM 2749 N N . VAL A 1 344 ? 14.582 -6.959 -39.950 1.00 95.31 344 VAL A N 1
ATOM 2750 C CA . VAL A 1 344 ? 13.244 -7.319 -39.473 1.00 95.31 344 VAL A CA 1
ATOM 2751 C C . VAL A 1 344 ? 12.281 -6.137 -39.464 1.00 95.31 344 VAL A C 1
ATOM 2753 O O . VAL A 1 344 ? 11.118 -6.296 -39.100 1.00 95.31 344 VAL A O 1
ATOM 2756 N N . ARG A 1 345 ? 12.714 -4.948 -39.901 1.00 93.31 345 ARG A N 1
ATOM 2757 C CA . ARG A 1 345 ? 11.847 -3.764 -39.987 1.00 93.31 345 ARG A CA 1
ATOM 2758 C C . ARG A 1 345 ? 10.605 -3.993 -40.858 1.00 93.31 345 ARG A C 1
ATOM 2760 O O . ARG A 1 345 ? 9.552 -3.484 -40.477 1.00 93.31 345 ARG A O 1
ATOM 2767 N N . PRO A 1 346 ? 10.643 -4.743 -41.977 1.00 94.56 346 PRO A N 1
ATOM 2768 C CA . PRO A 1 346 ? 9.444 -4.987 -42.782 1.00 94.56 346 PRO A CA 1
ATOM 2769 C C . PRO A 1 346 ? 8.398 -5.889 -42.110 1.00 94.56 346 PRO A C 1
ATOM 2771 O O . PRO A 1 346 ? 7.296 -6.027 -42.634 1.00 94.56 346 PRO A O 1
ATOM 2774 N N . LEU A 1 347 ? 8.730 -6.537 -40.991 1.00 87.38 347 LEU A N 1
ATOM 2775 C CA . LEU A 1 347 ? 7.889 -7.555 -40.375 1.00 87.38 347 LEU A CA 1
ATOM 2776 C C . LEU A 1 347 ? 6.919 -6.954 -39.345 1.00 87.38 347 LEU A C 1
ATOM 2778 O O . LEU A 1 347 ? 7.303 -6.152 -38.495 1.00 87.38 347 LEU A O 1
ATOM 2782 N N . GLU A 1 348 ? 5.660 -7.391 -39.401 1.00 83.12 348 GLU A N 1
ATOM 2783 C CA . GLU A 1 348 ? 4.634 -7.076 -38.397 1.00 83.12 348 GLU A CA 1
ATOM 2784 C C . GLU A 1 348 ? 4.833 -7.897 -37.120 1.00 83.12 348 GLU A C 1
ATOM 2786 O O . GLU A 1 348 ? 5.212 -9.069 -37.177 1.00 83.12 348 GLU A O 1
ATOM 2791 N N . MET A 1 349 ? 4.539 -7.314 -35.957 1.00 69.94 349 MET A N 1
ATOM 2792 C CA . MET A 1 349 ? 4.635 -8.031 -34.678 1.00 69.94 349 MET A CA 1
ATOM 2793 C C . MET A 1 349 ? 3.692 -9.251 -34.668 1.00 69.94 349 MET A C 1
ATOM 2795 O O . MET A 1 349 ? 2.565 -9.132 -35.145 1.00 69.94 349 MET A O 1
ATOM 2799 N N . PRO A 1 350 ? 4.117 -10.424 -34.147 1.00 81.50 350 PRO A N 1
ATOM 2800 C CA . PRO A 1 350 ? 5.369 -10.720 -33.428 1.00 81.50 350 PRO A CA 1
ATOM 2801 C C . PRO A 1 350 ? 6.519 -11.256 -34.312 1.00 81.50 350 PRO A C 1
ATOM 2803 O O . PRO A 1 350 ? 7.535 -11.722 -33.796 1.00 81.50 350 PRO A O 1
ATOM 2806 N N . LYS A 1 351 ? 6.392 -11.204 -35.644 1.00 83.31 351 LYS A N 1
ATOM 2807 C CA . LYS A 1 351 ? 7.332 -11.834 -36.590 1.00 83.31 351 LYS A CA 1
ATOM 2808 C C . LYS A 1 351 ? 8.797 -11.372 -36.469 1.00 83.31 351 LYS A C 1
ATOM 2810 O O . LYS A 1 351 ? 9.653 -12.232 -36.669 1.00 83.31 351 LYS A O 1
ATOM 2815 N N . PRO A 1 352 ? 9.130 -10.105 -36.121 1.00 88.62 352 PRO A N 1
ATOM 2816 C CA . PRO A 1 352 ? 10.518 -9.707 -35.885 1.00 88.62 352 PRO A CA 1
ATOM 2817 C C . PRO A 1 352 ? 11.239 -10.583 -34.859 1.00 88.62 352 PRO A C 1
ATOM 2819 O O . PRO A 1 352 ? 12.351 -11.036 -35.110 1.00 88.62 352 PRO A O 1
ATOM 2822 N N . MET A 1 353 ? 10.585 -10.870 -33.730 1.00 87.00 353 MET A N 1
ATOM 2823 C CA . MET A 1 353 ? 11.162 -11.677 -32.655 1.00 87.00 353 MET A CA 1
ATOM 2824 C C . MET A 1 353 ? 11.437 -13.109 -33.124 1.00 87.00 353 MET A C 1
ATOM 2826 O O . MET A 1 353 ? 12.529 -13.626 -32.910 1.00 87.00 353 MET A O 1
ATOM 2830 N N . LEU A 1 354 ? 10.468 -13.721 -33.815 1.00 84.44 354 LEU A N 1
ATOM 2831 C CA . LEU A 1 354 ? 10.586 -15.090 -34.326 1.00 84.44 354 LEU A CA 1
ATOM 2832 C C . LEU A 1 354 ? 11.727 -15.220 -35.339 1.00 84.44 354 LEU A C 1
ATOM 2834 O O . LEU A 1 354 ? 12.533 -16.139 -35.237 1.00 84.44 354 LEU A O 1
ATOM 2838 N N . ALA A 1 355 ? 11.834 -14.266 -36.266 1.00 88.38 355 ALA A N 1
ATOM 2839 C CA . ALA A 1 355 ? 12.887 -14.261 -37.275 1.00 88.38 355 ALA A CA 1
ATOM 2840 C C . ALA A 1 355 ? 14.290 -14.125 -36.656 1.00 88.38 355 ALA A C 1
ATOM 2842 O O . ALA A 1 355 ? 15.233 -14.754 -37.132 1.00 88.38 355 ALA A O 1
ATOM 2843 N N . ILE A 1 356 ? 14.432 -13.334 -35.585 1.00 92.69 356 ILE A N 1
ATOM 2844 C CA . ILE A 1 356 ? 15.710 -13.192 -34.874 1.00 92.69 356 ILE A CA 1
ATOM 2845 C C . ILE A 1 356 ? 16.072 -14.485 -34.140 1.00 92.69 356 ILE A C 1
ATOM 2847 O O . ILE A 1 356 ? 17.200 -14.951 -34.275 1.00 92.69 356 ILE A O 1
ATOM 2851 N N . LEU A 1 357 ? 15.138 -15.088 -33.397 1.00 89.25 357 LEU A N 1
ATOM 2852 C CA . LEU A 1 357 ? 15.394 -16.339 -32.673 1.00 89.25 357 LEU A CA 1
ATOM 2853 C C . LEU A 1 357 ? 15.768 -17.483 -33.629 1.00 89.25 357 LEU A C 1
ATOM 2855 O O . LEU A 1 357 ? 16.745 -18.187 -33.380 1.00 89.25 357 LEU A O 1
ATOM 2859 N N . GLU A 1 358 ? 15.070 -17.610 -34.760 1.00 88.81 358 GLU A N 1
ATOM 2860 C CA . GLU A 1 358 ? 15.392 -18.609 -35.787 1.00 88.81 358 GLU A CA 1
ATOM 2861 C C . GLU A 1 358 ? 16.776 -18.363 -36.418 1.00 88.81 358 GLU A C 1
ATOM 2863 O O . GLU A 1 358 ? 17.528 -19.303 -36.684 1.00 88.81 358 GLU A O 1
ATOM 2868 N N . ALA A 1 359 ? 17.141 -17.097 -36.649 1.00 91.94 359 ALA A N 1
ATOM 2869 C CA . ALA A 1 359 ? 18.465 -16.746 -37.156 1.00 91.94 359 ALA A CA 1
ATOM 2870 C C . ALA A 1 359 ? 19.575 -17.097 -36.152 1.00 91.94 359 ALA A C 1
ATOM 2872 O O . ALA A 1 359 ? 20.630 -17.580 -36.561 1.00 91.94 359 ALA A O 1
ATOM 2873 N N . LEU A 1 360 ? 19.334 -16.899 -34.851 1.00 91.75 360 LEU A N 1
ATOM 2874 C CA . LEU A 1 360 ? 20.284 -17.229 -33.785 1.00 91.75 360 LEU A CA 1
ATOM 2875 C C . LEU A 1 360 ? 20.510 -18.736 -33.635 1.00 91.75 360 LEU A C 1
ATOM 2877 O O . LEU A 1 360 ? 21.641 -19.146 -33.385 1.00 91.75 360 LEU A O 1
ATOM 2881 N N . GLU A 1 361 ? 19.480 -19.560 -33.836 1.00 88.88 361 GLU A N 1
ATOM 2882 C CA . GLU A 1 361 ? 19.597 -21.027 -33.800 1.00 88.88 361 GLU A CA 1
ATOM 2883 C C . GLU A 1 361 ? 20.501 -21.577 -34.911 1.00 88.88 361 GLU A C 1
ATOM 2885 O O . GLU A 1 361 ? 21.167 -22.596 -34.734 1.00 88.88 361 GLU A O 1
ATOM 2890 N N . LYS A 1 362 ? 20.565 -20.877 -36.047 1.00 88.06 362 LYS A N 1
ATOM 2891 C CA . LYS A 1 362 ? 21.410 -21.236 -37.195 1.00 88.06 362 LYS A CA 1
ATOM 2892 C C . LYS A 1 362 ? 22.765 -20.517 -37.183 1.00 88.06 362 LYS A C 1
ATOM 2894 O O . LYS A 1 362 ? 23.587 -20.761 -38.068 1.00 88.06 362 LYS A O 1
ATOM 2899 N N . LEU A 1 363 ? 23.001 -19.614 -36.227 1.00 89.38 363 LEU A N 1
ATOM 2900 C CA . LEU A 1 363 ? 24.203 -18.789 -36.175 1.00 89.38 363 LEU A CA 1
ATOM 2901 C C . LEU A 1 363 ? 25.399 -19.600 -35.636 1.00 89.38 363 LEU A C 1
ATOM 2903 O O . LEU A 1 363 ? 25.321 -20.135 -34.528 1.00 89.38 363 LEU A O 1
ATOM 2907 N N . PRO A 1 364 ? 26.531 -19.673 -36.363 1.00 88.94 364 PRO A N 1
ATOM 2908 C CA . PRO A 1 364 ? 27.751 -20.284 -35.836 1.00 88.94 364 PRO A CA 1
ATOM 2909 C C . PRO A 1 364 ? 28.249 -19.555 -34.581 1.00 88.94 364 PRO A C 1
ATOM 2911 O O . PRO A 1 364 ? 28.162 -18.332 -34.512 1.00 88.94 364 PRO A O 1
ATOM 2914 N N . ALA A 1 365 ? 28.828 -20.285 -33.621 1.00 83.56 365 ALA A N 1
ATOM 2915 C CA . ALA A 1 365 ? 29.251 -19.730 -32.326 1.00 83.56 365 ALA A CA 1
ATOM 2916 C C . ALA A 1 365 ? 30.270 -18.573 -32.430 1.00 83.56 365 ALA A C 1
ATOM 2918 O O . ALA A 1 365 ? 30.262 -17.681 -31.591 1.00 83.56 365 ALA A O 1
ATOM 2919 N N . GLU A 1 366 ? 31.097 -18.572 -33.479 1.00 86.12 366 GLU A N 1
ATOM 2920 C CA . GLU A 1 366 ? 32.142 -17.569 -33.750 1.00 86.12 366 GLU A CA 1
ATOM 2921 C C . GLU A 1 366 ? 31.605 -16.276 -34.400 1.00 86.12 366 GLU A C 1
ATOM 2923 O O . GLU A 1 366 ? 32.363 -15.342 -34.673 1.00 86.12 366 GLU A O 1
ATOM 2928 N N . LYS A 1 367 ? 30.311 -16.239 -34.744 1.00 92.81 367 LYS A N 1
ATOM 2929 C CA . LYS A 1 367 ? 29.682 -15.140 -35.484 1.00 92.81 367 LYS A CA 1
ATOM 2930 C C . LYS A 1 367 ? 28.757 -14.320 -34.595 1.00 92.81 367 LYS A C 1
ATOM 2932 O O . LYS A 1 367 ? 28.203 -14.809 -33.615 1.00 92.81 367 LYS A O 1
ATOM 2937 N N . ALA A 1 368 ? 28.539 -13.077 -35.007 1.00 94.56 368 ALA A N 1
ATOM 2938 C CA . ALA A 1 368 ? 27.543 -12.192 -34.418 1.00 94.56 368 ALA A CA 1
ATOM 2939 C C . ALA A 1 368 ? 26.403 -11.932 -35.409 1.00 94.56 368 ALA A C 1
ATOM 2941 O O . ALA A 1 368 ? 26.614 -11.869 -36.622 1.00 94.56 368 ALA A O 1
ATOM 2942 N N . LEU A 1 369 ? 25.190 -11.768 -34.893 1.00 96.62 369 LEU A N 1
ATOM 2943 C CA . LEU A 1 369 ? 24.020 -11.365 -35.660 1.00 96.62 369 LEU A CA 1
ATOM 2944 C C . LEU A 1 369 ? 23.835 -9.848 -35.552 1.00 96.62 369 LEU A C 1
ATOM 2946 O O . LEU A 1 369 ? 23.648 -9.313 -34.462 1.00 96.62 369 LEU A O 1
ATOM 2950 N N . PHE A 1 370 ? 23.851 -9.167 -36.691 1.00 95.81 370 PHE A N 1
ATOM 2951 C CA . PHE A 1 370 ? 23.472 -7.771 -36.840 1.00 95.81 370 PHE A CA 1
ATOM 2952 C C . PHE A 1 370 ? 21.994 -7.675 -37.220 1.00 95.81 370 PHE A C 1
ATOM 2954 O O . PHE A 1 370 ? 21.576 -8.227 -38.237 1.00 95.81 370 PHE A O 1
ATOM 2961 N N . VAL A 1 371 ? 21.206 -6.934 -36.451 1.00 96.19 371 VAL A N 1
ATOM 2962 C CA . VAL A 1 371 ? 19.763 -6.798 -36.658 1.00 96.19 371 VAL A CA 1
ATOM 2963 C C . VAL A 1 371 ? 19.407 -5.342 -36.935 1.00 96.19 371 VAL A C 1
ATOM 2965 O O . VAL A 1 371 ? 19.686 -4.465 -36.116 1.00 96.19 371 VAL A O 1
ATOM 2968 N N . TYR A 1 372 ? 18.721 -5.089 -38.050 1.00 95.12 372 TYR A N 1
ATOM 2969 C CA . TYR A 1 372 ? 17.989 -3.839 -38.253 1.00 95.12 372 TYR A CA 1
ATOM 2970 C C . TYR A 1 372 ? 16.578 -3.969 -37.675 1.00 95.12 372 TYR A C 1
ATOM 2972 O O . TYR A 1 372 ? 15.804 -4.825 -38.108 1.00 95.12 372 TYR A O 1
ATOM 2980 N N . HIS A 1 373 ? 16.222 -3.102 -36.726 1.00 93.56 373 HIS A N 1
ATOM 2981 C CA . HIS A 1 373 ? 14.925 -3.101 -36.051 1.00 93.56 373 HIS A CA 1
ATOM 2982 C C . HIS A 1 373 ? 14.295 -1.697 -36.017 1.00 93.56 373 HIS A C 1
ATOM 2984 O O . HIS A 1 373 ? 14.982 -0.683 -36.111 1.00 93.56 373 HIS A O 1
ATOM 2990 N N . LYS A 1 374 ? 12.962 -1.628 -35.894 1.00 88.81 374 LYS A N 1
ATOM 2991 C CA . LYS A 1 374 ? 12.200 -0.361 -35.823 1.00 88.81 374 LYS A CA 1
ATOM 2992 C C . LYS A 1 374 ? 12.209 0.296 -34.434 1.00 88.81 374 LYS A C 1
ATOM 2994 O O . LYS A 1 374 ? 11.917 1.473 -34.301 1.00 88.81 374 LYS A O 1
ATOM 2999 N N . LYS A 1 375 ? 12.453 -0.491 -33.390 1.00 84.38 375 LYS A N 1
ATOM 3000 C CA . LYS A 1 375 ? 12.394 -0.115 -31.965 1.00 84.38 375 LYS A CA 1
ATOM 3001 C C . LYS A 1 375 ? 13.145 -1.142 -31.125 1.00 84.38 375 LYS A C 1
ATOM 3003 O O . LYS A 1 375 ? 13.394 -2.230 -31.629 1.00 84.38 375 LYS A O 1
ATOM 3008 N N . VAL A 1 376 ? 13.455 -0.867 -29.867 1.00 83.06 376 VAL A N 1
ATOM 3009 C CA . VAL A 1 376 ? 14.072 -1.874 -28.990 1.00 83.06 376 VAL A CA 1
ATOM 3010 C C . VAL A 1 376 ? 13.088 -3.037 -28.748 1.00 83.06 376 VAL A C 1
ATOM 3012 O O . VAL A 1 376 ? 11.969 -2.799 -28.279 1.00 83.06 376 VAL A O 1
ATOM 3015 N N . PRO A 1 377 ? 13.432 -4.296 -29.088 1.00 81.12 377 PRO A N 1
ATOM 3016 C CA . PRO A 1 377 ? 12.546 -5.440 -28.895 1.00 81.12 377 PRO A CA 1
ATOM 3017 C C . PRO A 1 377 ? 12.609 -5.927 -27.441 1.00 81.12 377 PRO A C 1
ATOM 3019 O O . PRO A 1 377 ? 13.250 -6.926 -27.135 1.00 81.12 377 PRO A O 1
ATOM 3022 N N . VAL A 1 378 ? 11.922 -5.226 -26.538 1.00 77.12 378 VAL A N 1
ATOM 3023 C CA . VAL A 1 378 ? 11.965 -5.485 -25.083 1.00 77.12 378 VAL A CA 1
ATOM 3024 C C . VAL A 1 378 ? 11.646 -6.933 -24.685 1.00 77.12 378 VAL A C 1
ATOM 3026 O O . VAL A 1 378 ? 12.262 -7.452 -23.765 1.00 77.12 378 VAL A O 1
ATOM 3029 N N . PHE A 1 379 ? 10.756 -7.619 -25.409 1.00 75.56 379 PHE A N 1
ATOM 3030 C CA . PHE A 1 379 ? 10.406 -9.023 -25.140 1.00 75.56 379 PHE A CA 1
ATOM 3031 C C . PHE A 1 379 ? 11.465 -10.030 -25.605 1.00 75.56 379 PHE A C 1
ATOM 3033 O O . PHE A 1 379 ? 11.474 -11.161 -25.137 1.00 75.56 379 PHE A O 1
ATOM 3040 N N . LEU A 1 380 ? 12.363 -9.631 -26.509 1.00 82.00 380 LEU A N 1
ATOM 3041 C CA . LEU A 1 380 ? 13.460 -10.481 -26.966 1.00 82.00 380 LEU A CA 1
ATOM 3042 C C . LEU A 1 380 ? 14.611 -10.502 -25.949 1.00 82.00 380 LEU A C 1
ATOM 3044 O O . LEU A 1 380 ? 15.290 -11.513 -25.827 1.00 82.00 380 LEU A O 1
ATOM 3048 N N . LEU A 1 381 ? 14.848 -9.403 -25.225 1.00 83.81 381 LEU A N 1
ATOM 3049 C CA . LEU A 1 381 ? 16.039 -9.257 -24.376 1.00 83.81 381 LEU A CA 1
ATOM 3050 C C . LEU A 1 381 ? 16.135 -10.315 -23.256 1.00 83.81 381 LEU A C 1
ATOM 3052 O O . LEU A 1 381 ? 17.223 -10.870 -23.086 1.00 83.81 381 LEU A O 1
ATOM 3056 N N . PRO A 1 382 ? 15.045 -10.661 -22.534 1.00 73.44 382 PRO A N 1
ATOM 3057 C CA . PRO A 1 382 ? 15.073 -11.760 -21.568 1.00 73.44 382 PRO A CA 1
ATOM 3058 C C . PRO A 1 382 ? 15.412 -13.109 -22.218 1.00 73.44 382 PRO A C 1
ATOM 3060 O O . PRO A 1 382 ? 16.254 -13.836 -21.703 1.00 73.44 382 PRO A O 1
ATOM 3063 N N . GLU A 1 383 ? 14.849 -13.403 -23.394 1.00 80.50 383 GLU A N 1
ATOM 3064 C CA . GLU A 1 383 ? 15.112 -14.653 -24.126 1.00 80.50 383 GLU A CA 1
ATOM 3065 C C . GLU A 1 383 ? 16.576 -14.771 -24.570 1.00 80.50 383 GLU A C 1
ATOM 3067 O O . GLU A 1 383 ? 17.156 -15.856 -24.526 1.00 80.50 383 GLU A O 1
ATOM 3072 N N . LEU A 1 384 ? 17.207 -13.663 -24.978 1.00 86.44 384 LEU A N 1
ATOM 3073 C CA . LEU A 1 384 ? 18.638 -13.657 -25.299 1.00 86.44 384 LEU A CA 1
ATOM 3074 C C . LEU A 1 384 ? 19.475 -14.022 -24.076 1.00 86.44 384 LEU A C 1
ATOM 3076 O O 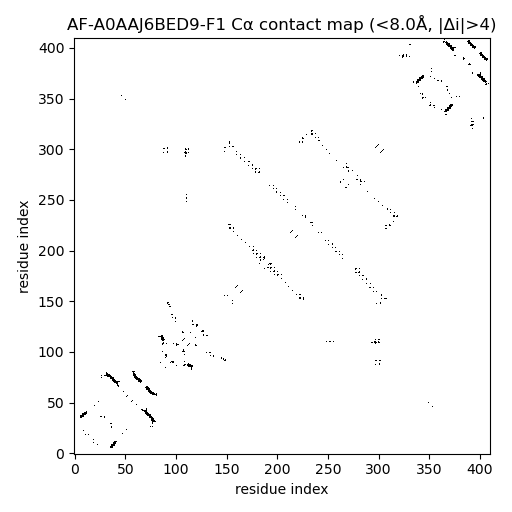. LEU A 1 384 ? 20.398 -14.827 -24.189 1.00 86.44 384 LEU A O 1
ATOM 3080 N N . LYS A 1 385 ? 19.124 -13.474 -22.910 1.00 78.88 385 LYS A N 1
ATOM 3081 C CA . LYS A 1 385 ? 19.810 -13.755 -21.650 1.00 78.88 385 LYS A CA 1
ATOM 3082 C C . LYS A 1 385 ? 19.665 -15.222 -21.243 1.00 78.88 385 LYS A C 1
ATOM 3084 O O . LYS A 1 385 ? 20.671 -15.853 -20.925 1.00 78.88 385 LYS A O 1
ATOM 3089 N N . ASP A 1 386 ? 18.455 -15.775 -21.313 1.00 77.75 386 ASP A N 1
ATOM 3090 C CA . ASP A 1 386 ? 18.186 -17.182 -20.982 1.00 77.75 386 ASP A CA 1
ATOM 3091 C C . ASP A 1 386 ? 18.934 -18.141 -21.917 1.00 77.75 386 ASP A C 1
ATOM 3093 O O . ASP A 1 386 ? 19.423 -19.190 -21.499 1.00 77.75 386 ASP A O 1
ATOM 3097 N N . ARG A 1 387 ? 19.100 -17.743 -23.183 1.00 83.81 387 ARG A N 1
ATOM 3098 C CA . ARG A 1 387 ? 19.885 -18.468 -24.191 1.00 83.81 387 ARG A CA 1
ATOM 3099 C C . ARG A 1 387 ? 21.386 -18.130 -24.167 1.00 83.81 387 ARG A C 1
ATOM 3101 O O . ARG A 1 387 ? 22.109 -18.559 -25.066 1.00 83.81 387 ARG A O 1
ATOM 3108 N N . GLN A 1 388 ? 21.856 -17.394 -23.156 1.00 87.06 388 GLN A N 1
ATOM 3109 C CA . GLN A 1 388 ? 23.260 -17.015 -22.942 1.00 87.06 388 GLN A CA 1
ATOM 3110 C C . GLN A 1 388 ? 23.894 -16.215 -24.096 1.00 87.06 388 GLN A C 1
ATOM 3112 O O . GLN A 1 388 ? 25.084 -16.351 -24.388 1.00 87.06 388 GLN A O 1
ATOM 3117 N N . TYR A 1 389 ? 23.111 -15.366 -24.758 1.00 89.94 389 TYR A N 1
ATOM 3118 C CA . TYR A 1 389 ? 23.613 -14.392 -25.723 1.00 89.94 389 TYR A CA 1
ATOM 3119 C C . TYR A 1 389 ? 23.844 -13.030 -25.059 1.00 89.94 389 TYR A C 1
ATOM 3121 O O . TYR A 1 389 ? 22.991 -12.511 -24.337 1.00 89.94 389 TYR A O 1
ATOM 3129 N N . SER A 1 390 ? 24.980 -12.418 -25.379 1.00 89.88 390 SER A N 1
ATOM 3130 C CA . SER A 1 390 ? 25.241 -10.996 -25.175 1.00 89.88 390 SER A CA 1
ATOM 3131 C C . SER A 1 390 ? 24.646 -10.183 -26.322 1.00 89.88 390 SER A C 1
ATOM 3133 O O . SER A 1 390 ? 24.530 -10.659 -27.455 1.00 89.88 390 SER A O 1
ATOM 3135 N N . TYR A 1 391 ? 24.301 -8.924 -26.053 1.00 91.19 391 TYR A N 1
ATOM 3136 C CA . TYR A 1 391 ? 23.863 -8.004 -27.096 1.00 91.19 391 TYR A CA 1
ATOM 3137 C C . TYR A 1 391 ? 24.353 -6.570 -26.870 1.00 91.19 391 TYR A C 1
ATOM 3139 O O . TYR A 1 391 ? 24.702 -6.188 -25.753 1.00 91.19 391 TYR A O 1
ATOM 3147 N N . ARG A 1 392 ? 24.380 -5.778 -27.946 1.00 90.31 392 ARG A N 1
ATOM 3148 C CA . ARG A 1 392 ? 24.570 -4.318 -27.951 1.00 90.31 392 ARG A CA 1
ATOM 3149 C C . ARG A 1 392 ? 23.458 -3.677 -28.756 1.00 90.31 392 ARG A C 1
ATOM 3151 O O . ARG A 1 392 ? 23.013 -4.259 -29.744 1.00 90.31 392 ARG A O 1
ATOM 3158 N N . ILE A 1 393 ? 23.009 -2.499 -28.345 1.00 88.62 393 ILE A N 1
ATOM 3159 C CA . ILE A 1 393 ? 21.939 -1.762 -29.023 1.00 88.62 393 ILE A CA 1
ATOM 3160 C C . ILE A 1 393 ? 22.446 -0.358 -29.310 1.00 88.62 393 ILE A C 1
ATOM 3162 O O . ILE A 1 393 ? 23.007 0.282 -28.431 1.00 88.62 393 ILE A O 1
ATOM 3166 N N . LYS A 1 394 ? 22.234 0.109 -30.538 1.00 87.31 394 LYS A N 1
ATOM 3167 C CA . LYS A 1 394 ? 22.512 1.480 -30.958 1.00 87.31 394 LYS A CA 1
ATOM 3168 C C . LYS A 1 394 ? 21.255 2.070 -31.572 1.00 87.31 394 LYS A C 1
ATOM 3170 O O . LYS A 1 394 ? 20.811 1.647 -32.643 1.00 87.31 394 LYS A O 1
ATOM 3175 N N . GLU A 1 395 ? 20.673 3.034 -30.873 1.00 85.75 395 GLU A N 1
ATOM 3176 C CA . GLU A 1 395 ? 19.530 3.806 -31.354 1.00 85.75 395 GLU A CA 1
ATOM 3177 C C . GLU A 1 395 ? 20.038 4.964 -32.216 1.00 85.75 395 GLU A C 1
ATOM 3179 O O . GLU A 1 395 ? 20.849 5.774 -31.774 1.00 85.75 395 GLU A O 1
ATOM 3184 N N . LEU A 1 396 ? 19.599 5.020 -33.474 1.00 79.00 396 LEU A N 1
ATOM 3185 C CA . LEU A 1 396 ? 20.050 6.022 -34.449 1.00 79.00 396 LEU A CA 1
ATOM 3186 C C . LEU A 1 396 ? 19.002 7.114 -34.715 1.00 79.00 396 LEU A C 1
ATOM 3188 O O . LEU A 1 396 ? 19.270 8.044 -35.472 1.00 79.00 396 LEU A O 1
ATOM 3192 N N . GLY A 1 397 ? 17.820 7.001 -34.106 1.00 74.31 397 GLY A N 1
ATOM 3193 C CA . GLY A 1 397 ? 16.687 7.910 -34.276 1.00 74.31 397 GLY A CA 1
ATOM 3194 C C . GLY A 1 397 ? 15.347 7.169 -34.259 1.00 74.31 397 GLY A C 1
ATOM 3195 O O . GLY A 1 397 ? 15.297 5.946 -34.099 1.00 74.31 397 GLY A O 1
ATOM 3196 N N . GLU A 1 398 ? 14.246 7.903 -34.444 1.00 71.19 398 GLU A N 1
ATOM 3197 C CA . GLU A 1 398 ? 12.904 7.312 -34.504 1.00 71.19 398 GLU A CA 1
ATOM 3198 C C . GLU A 1 398 ? 12.808 6.252 -35.610 1.00 71.19 398 GLU A C 1
ATOM 3200 O O . GLU A 1 398 ? 13.075 6.514 -36.782 1.00 71.19 398 GLU A O 1
ATOM 3205 N N . GLY A 1 399 ? 12.408 5.033 -35.243 1.00 75.12 399 GLY A N 1
ATOM 3206 C CA . GLY A 1 399 ? 12.222 3.951 -36.209 1.00 75.12 399 GLY A CA 1
ATOM 3207 C C . GLY A 1 399 ? 13.506 3.228 -36.630 1.00 75.12 399 GLY A C 1
ATOM 3208 O O . GLY A 1 399 ? 13.428 2.340 -37.485 1.00 75.12 399 GLY A O 1
ATOM 3209 N N . GLN A 1 400 ? 14.673 3.574 -36.068 1.00 85.38 400 GLN A N 1
ATOM 3210 C CA . GLN A 1 400 ? 15.953 2.984 -36.459 1.00 85.38 400 GLN A CA 1
ATOM 3211 C C . GLN A 1 400 ? 16.787 2.550 -35.252 1.00 85.38 400 GLN A C 1
ATOM 3213 O O . GLN A 1 400 ? 17.484 3.336 -34.612 1.00 85.38 400 GLN A O 1
ATOM 3218 N N . VAL A 1 401 ? 16.763 1.245 -35.002 1.00 88.56 401 VAL A N 1
ATOM 3219 C CA . VAL A 1 401 ? 17.551 0.577 -33.970 1.00 88.56 401 VAL A CA 1
ATOM 3220 C C . VAL A 1 401 ? 18.437 -0.464 -34.634 1.00 88.56 401 VAL A C 1
ATOM 3222 O O . VAL A 1 401 ? 17.958 -1.297 -35.405 1.00 88.56 401 VAL A O 1
ATOM 3225 N N . HIS A 1 402 ? 19.731 -0.420 -34.344 1.00 93.00 402 HIS A N 1
ATOM 3226 C CA . HIS A 1 402 ? 20.657 -1.488 -34.695 1.00 93.00 402 HIS A CA 1
ATOM 3227 C C . HIS A 1 402 ? 20.947 -2.322 -33.454 1.00 93.00 402 HIS A C 1
ATOM 3229 O O . HIS A 1 402 ? 21.131 -1.780 -32.365 1.00 93.00 402 HIS A O 1
ATOM 3235 N N . MET A 1 403 ? 20.997 -3.640 -33.616 1.00 93.00 403 MET A N 1
ATOM 3236 C CA . MET A 1 403 ? 21.408 -4.545 -32.548 1.00 93.00 403 MET A CA 1
ATOM 3237 C C . MET A 1 403 ? 22.516 -5.470 -33.029 1.00 93.00 403 MET A C 1
ATOM 3239 O O . MET A 1 403 ? 22.487 -5.942 -34.162 1.00 93.00 403 MET A O 1
ATOM 3243 N N . LEU A 1 404 ? 23.462 -5.757 -32.144 1.00 93.06 404 LEU A N 1
ATOM 3244 C CA . LEU A 1 404 ? 24.433 -6.837 -32.280 1.00 93.06 404 LEU A CA 1
ATOM 3245 C C . LEU A 1 404 ? 24.076 -7.901 -31.251 1.00 93.06 404 LEU A C 1
ATOM 3247 O O . LEU A 1 404 ? 23.859 -7.553 -30.096 1.00 93.06 404 LEU A O 1
ATOM 3251 N N . ILE A 1 405 ? 24.019 -9.169 -31.643 1.00 93.94 405 ILE A N 1
ATOM 3252 C CA . ILE A 1 405 ? 23.750 -10.302 -30.750 1.00 93.94 405 ILE A CA 1
ATOM 3253 C C . ILE A 1 405 ? 24.837 -11.352 -30.977 1.00 93.94 405 ILE A C 1
ATOM 3255 O O . ILE A 1 405 ? 25.094 -11.732 -32.117 1.00 93.94 405 ILE A O 1
ATOM 3259 N N . PHE A 1 406 ? 25.500 -11.810 -29.921 1.00 92.50 406 PHE A N 1
ATOM 3260 C CA . PHE A 1 406 ? 26.673 -12.684 -30.009 1.00 92.50 406 PHE A CA 1
ATOM 3261 C C . PHE A 1 406 ? 26.824 -13.532 -28.745 1.00 92.50 406 PHE A C 1
ATOM 3263 O O . PHE A 1 406 ? 26.200 -13.252 -27.725 1.00 92.50 406 PHE A O 1
ATOM 3270 N N . LYS A 1 407 ? 27.643 -14.583 -28.796 1.00 88.81 407 LYS A N 1
ATOM 3271 C CA . LYS A 1 407 ? 28.048 -15.331 -27.597 1.00 88.81 407 LYS A CA 1
ATOM 3272 C C . LYS A 1 407 ? 29.361 -14.762 -27.070 1.00 88.81 407 LYS A C 1
ATOM 3274 O O . LYS A 1 407 ? 30.240 -14.425 -27.864 1.00 88.81 407 LYS A O 1
ATOM 3279 N N . GLU A 1 408 ? 29.506 -14.653 -25.752 1.00 79.19 408 GLU A N 1
ATOM 3280 C CA . GLU A 1 408 ? 30.831 -14.398 -25.182 1.00 79.19 408 GLU A CA 1
ATOM 3281 C C . GLU A 1 408 ? 31.709 -15.626 -25.425 1.00 79.19 408 GLU A C 1
ATOM 3283 O O . GLU A 1 408 ? 31.267 -16.763 -25.249 1.00 79.19 408 GLU A O 1
ATOM 3288 N N . SER A 1 409 ? 32.935 -15.397 -25.889 1.00 63.31 409 SER A N 1
ATOM 3289 C CA . SER A 1 409 ? 33.911 -16.474 -26.036 1.00 63.31 409 SER A CA 1
ATOM 3290 C C . SER A 1 409 ? 34.260 -16.961 -24.630 1.00 63.31 409 SER A C 1
ATOM 3292 O O . SER A 1 409 ? 34.564 -16.129 -23.774 1.00 63.31 409 SER A O 1
ATOM 3294 N N . VAL A 1 410 ? 34.159 -18.273 -24.396 1.00 42.34 410 VAL A N 1
ATOM 3295 C CA . VAL A 1 410 ? 34.579 -18.918 -23.138 1.00 42.34 410 VAL A CA 1
ATOM 3296 C C . VAL A 1 410 ? 36.085 -18.797 -22.958 1.00 42.34 410 VAL A C 1
ATOM 3298 O O . VAL A 1 410 ? 36.802 -18.993 -23.968 1.00 42.34 410 VAL A O 1
#

Secondary structure (DSSP, 8-state):
----PPPEEEEGGGS-TTTHHHHHHHHHHHPPTT-EEEEEESS--HHHHHHHHHHH-S-EEEEEEEE-SS-EEEEEEE-TT-----BHHHHHHH-HHHHHHHHHTT---SSGGGSBHHHHHHHHT--HHHHHHHHHHGGGS--S----GGGS-HHHHHHHHIIIIIHHHHHHHHHHHHHHHHHHHHHTTT-THHHHHHHHHHHHHHHHHHHHHHIIIIIHHHHHHHHHHHHTTPPPS---HHHHHHHHHHHHHHHHHHHHHHHHHTTTTPPPTT--HHHHHHHHHHHHHHHHHHHHHHHIIIIIHHHHHHHHHHHHHHHHHHHTTTTHHHHHHHTTTTEEEEE-TTPPTTHHHHHHHHHHHTS-TT-EEEEEESS--TTHHHHHHHTT-EEEEEEEETTEEEEEEEPPP-

Solvent-accessible surface area (backbone atoms only — not comparable to full-atom values): 22782 Å² total; per-residue (Å²): 132,85,79,80,74,76,77,48,73,43,64,45,73,81,41,58,83,88,47,36,65,62,52,51,49,56,52,59,72,67,48,54,74,74,35,52,42,33,39,35,30,73,52,83,60,62,71,56,53,55,50,48,41,73,77,67,44,86,37,58,49,82,42,79,80,37,82,53,90,74,45,23,29,36,39,41,31,33,25,84,72,46,69,64,82,55,16,36,12,53,48,24,52,76,36,61,71,43,42,56,55,29,53,76,72,67,47,56,37,27,79,50,11,82,35,30,57,55,59,56,17,60,79,69,76,46,66,40,70,62,50,55,50,52,59,63,54,58,78,75,68,78,95,75,88,79,82,60,63,78,75,52,52,62,51,58,48,49,51,47,45,47,70,48,46,52,47,44,49,71,64,47,50,63,54,46,46,51,34,31,49,53,39,23,72,75,42,23,90,84,40,58,61,36,52,54,44,30,50,51,46,51,52,45,51,58,50,49,58,57,47,54,50,48,38,67,73,48,51,46,54,50,46,33,49,52,50,50,27,61,77,67,75,45,73,69,92,78,87,61,66,65,62,59,49,53,56,49,52,52,52,48,43,53,47,52,53,49,51,55,49,41,38,60,71,34,61,77,57,56,78,60,96,85,57,47,75,61,45,52,50,35,41,50,46,49,52,55,50,52,52,53,48,45,53,46,47,22,49,38,63,52,44,49,50,54,53,45,50,53,49,52,49,53,35,49,50,51,44,50,51,54,60,42,34,74,52,44,71,58,55,50,58,77,32,65,93,37,61,44,79,48,78,36,57,90,46,61,88,70,47,38,57,53,55,51,53,57,50,55,75,71,50,57,76,90,34,29,42,36,37,41,31,48,54,87,62,71,82,48,55,61,55,35,51,79,70,59,37,46,68,32,50,48,79,79,55,93,61,35,23,40,34,41,39,31,52,75,84,130

Mean predicted aligned error: 14.95 Å

Foldseek 3Di:
DPPPDDAAEAELCPDDPVCSLVVVLVVLVPDDAQHKYKYKDQADCVVSVVVCCVPPNPQWDWDFPDHDDGITIIIITGHPPPPPQQFLLNLCLQPVLLVVLCVVLVNQCQLRVNHHLVRSCVVVVHDSVVSVVVSVCSVPDDDDDDPNLQPDQLLVLLVCLCVPQVVCCVVLLVVLLVLLVVCCVVCCVVQVLSVVLNVLSVVLNVLSVVLVCCCVVPLSVLLVVLSVCVVVVHADDDDDSVVVLVVSSVSLVVNLVSLVSSCVSCVNVDDDPPDDPSSNVSSVSSNVSNVSSSVSSSCRPSHNSVVSVVSNVVSVVVVVLVVLQPCVVVVCVQAVVAEDEDECLVPDPPVSLVVVVVVVVVRDQSHKYKYWFQDPPVVNVVVLVVVQKDKGWDDPDHGTIIMIIHHDDD

pLDDT: mean 86.23, std 12.75, range [33.69, 98.75]

Organism: NCBI:txid3121375

InterPro domains:
  IPR012312 Hemerythrin-like [PF01814] (161-308)
  IPR018720 Domain of unknown function DUF2249 [PF10006] (10-78)
  IPR018720 Domain of unknown function DUF2249 [PF10006] (341-406)
  IPR019903 Repair of iron centres family [PF04405] (86-137)
  IPR019903 Repair of iron centres family [PTHR36438] (84-311)
  IPR019903 Repair of iron centres family [TIGR03652] (88-308)

Nearest PDB structures (foldseek):
  5fny-assembly2_B  TM=9.256E-01  e=2.338E-12  Escherichia coli K-12
  7bhc-assembly2_B  TM=9.229E-01  e=5.955E-12  Escherichia coli K-12
  5fnn-assembly2_B  TM=9.320E-01  e=2.204E-11  Escherichia coli K-12
  7bhb-assembly1_A  TM=9.122E-01  e=7.882E-12  Escherichia coli K-12
  5fnp-assembly2_B  TM=9.244E-01  e=4.241E-11  Escherichia coli K-12

Radius of gyration: 28.48 Å; Cα contacts (8 Å, |Δi|>4): 479; chains: 1; bounding box: 60×56×80 Å

Sequence (410 aa):
METVIAPDILNVTLLEPKLKHPTIFARFDQLPDSATLIIHNDHDPKPLYYQLLGERGNIFAWEYLEQGPEWWKVAITKNLHAASTETLGQLAAKDLRKAQVFKKYGLDFCCGGKKTVREACAEKGLDATRIEQELKNTSVTLPGTELRYMDWSLDFLADFIINTHHAYVRTNLPDVRFYARKVAAVHGGRHPELGTIRQLVEEIAEELTAHLEKEEQQLFPRVKQLAAAVKANKCIMDAGLQAAINDMETEHETVGGKLEVIRKLTDDYQLPPDACASYNLLYRLLAEFTDDLHIHIHLENNILFPKALDLEKELLEKKQQAAVSDDWDQVQARFADSLVTIDVRPLEMPKPMLAILEALEKLPAEKALFVYHKKVPVFLLPELKDRQYSYRIKELGEGQVHMLIFKESV